Protein AF-A0A448ZEM2-F1 (afdb_monomer_lite)

Secondary structure (DSSP, 8-state):
------------------------------------------------------------------TTTEEEPPTT-EEEEEEEEEEE---SS-SS-EEEEEEEEEEESS--S--EEEEEEEETT-GGGTT--TTTEEEEESS-EEETTTTEEE--TTS-EEEEEPPTTSTTGGGS--SS-----EEEEEEEEEEE-SS---SS-HHHHHIIIIISTTSHHHHHHHHTTTSEEEEEP--TT-BTTEEEEE-S--GGG---HHHHHHHHHHHHHHHHS-TTSTT-SEEEEEEPSSS-SEEEEEETTSSEEEEEGGGGG-HHHHHHHHHHHTTPPPSS-TTT-GGG--SSTTSPPP--TT------HHHHHHHTTTTT-

Organism: NCBI:txid183589

Radius of gyration: 26.69 Å; chains: 1; bounding box: 60×65×117 Å

pLDDT: mean 77.6, std 22.35, range [28.34, 98.81]

Foldseek 3Di:
DDDDDDDDDDDDDDDDDDDDDDDDDDDDDDDDDDDDDDDDDDDDDDDDDDPPPPPPPPPPPPDPDDPVFKDWQDVPKKWQKFWKWFWFQADPVRNGIDIFTFIWTQIDDDDQQFGIATEPPDGPPRPLCPVPDHQFKIKDWQGWMAGSQQGYIYHDPPIDIDIDTDPCPGLQVPLPCPPPLDLAQDEFEEAEEFEAEPVWGFPDDLVLLLQQDPNDCQHLQNLVCVQLVNSYGYAAQDDVQADRRYHYFYAPDDLVVDLHLSSSVSRSQVRVCVVPNHCSDPSHLAYEYEATANNDRTAKMEGACGRYIYGYRLSSQFSLSSQQRVLRVSRDAQDADNPPASQVDPQFSSHNGDSDRRDRTHHHPVSCVVSSSPVPD

InterPro domains:
  IPR008752 Peptidase M11, gametolysin [PF05548] (219-375)
  IPR024079 Metallopeptidase, catalytic domain superfamily [G3DSA:3.40.390.10] (265-369)

Structure (mmCIF, N/CA/C/O backbone):
data_AF-A0A448ZEM2-F1
#
_entry.id   AF-A0A448ZEM2-F1
#
loop_
_atom_site.group_PDB
_atom_site.id
_atom_site.type_symbol
_atom_site.label_atom_id
_atom_site.label_alt_id
_atom_site.label_comp_id
_atom_site.label_asym_id
_atom_site.label_entity_id
_atom_site.label_seq_id
_atom_site.pdbx_PDB_ins_code
_atom_site.Cartn_x
_atom_site.Cartn_y
_atom_site.Cartn_z
_atom_site.occupancy
_atom_site.B_iso_or_equiv
_atom_site.auth_seq_id
_atom_site.auth_comp_id
_atom_site.auth_asym_id
_atom_site.auth_atom_id
_atom_site.pdbx_PDB_model_num
ATOM 1 N N . MET A 1 1 ? -14.043 2.266 70.027 1.00 34.56 1 MET A N 1
ATOM 2 C CA . MET A 1 1 ? -12.935 2.818 69.224 1.00 34.56 1 MET A CA 1
ATOM 3 C C . MET A 1 1 ? -13.336 2.725 67.756 1.00 34.56 1 MET A C 1
ATOM 5 O O . MET A 1 1 ? -13.572 1.616 67.307 1.00 34.56 1 MET A O 1
ATOM 9 N N . ASN A 1 2 ? -13.503 3.904 67.135 1.00 32.47 2 ASN A N 1
ATOM 10 C CA . ASN A 1 2 ? -13.492 4.315 65.711 1.00 32.47 2 ASN A CA 1
ATOM 11 C C . ASN A 1 2 ? -14.270 3.485 64.663 1.00 32.47 2 ASN A C 1
ATOM 13 O O . ASN A 1 2 ? -13.958 2.323 64.455 1.00 32.47 2 ASN A O 1
ATOM 17 N N . THR A 1 3 ? -15.379 3.982 64.076 1.00 38.41 3 THR A N 1
ATOM 18 C CA . THR A 1 3 ? -15.510 4.953 62.937 1.00 38.41 3 THR A CA 1
ATOM 19 C C . THR A 1 3 ? -14.808 4.447 61.663 1.00 38.41 3 THR A C 1
ATOM 21 O O . THR A 1 3 ? -13.634 4.114 61.719 1.00 38.41 3 THR A O 1
ATOM 24 N N . THR A 1 4 ? -15.406 4.372 60.464 1.00 41.28 4 THR A N 1
ATOM 25 C CA . THR A 1 4 ? -16.159 5.419 59.745 1.00 41.28 4 THR A CA 1
ATOM 26 C C . THR A 1 4 ? -16.841 4.818 58.499 1.00 41.28 4 THR A C 1
ATOM 28 O O . THR A 1 4 ? -16.292 3.920 57.868 1.00 41.28 4 THR A O 1
ATOM 31 N N . ALA A 1 5 ? -18.015 5.341 58.138 1.00 41.91 5 ALA A N 1
ATOM 32 C CA . ALA A 1 5 ? -18.743 5.097 56.891 1.00 41.91 5 ALA A CA 1
ATOM 33 C C . ALA A 1 5 ? -18.149 5.885 55.707 1.00 41.91 5 ALA A C 1
ATOM 35 O O . ALA A 1 5 ? -17.563 6.935 55.944 1.00 41.91 5 ALA A O 1
ATOM 36 N N . PHE A 1 6 ? -18.406 5.473 54.457 1.00 35.31 6 PHE A N 1
ATOM 37 C CA . PHE A 1 6 ? -18.586 6.421 53.347 1.00 35.31 6 PHE A CA 1
ATOM 38 C C . PHE A 1 6 ? -19.491 5.855 52.240 1.00 35.31 6 PHE A C 1
ATOM 40 O O . PHE A 1 6 ? -19.189 4.861 51.588 1.00 35.31 6 PHE A O 1
ATOM 47 N N . LEU A 1 7 ? -20.613 6.549 52.066 1.00 29.58 7 LEU A N 1
ATOM 48 C CA . LEU A 1 7 ? -21.600 6.475 50.995 1.00 29.58 7 LEU A CA 1
ATOM 49 C C . LEU A 1 7 ? -21.125 7.411 49.866 1.00 29.58 7 LEU A C 1
ATOM 51 O O . LEU A 1 7 ? -20.698 8.529 50.166 1.00 29.58 7 LEU A O 1
ATOM 55 N N . ARG A 1 8 ? -21.215 7.019 48.587 1.00 33.59 8 ARG A N 1
ATOM 56 C CA . ARG A 1 8 ? -21.094 7.969 47.467 1.00 33.59 8 ARG A CA 1
ATOM 57 C C . ARG A 1 8 ? -22.294 7.904 46.528 1.00 33.59 8 ARG A C 1
ATOM 59 O O . ARG A 1 8 ? -22.642 6.872 45.970 1.00 33.59 8 ARG A O 1
ATOM 66 N N . LEU A 1 9 ? -22.889 9.086 46.449 1.00 28.84 9 LEU A N 1
ATOM 67 C CA . LEU A 1 9 ? -23.975 9.604 45.639 1.00 28.84 9 LEU A CA 1
ATOM 68 C C . LEU A 1 9 ? -23.491 9.781 44.186 1.00 28.84 9 LEU A C 1
ATOM 70 O O . LEU A 1 9 ? -22.393 10.300 43.989 1.00 28.84 9 LEU A O 1
ATOM 74 N N . VAL A 1 10 ? -24.306 9.435 43.187 1.00 35.09 10 VAL A N 1
ATOM 75 C CA . VAL A 1 10 ? -24.114 9.892 41.798 1.00 35.09 10 VAL A CA 1
ATOM 76 C C . VAL A 1 10 ? -25.245 10.865 41.476 1.00 35.09 10 VAL A C 1
ATOM 78 O O . VAL A 1 10 ? -26.418 10.497 41.493 1.00 35.09 10 VAL A O 1
ATOM 81 N N . LEU A 1 11 ? -24.872 12.129 41.255 1.00 31.44 11 LEU A N 1
ATOM 82 C CA . LEU A 1 11 ? -25.747 13.191 40.764 1.00 31.44 11 LEU A CA 1
ATOM 83 C C . LEU A 1 11 ? -26.004 12.995 39.265 1.00 31.44 11 LEU A C 1
ATOM 85 O O . LEU A 1 11 ? -25.062 12.916 38.481 1.00 31.44 11 LEU A O 1
ATOM 89 N N . ALA A 1 12 ? -27.278 13.023 38.879 1.00 30.56 12 ALA A N 1
ATOM 90 C CA . ALA A 1 12 ? -27.711 13.311 37.520 1.00 30.56 12 ALA A CA 1
ATOM 91 C C . ALA A 1 12 ? -27.774 14.836 37.331 1.00 30.56 12 ALA A C 1
ATOM 93 O O . ALA A 1 12 ? -28.452 15.525 38.095 1.00 30.56 12 ALA A O 1
ATOM 94 N N . ALA A 1 13 ? -27.080 15.360 36.321 1.00 32.28 13 ALA A N 1
ATOM 95 C CA . ALA A 1 13 ? -27.196 16.751 35.900 1.00 32.28 13 ALA A CA 1
ATOM 96 C C . ALA A 1 13 ? -27.988 16.814 34.590 1.00 32.28 13 ALA A C 1
ATOM 98 O O . ALA A 1 13 ? -27.504 16.431 33.529 1.00 32.28 13 ALA A O 1
ATOM 99 N N . ALA A 1 14 ? -29.223 17.301 34.693 1.00 31.03 14 ALA A N 1
ATOM 100 C CA . ALA A 1 14 ? -29.986 17.826 33.575 1.00 31.03 14 ALA A CA 1
ATOM 101 C C . ALA A 1 14 ? -29.515 19.258 33.292 1.00 31.03 14 ALA A C 1
ATOM 103 O O . ALA A 1 14 ? -29.416 20.063 34.218 1.00 31.03 14 ALA A O 1
ATOM 104 N N . CYS A 1 15 ? -29.282 19.594 32.024 1.00 28.34 15 CYS A N 1
ATOM 105 C CA . CYS A 1 15 ? -29.123 20.977 31.592 1.00 28.34 15 CYS A CA 1
ATOM 106 C C . CYS A 1 15 ? -30.075 21.245 30.425 1.00 28.34 15 CYS A C 1
ATOM 108 O O . CYS A 1 15 ? -29.872 20.784 29.306 1.00 28.34 15 CYS A O 1
ATOM 110 N N . VAL A 1 16 ? -31.138 21.986 30.730 1.00 31.52 16 VAL A N 1
ATOM 111 C CA . VAL A 1 16 ? -31.999 22.684 29.777 1.00 31.52 16 VAL A CA 1
ATOM 112 C C . VAL A 1 16 ? -31.551 24.140 29.789 1.00 31.52 16 VAL A C 1
ATOM 114 O O . VAL A 1 16 ? -31.585 24.770 30.843 1.00 31.52 16 VAL A O 1
ATOM 117 N N . ALA A 1 17 ? -31.196 24.699 28.635 1.00 33.25 17 ALA A N 1
ATOM 118 C CA . ALA A 1 17 ? -31.225 26.142 28.430 1.00 33.25 17 ALA A CA 1
ATOM 119 C C . ALA A 1 17 ? -31.459 26.465 26.952 1.00 33.25 17 ALA A C 1
ATOM 121 O O . ALA A 1 17 ? -30.666 26.142 26.075 1.00 33.25 17 ALA A O 1
ATOM 122 N N . SER A 1 18 ? -32.596 27.111 26.716 1.00 31.81 18 SER A N 1
ATOM 123 C CA . SER A 1 18 ? -33.024 27.702 25.456 1.00 31.81 18 SER A CA 1
ATOM 124 C C . SER A 1 18 ? -32.263 29.004 25.195 1.00 31.81 18 SER A C 1
ATOM 126 O O . SER A 1 18 ? -32.126 29.811 26.116 1.00 31.81 18 SER A O 1
ATOM 128 N N . SER A 1 19 ? -31.957 29.312 23.936 1.00 33.00 19 SER A N 1
ATOM 129 C CA . SER A 1 19 ? -31.981 30.702 23.479 1.00 33.00 19 SER A CA 1
ATOM 130 C C . SER A 1 19 ? -32.473 30.797 22.033 1.00 33.00 19 SER A C 1
ATOM 132 O O . SER A 1 19 ? -31.943 30.201 21.100 1.00 33.00 19 SER A O 1
ATOM 134 N N . ARG A 1 20 ? -33.569 31.544 21.873 1.00 35.03 20 ARG A N 1
ATOM 135 C CA . ARG A 1 20 ? -34.069 32.053 20.597 1.00 35.03 20 ARG A CA 1
ATOM 136 C C . ARG A 1 20 ? -33.187 33.227 20.178 1.00 35.03 20 ARG A C 1
ATOM 138 O O . ARG A 1 20 ? -33.030 34.166 20.953 1.00 35.03 20 ARG A O 1
ATOM 145 N N . GLY A 1 21 ? -32.716 33.211 18.937 1.00 31.45 21 GLY A N 1
ATOM 146 C CA . GLY A 1 21 ? -32.056 34.334 18.278 1.00 31.45 21 GLY A CA 1
ATOM 147 C C . GLY A 1 21 ? -32.537 34.449 16.836 1.00 31.45 21 GLY A C 1
ATOM 148 O O . GLY A 1 21 ? -32.008 33.802 15.945 1.00 31.45 21 GLY A O 1
ATOM 149 N N . SER A 1 22 ? -33.586 35.245 16.637 1.00 32.28 22 SER A N 1
ATOM 150 C CA . SER A 1 22 ? -33.992 35.800 15.342 1.00 32.28 22 SER A CA 1
ATOM 151 C C . SER A 1 22 ? -32.870 36.670 14.777 1.00 32.28 22 SER A C 1
ATOM 153 O O . SER A 1 22 ? -32.248 37.367 15.572 1.00 32.28 22 SER A O 1
ATOM 155 N N . LEU A 1 23 ? -32.668 36.682 13.452 1.00 33.69 23 LEU A N 1
ATOM 156 C CA . LEU A 1 23 ? -32.388 37.886 12.651 1.00 33.69 23 LEU A CA 1
ATOM 157 C C . LEU A 1 23 ? -32.341 37.543 11.144 1.00 33.69 23 LEU A C 1
ATOM 159 O O . LEU A 1 23 ? -31.513 36.759 10.704 1.00 33.69 23 LEU A O 1
ATOM 163 N N . ARG A 1 24 ? -33.276 38.155 10.396 1.00 33.62 24 ARG A N 1
ATOM 164 C CA . ARG A 1 24 ? -33.133 38.849 9.090 1.00 33.62 24 ARG A CA 1
ATOM 165 C C . ARG A 1 24 ? -32.058 38.297 8.127 1.00 33.62 24 ARG A C 1
ATOM 167 O O . ARG A 1 24 ? -30.880 38.341 8.428 1.00 33.62 24 ARG A O 1
ATOM 174 N N . GLY A 1 25 ? -32.382 37.846 6.916 1.00 30.52 25 GLY A N 1
ATOM 175 C CA . GLY A 1 25 ? -33.133 38.590 5.905 1.00 30.52 25 GLY A CA 1
ATOM 176 C C . GLY A 1 25 ? -32.225 39.608 5.205 1.00 30.52 25 GLY A C 1
ATOM 177 O O . GLY A 1 25 ? -32.196 40.762 5.622 1.00 30.52 25 GLY A O 1
ATOM 178 N N . SER A 1 26 ? -31.512 39.190 4.154 1.00 33.84 26 SER A N 1
ATOM 179 C CA . SER A 1 26 ? -30.915 40.109 3.180 1.00 33.84 26 SER A CA 1
ATOM 180 C C . SER A 1 26 ? -30.978 39.509 1.776 1.00 33.84 26 SER A C 1
ATOM 182 O O . SER A 1 26 ? -30.306 38.538 1.447 1.00 33.84 26 SER A O 1
ATOM 184 N N . THR A 1 27 ? -31.863 40.097 0.985 1.00 33.91 27 THR A N 1
ATOM 185 C CA . THR A 1 27 ? -32.007 40.004 -0.468 1.00 33.91 27 THR A CA 1
ATOM 186 C C . THR A 1 27 ? -30.969 40.876 -1.190 1.00 33.91 27 THR A C 1
ATOM 188 O O . THR A 1 27 ? -30.400 41.760 -0.550 1.00 33.91 27 THR A O 1
ATOM 191 N N . VAL A 1 28 ? -30.915 40.721 -2.530 1.00 37.19 28 VAL A N 1
ATOM 192 C CA . VAL A 1 28 ? -30.474 41.669 -3.600 1.00 37.19 28 VAL A CA 1
ATOM 193 C C . VAL A 1 28 ? -29.151 41.255 -4.297 1.00 37.19 28 VAL A C 1
ATOM 195 O O . VAL A 1 28 ? -28.192 40.964 -3.593 1.00 37.19 28 VAL A O 1
ATOM 198 N N . PRO A 1 29 ? -29.011 41.336 -5.645 1.00 44.22 29 PRO A N 1
ATOM 199 C CA . PRO A 1 29 ? -29.961 41.025 -6.728 1.00 44.22 29 PRO A CA 1
ATOM 200 C C . PRO A 1 29 ? -29.308 40.321 -7.955 1.00 44.22 29 PRO A C 1
ATOM 202 O O . PRO A 1 29 ? -28.093 40.199 -8.077 1.00 44.22 29 PRO A O 1
ATOM 205 N N . ALA A 1 30 ? -30.149 39.946 -8.920 1.00 37.78 30 ALA A N 1
ATOM 206 C CA . ALA A 1 30 ? -29.775 39.675 -10.306 1.00 37.78 30 ALA A CA 1
ATOM 207 C C . ALA A 1 30 ? -29.828 40.960 -11.158 1.00 37.78 30 ALA A C 1
ATOM 209 O O . ALA A 1 30 ? -30.764 41.742 -10.998 1.00 37.78 30 ALA A O 1
ATOM 210 N N . THR A 1 31 ? -28.891 41.115 -12.100 1.00 34.47 31 THR A N 1
ATOM 211 C CA . THR A 1 31 ? -28.978 41.937 -13.333 1.00 34.47 31 THR A CA 1
ATOM 212 C C . THR A 1 31 ? -27.993 41.338 -14.348 1.00 34.47 31 THR A C 1
ATOM 214 O O . THR A 1 31 ? -26.824 41.183 -14.010 1.00 34.47 31 THR A O 1
ATOM 217 N N . ALA A 1 32 ? -28.466 40.751 -15.453 1.00 32.41 32 ALA A N 1
ATOM 218 C CA . ALA A 1 32 ? -28.787 41.368 -16.759 1.00 32.41 32 ALA A CA 1
ATOM 219 C C . ALA A 1 32 ? -27.598 41.206 -17.737 1.00 32.41 32 ALA A C 1
ATOM 221 O O . ALA A 1 32 ? -26.506 41.688 -17.472 1.00 32.41 32 ALA A O 1
ATOM 222 N N . GLU A 1 33 ? -27.707 40.276 -18.689 1.00 30.83 33 GLU A N 1
ATOM 223 C CA . GLU A 1 33 ? -28.080 40.492 -20.107 1.00 30.83 33 GLU A CA 1
ATOM 224 C C . GLU A 1 33 ? -26.870 40.762 -21.034 1.00 30.83 33 GLU A C 1
ATOM 226 O O . GLU A 1 33 ? -26.278 41.833 -21.020 1.00 30.83 33 GLU A O 1
ATOM 231 N N . THR A 1 34 ? -26.508 39.717 -21.798 1.00 37.34 34 THR A N 1
ATOM 232 C CA . THR A 1 34 ? -26.354 39.624 -23.278 1.00 37.34 34 THR A CA 1
ATOM 233 C C . THR A 1 34 ? -26.042 40.888 -24.111 1.00 37.34 34 THR A C 1
ATOM 235 O O . THR A 1 34 ? -26.615 41.943 -23.859 1.00 37.34 34 THR A O 1
ATOM 238 N N . PRO A 1 35 ? -25.257 40.776 -25.214 1.00 39.84 35 PRO A N 1
ATOM 239 C CA . PRO A 1 35 ? -25.775 40.104 -26.415 1.00 39.84 35 PRO A CA 1
ATOM 240 C C . PRO A 1 35 ? -24.798 39.259 -27.246 1.00 39.84 35 PRO A C 1
ATOM 242 O O . PRO A 1 35 ? -23.580 39.408 -27.226 1.00 39.84 35 PRO A O 1
ATOM 245 N N . ALA A 1 36 ? -25.445 38.376 -28.002 1.00 35.12 36 ALA A N 1
ATOM 246 C CA . ALA A 1 36 ? -24.943 37.502 -29.044 1.00 35.12 36 ALA A CA 1
ATOM 247 C C . ALA A 1 36 ? -24.417 38.252 -30.279 1.00 35.12 36 ALA A C 1
ATOM 249 O O . ALA A 1 36 ? -24.852 39.364 -30.584 1.00 35.12 36 ALA A O 1
ATOM 250 N N . SER A 1 37 ? -23.606 37.552 -31.071 1.00 32.81 37 SER A N 1
ATOM 251 C CA . SER A 1 37 ? -23.649 37.678 -32.527 1.00 32.81 37 SER A CA 1
ATOM 252 C C . SER A 1 37 ? -23.366 36.326 -33.176 1.00 32.81 37 SER A C 1
ATOM 254 O O . SER A 1 37 ? -22.285 35.762 -33.016 1.00 32.81 37 SER A O 1
ATOM 256 N N . ASP A 1 38 ? -24.386 35.859 -33.884 1.00 32.06 38 ASP A N 1
ATOM 257 C CA . ASP A 1 38 ? -24.476 34.683 -34.738 1.00 32.06 38 ASP A CA 1
ATOM 258 C C . ASP A 1 38 ? -23.569 34.703 -35.980 1.00 32.06 38 ASP A C 1
ATOM 260 O O . ASP A 1 38 ? -23.009 35.727 -36.378 1.00 32.06 38 ASP A O 1
ATOM 264 N N . THR A 1 39 ? -23.648 33.559 -36.669 1.00 32.38 39 THR A N 1
ATOM 265 C CA . THR A 1 39 ? -23.333 33.226 -38.070 1.00 32.38 39 THR A CA 1
ATOM 266 C C . THR A 1 39 ? -22.001 32.476 -38.219 1.00 32.38 39 THR A C 1
ATOM 268 O O . THR A 1 39 ? -20.989 32.874 -37.669 1.00 32.38 39 THR A O 1
ATOM 271 N N . ASN A 1 40 ? -21.916 31.346 -38.924 1.00 33.03 40 ASN A N 1
ATOM 272 C CA . ASN A 1 40 ? -22.683 30.959 -40.099 1.00 33.03 40 ASN A CA 1
ATOM 273 C C . ASN A 1 40 ? -22.635 29.437 -40.339 1.00 33.03 40 ASN A C 1
ATOM 275 O O . ASN A 1 40 ? -21.662 28.771 -39.992 1.00 33.03 40 ASN A O 1
ATOM 279 N N . ALA A 1 41 ? -23.688 28.927 -40.973 1.00 33.19 41 ALA A N 1
ATOM 280 C CA . ALA A 1 41 ? -23.851 27.553 -41.432 1.00 33.19 41 ALA A CA 1
ATOM 281 C C . ALA A 1 41 ? -23.177 27.305 -42.796 1.00 33.19 41 ALA A C 1
ATOM 283 O O . ALA A 1 41 ? -23.088 28.229 -43.603 1.00 33.19 41 ALA A O 1
ATOM 284 N N . ASN A 1 42 ? -22.764 26.054 -43.047 1.00 31.62 42 ASN A N 1
ATOM 285 C CA . ASN A 1 42 ? -22.862 25.277 -44.306 1.00 31.62 42 ASN A CA 1
ATOM 286 C C . ASN A 1 42 ? -21.919 24.060 -44.191 1.00 31.62 42 ASN A C 1
ATOM 288 O O . ASN A 1 42 ? -20.751 24.231 -43.870 1.00 31.62 42 ASN A O 1
ATOM 292 N N . ALA A 1 43 ? -22.408 22.818 -44.184 1.00 31.67 43 ALA A N 1
ATOM 293 C CA . ALA A 1 43 ? -22.982 22.021 -45.279 1.00 31.67 43 ALA A CA 1
ATOM 294 C C . ALA A 1 43 ? -21.911 21.266 -46.091 1.00 31.67 43 ALA A C 1
ATOM 296 O O . ALA A 1 43 ? -21.080 21.895 -46.732 1.00 31.67 43 ALA A O 1
ATOM 297 N N . ASN A 1 44 ? -22.063 19.933 -46.082 1.00 32.44 44 ASN A N 1
ATOM 298 C CA . ASN A 1 44 ? -21.549 18.905 -46.996 1.00 32.44 44 ASN A CA 1
ATOM 299 C C . ASN A 1 44 ? -20.031 18.796 -47.208 1.00 32.44 44 ASN A C 1
ATOM 301 O O . ASN A 1 44 ? -19.414 19.696 -47.753 1.00 32.44 44 ASN A O 1
ATOM 305 N N . GLU A 1 45 ? -19.479 17.610 -46.942 1.00 31.80 45 GLU A N 1
ATOM 306 C CA . GLU A 1 45 ? -19.061 16.702 -48.021 1.00 31.80 45 GLU A CA 1
ATOM 307 C C . GLU A 1 45 ? -18.667 15.329 -47.463 1.00 31.80 45 GLU A C 1
ATOM 309 O O . GLU A 1 45 ? -17.976 15.203 -46.452 1.00 31.80 45 GLU A O 1
ATOM 314 N N . ASP A 1 46 ? -19.170 14.303 -48.145 1.00 37.00 46 ASP A N 1
ATOM 315 C CA . ASP A 1 46 ? -18.779 12.911 -48.020 1.00 37.00 46 ASP A CA 1
ATOM 316 C C . ASP A 1 46 ? -17.279 12.758 -48.295 1.00 37.00 46 ASP A C 1
ATOM 318 O O . ASP A 1 46 ? -16.795 13.127 -49.365 1.00 37.00 46 ASP A O 1
ATOM 322 N N . HIS A 1 47 ? -16.548 12.149 -47.365 1.00 35.00 47 HIS A N 1
ATOM 323 C CA . HIS A 1 47 ? -15.250 11.563 -47.669 1.00 35.00 47 HIS A CA 1
ATOM 324 C C . HIS A 1 47 ? -15.083 10.253 -46.901 1.00 35.00 47 HIS A C 1
ATOM 326 O O . HIS A 1 47 ? -14.697 10.216 -45.733 1.00 35.00 47 HIS A O 1
ATOM 332 N N . GLU A 1 48 ? -15.372 9.158 -47.606 1.00 39.38 48 GLU A N 1
ATOM 333 C CA . GLU A 1 48 ? -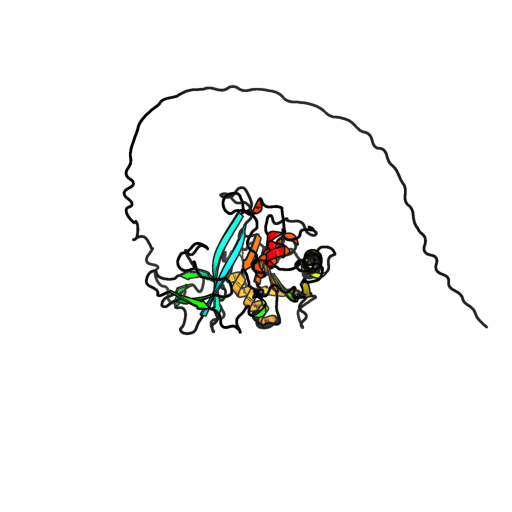14.775 7.854 -47.347 1.00 39.38 48 GLU A CA 1
ATOM 334 C C . GLU A 1 48 ? -13.251 8.028 -47.319 1.00 39.38 48 GLU A C 1
ATOM 336 O O . GLU A 1 48 ? -12.625 8.266 -48.351 1.00 39.38 48 GLU A O 1
ATOM 341 N N . ASN A 1 49 ? -12.651 7.921 -46.134 1.00 33.41 49 ASN A N 1
ATOM 342 C CA . ASN A 1 49 ? -11.213 7.757 -45.996 1.00 33.41 49 ASN A CA 1
ATOM 343 C C . ASN A 1 49 ? -10.949 6.391 -45.369 1.00 33.41 49 ASN A C 1
ATOM 345 O O . ASN A 1 49 ? -11.057 6.183 -44.162 1.00 33.41 49 ASN A O 1
ATOM 349 N N . SER A 1 50 ? -10.630 5.457 -46.260 1.00 34.28 50 SER A N 1
ATOM 350 C CA . SER A 1 50 ? -9.912 4.218 -45.996 1.00 34.28 50 SER A CA 1
ATOM 351 C C . SER A 1 50 ? -8.704 4.501 -45.100 1.00 34.28 50 SER A C 1
ATOM 353 O O . SER A 1 50 ? -7.682 5.003 -45.570 1.00 34.28 50 SER A O 1
ATOM 355 N N . VAL A 1 51 ? -8.815 4.182 -43.810 1.00 36.22 51 VAL A N 1
ATOM 356 C CA . VAL A 1 51 ? -7.666 4.128 -42.904 1.00 36.22 51 VAL A CA 1
ATOM 357 C C . VAL A 1 51 ? -6.871 2.880 -43.272 1.00 36.22 51 VAL A C 1
ATOM 359 O O . VAL A 1 51 ? -7.169 1.772 -42.828 1.00 36.22 51 VAL A O 1
ATOM 362 N N . ASP A 1 52 ? -5.872 3.074 -44.130 1.00 35.38 52 ASP A N 1
ATOM 363 C CA . ASP A 1 52 ? -4.752 2.154 -44.278 1.00 35.38 52 ASP A CA 1
ATOM 364 C C . ASP A 1 52 ? -4.101 2.000 -42.899 1.00 35.38 52 ASP A C 1
ATOM 366 O O . ASP A 1 52 ? -3.365 2.871 -42.429 1.00 35.38 52 ASP A O 1
ATOM 370 N N . ASN A 1 53 ? -4.400 0.882 -42.242 1.00 38.22 53 ASN A N 1
ATOM 371 C CA . ASN A 1 53 ? -3.773 0.446 -41.006 1.00 38.22 53 ASN A CA 1
ATOM 372 C C . ASN A 1 53 ? -2.336 0.002 -41.328 1.00 38.22 53 ASN A C 1
ATOM 374 O O . ASN A 1 53 ? -2.030 -1.186 -41.430 1.00 38.22 53 ASN A O 1
ATOM 378 N N . LYS A 1 54 ? -1.455 0.974 -41.589 1.00 37.28 54 LYS A N 1
ATOM 379 C CA . LYS A 1 54 ? -0.014 0.748 -41.601 1.00 37.28 54 LYS A CA 1
ATOM 380 C C . LYS A 1 54 ? 0.441 0.659 -40.156 1.00 37.28 54 LYS A C 1
ATOM 382 O O . LYS A 1 54 ? 0.610 1.660 -39.473 1.00 37.28 54 LYS A O 1
ATOM 387 N N . ASP A 1 55 ? 0.600 -0.584 -39.734 1.00 40.78 55 ASP A N 1
ATOM 388 C CA . ASP A 1 55 ? 1.411 -1.027 -38.612 1.00 40.78 55 ASP A CA 1
ATOM 389 C C . ASP A 1 55 ? 2.706 -0.201 -38.463 1.00 40.78 55 ASP A C 1
ATOM 391 O O . ASP A 1 55 ? 3.733 -0.518 -39.060 1.00 40.78 55 ASP A O 1
ATOM 395 N N . ASN A 1 56 ? 2.675 0.835 -37.621 1.00 36.31 56 ASN A N 1
ATOM 396 C CA . ASN A 1 56 ? 3.867 1.471 -37.051 1.00 36.31 56 ASN A CA 1
ATOM 397 C C . ASN A 1 56 ? 4.459 0.533 -35.984 1.00 36.31 56 ASN A C 1
ATOM 399 O O . ASN A 1 56 ? 4.360 0.774 -34.781 1.00 36.31 56 ASN A O 1
ATOM 403 N N . ARG A 1 57 ? 5.016 -0.602 -36.420 1.00 44.38 57 ARG A N 1
ATOM 404 C CA . ARG A 1 57 ? 5.595 -1.629 -35.532 1.00 44.38 57 ARG A CA 1
ATOM 405 C C . ARG A 1 57 ? 7.070 -1.400 -35.177 1.00 44.38 57 ARG A C 1
ATOM 407 O O . ARG A 1 57 ? 7.579 -2.165 -34.354 1.00 44.38 57 ARG A O 1
ATOM 414 N N . ASP A 1 58 ? 7.698 -0.345 -35.702 1.00 39.31 58 ASP A N 1
ATOM 415 C CA . ASP A 1 58 ? 9.160 -0.174 -35.698 1.00 39.31 58 ASP A CA 1
ATOM 416 C C . ASP A 1 58 ? 9.718 0.901 -34.738 1.00 39.31 58 ASP A C 1
ATOM 418 O O . ASP A 1 58 ? 10.932 1.036 -34.637 1.00 39.31 58 ASP A O 1
ATOM 422 N N . ASP A 1 59 ? 8.893 1.605 -33.954 1.00 39.12 59 ASP A N 1
ATOM 423 C CA . ASP A 1 59 ? 9.366 2.720 -33.104 1.00 39.12 59 ASP A CA 1
ATOM 424 C C . ASP A 1 59 ? 9.527 2.363 -31.610 1.00 39.12 59 ASP A C 1
ATOM 426 O O . ASP A 1 59 ? 9.209 3.162 -30.729 1.00 39.12 59 ASP A O 1
ATOM 430 N N . ALA A 1 60 ? 10.013 1.162 -31.277 1.00 42.03 60 ALA A N 1
ATOM 431 C CA . ALA A 1 60 ? 10.538 0.943 -29.926 1.00 42.03 60 ALA A CA 1
ATOM 432 C C . ALA A 1 60 ? 11.977 1.488 -29.893 1.00 42.03 60 ALA A C 1
ATOM 434 O O . ALA A 1 60 ? 12.819 0.943 -30.608 1.00 42.03 60 ALA A O 1
ATOM 435 N N . PRO A 1 61 ? 12.283 2.551 -29.124 1.00 43.19 61 PRO A N 1
ATOM 436 C CA . PRO A 1 61 ? 13.631 3.097 -29.084 1.00 43.19 61 PRO A CA 1
ATOM 437 C C . PRO A 1 61 ? 14.601 2.011 -28.620 1.00 43.19 61 PRO A C 1
ATOM 439 O O . PRO A 1 61 ? 14.394 1.370 -27.588 1.00 43.19 61 PRO A O 1
ATOM 442 N N . GLU A 1 62 ? 15.649 1.802 -29.410 1.00 47.62 62 GLU A N 1
ATOM 443 C CA . GLU A 1 62 ? 16.776 0.940 -29.077 1.00 47.62 62 GLU A CA 1
ATOM 444 C C . GLU A 1 62 ? 17.460 1.554 -27.840 1.00 47.62 62 GLU A C 1
ATOM 446 O O . GLU A 1 62 ? 18.225 2.514 -27.933 1.00 47.62 62 GLU A O 1
ATOM 451 N N . PHE A 1 63 ? 17.075 1.094 -26.647 1.00 55.12 63 PHE A N 1
ATOM 452 C CA . PHE A 1 63 ? 17.634 1.577 -25.387 1.00 55.12 63 PHE A CA 1
ATOM 453 C C . PHE A 1 63 ? 19.132 1.256 -25.359 1.00 55.12 63 PHE A C 1
ATOM 455 O O . PHE A 1 63 ? 19.528 0.098 -25.490 1.00 55.12 63 PHE A O 1
ATOM 462 N N . ALA A 1 64 ? 19.975 2.274 -25.167 1.00 58.69 64 ALA A N 1
ATOM 463 C CA . ALA A 1 64 ? 21.392 2.060 -24.904 1.00 58.69 64 ALA A CA 1
ATOM 464 C C . ALA A 1 64 ? 21.532 1.337 -23.555 1.00 58.69 64 ALA A C 1
ATOM 466 O O . ALA A 1 64 ? 21.284 1.924 -22.501 1.00 58.69 64 ALA A O 1
ATOM 467 N N . PHE A 1 65 ? 21.877 0.050 -23.597 1.00 66.69 65 PHE A N 1
ATOM 468 C CA . PHE A 1 65 ? 22.028 -0.775 -22.404 1.00 66.69 65 PHE A CA 1
ATOM 469 C C . PHE A 1 65 ? 23.252 -0.316 -21.603 1.00 66.69 65 PHE A C 1
ATOM 471 O O . PHE A 1 65 ? 24.393 -0.495 -22.025 1.00 66.69 65 PHE A O 1
ATOM 478 N N . ASP A 1 66 ? 23.002 0.309 -20.456 1.00 76.81 66 ASP A N 1
ATOM 479 C CA . ASP A 1 66 ? 24.028 0.634 -19.466 1.00 76.81 66 ASP A CA 1
ATOM 480 C C . ASP A 1 66 ? 24.092 -0.486 -18.425 1.00 76.81 66 ASP A C 1
ATOM 482 O O . ASP A 1 66 ? 23.199 -0.583 -17.582 1.00 76.81 66 ASP A O 1
ATOM 486 N N . GLU A 1 67 ? 25.142 -1.309 -18.482 1.00 73.44 67 GLU A N 1
ATOM 487 C CA . GLU A 1 67 ? 25.373 -2.438 -17.567 1.00 73.44 67 GLU A CA 1
ATOM 488 C C . GLU A 1 67 ? 25.510 -2.019 -16.089 1.00 73.44 67 GLU A C 1
ATOM 490 O O . GLU A 1 67 ? 25.403 -2.865 -15.204 1.00 73.44 67 GLU A O 1
ATOM 495 N N . GLN A 1 68 ? 25.755 -0.736 -15.784 1.00 75.94 68 GLN A N 1
ATOM 496 C CA . GLN A 1 68 ? 25.809 -0.249 -14.396 1.00 75.94 68 GLN A CA 1
ATOM 497 C C . GLN A 1 68 ? 24.424 0.055 -13.820 1.00 75.94 68 GLN A C 1
ATOM 499 O O . GLN A 1 68 ? 24.254 0.056 -12.601 1.00 75.94 68 GLN A O 1
ATOM 504 N N . ARG A 1 69 ? 23.448 0.328 -14.690 1.00 84.19 69 ARG A N 1
ATOM 505 C CA . ARG A 1 69 ? 22.071 0.685 -14.330 1.00 84.19 69 ARG A CA 1
ATOM 506 C C . ARG A 1 69 ? 21.113 -0.479 -14.539 1.00 84.19 69 ARG A C 1
ATOM 508 O O . ARG A 1 69 ? 20.192 -0.661 -13.746 1.00 84.19 69 ARG A O 1
ATOM 515 N N . HIS A 1 70 ? 21.329 -1.257 -15.589 1.00 88.88 70 HIS A N 1
ATOM 516 C CA . HIS A 1 70 ? 20.449 -2.330 -16.010 1.00 88.88 70 HIS A CA 1
ATOM 517 C C . HIS A 1 70 ? 21.094 -3.680 -15.750 1.00 88.88 70 HIS A C 1
ATOM 519 O O . HIS A 1 70 ? 22.269 -3.894 -16.043 1.00 88.88 70 HIS A O 1
ATOM 525 N N . ARG A 1 71 ? 20.289 -4.621 -15.269 1.00 88.69 71 ARG A N 1
ATOM 526 C CA . ARG A 1 71 ? 20.673 -6.027 -15.182 1.00 88.69 71 ARG A CA 1
ATOM 527 C C . ARG A 1 71 ? 19.577 -6.911 -15.738 1.00 88.69 71 ARG A C 1
ATOM 529 O O . ARG A 1 71 ? 18.403 -6.554 -15.703 1.00 88.69 71 ARG A O 1
ATOM 536 N N . HIS A 1 72 ? 19.954 -8.085 -16.219 1.00 87.94 72 HIS A N 1
ATOM 537 C CA . HIS A 1 72 ? 18.969 -9.124 -16.483 1.00 87.94 72 HIS A CA 1
ATOM 538 C C . HIS A 1 72 ? 18.423 -9.679 -15.163 1.00 87.94 72 HIS A C 1
ATOM 540 O O . HIS A 1 72 ? 19.103 -9.645 -14.131 1.00 87.94 72 HIS A O 1
ATOM 546 N N . LEU A 1 73 ? 17.193 -10.189 -15.202 1.00 83.69 73 LEU A N 1
ATOM 547 C CA . LEU A 1 73 ? 16.657 -11.012 -14.124 1.00 83.69 73 LEU A CA 1
ATOM 548 C C . LEU A 1 73 ? 17.544 -12.259 -13.978 1.00 83.69 73 LEU A C 1
ATOM 550 O O . LEU A 1 73 ? 17.803 -12.955 -14.963 1.00 83.69 73 LEU A O 1
ATOM 554 N N . GLU A 1 74 ? 18.067 -12.513 -12.780 1.00 80.56 74 GLU A N 1
ATOM 555 C CA . GLU A 1 74 ? 19.038 -13.589 -12.591 1.00 80.56 74 GLU A CA 1
ATOM 556 C C . GLU A 1 74 ? 18.366 -14.973 -12.647 1.00 80.56 74 GLU A C 1
ATOM 558 O O . GLU A 1 74 ? 17.204 -15.126 -12.253 1.00 80.56 74 GLU A O 1
ATOM 563 N N . PRO A 1 75 ? 19.081 -16.029 -13.078 1.00 71.75 75 PRO A N 1
ATOM 564 C CA . PRO A 1 7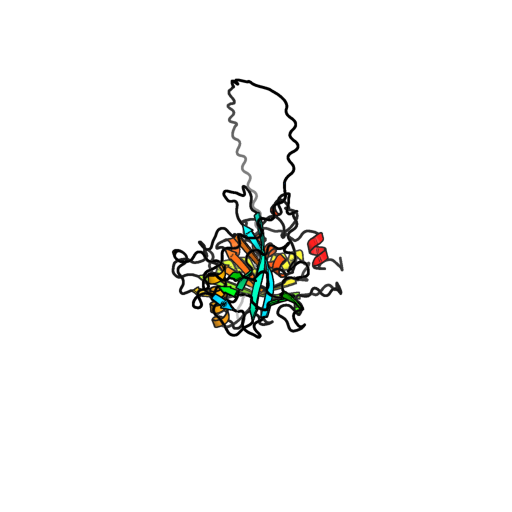5 ? 18.559 -17.390 -13.020 1.00 71.75 75 PRO A CA 1
ATOM 565 C C . PRO A 1 75 ? 18.167 -17.789 -11.586 1.00 71.75 75 PRO A C 1
ATOM 567 O O . PRO A 1 75 ? 19.024 -17.956 -10.721 1.00 71.75 75 PRO A O 1
ATOM 570 N N . GLY A 1 76 ? 16.867 -17.981 -11.346 1.00 70.38 76 GLY A N 1
ATOM 571 C CA . GLY A 1 76 ? 16.310 -18.333 -10.034 1.00 70.38 76 GLY A CA 1
ATOM 572 C C . GLY A 1 76 ? 15.700 -17.159 -9.261 1.00 70.38 76 GLY A C 1
ATOM 573 O O . GLY A 1 76 ? 15.004 -17.402 -8.273 1.00 70.38 76 GLY A O 1
ATOM 574 N N . GLU A 1 77 ? 15.883 -15.916 -9.717 1.00 81.25 77 GLU A N 1
ATOM 575 C CA . GLU A 1 77 ? 15.043 -14.810 -9.264 1.00 81.25 77 GLU A CA 1
ATOM 576 C C . GLU A 1 77 ? 13.630 -14.988 -9.816 1.00 81.25 77 GLU A C 1
ATOM 578 O O . GLU A 1 77 ? 13.425 -15.292 -10.992 1.00 81.25 77 GLU A O 1
ATOM 583 N N . THR A 1 78 ? 12.640 -14.809 -8.948 1.00 81.88 78 THR A N 1
ATOM 584 C CA . THR A 1 78 ? 11.231 -14.922 -9.334 1.00 81.88 78 THR A CA 1
ATOM 585 C C . THR A 1 78 ? 10.525 -13.597 -9.145 1.00 81.88 78 THR A C 1
ATOM 587 O O . THR A 1 78 ? 10.767 -12.866 -8.181 1.00 81.88 78 THR A O 1
ATOM 590 N N . CYS A 1 79 ? 9.632 -13.298 -10.078 1.00 89.75 79 CYS A N 1
ATOM 591 C CA . CYS A 1 79 ? 8.852 -12.081 -10.084 1.00 89.75 79 CYS A CA 1
ATOM 592 C C . CYS A 1 79 ? 7.419 -12.390 -9.650 1.00 89.75 79 CYS A C 1
ATOM 594 O O . CYS A 1 79 ? 6.634 -12.907 -10.438 1.00 89.75 79 CYS A O 1
ATOM 596 N N . ASN A 1 80 ? 7.059 -12.114 -8.396 1.00 91.00 80 ASN A N 1
ATOM 597 C CA . ASN A 1 80 ? 5.674 -12.315 -7.954 1.00 91.00 80 ASN A CA 1
ATOM 598 C C . ASN A 1 80 ? 4.846 -11.152 -8.484 1.00 91.00 80 ASN A C 1
ATOM 600 O O . ASN A 1 80 ? 5.051 -10.010 -8.066 1.00 91.00 80 ASN A O 1
ATOM 604 N N . LEU A 1 81 ? 3.950 -11.444 -9.420 1.00 92.56 81 LEU A N 1
ATOM 605 C CA . LEU A 1 81 ? 3.115 -10.440 -10.049 1.00 92.56 81 LEU A CA 1
ATOM 606 C C . LEU A 1 81 ? 2.123 -9.888 -9.040 1.00 92.56 81 LEU A C 1
ATOM 608 O O . LEU A 1 81 ? 1.425 -10.630 -8.346 1.00 92.56 81 LEU A O 1
ATOM 612 N N . VAL A 1 82 ? 2.046 -8.567 -8.989 1.00 92.56 82 VAL A N 1
ATOM 613 C CA . VAL A 1 82 ? 1.096 -7.842 -8.156 1.00 92.56 82 VAL A CA 1
ATOM 614 C C . VAL A 1 82 ? 0.426 -6.771 -8.990 1.00 92.56 82 VAL A C 1
ATOM 616 O O . VAL A 1 82 ? 1.085 -6.001 -9.682 1.00 92.56 82 VAL A O 1
ATOM 619 N N . LEU A 1 83 ? -0.896 -6.727 -8.924 1.00 92.69 83 LEU A N 1
ATOM 620 C CA . LEU A 1 83 ? -1.682 -5.640 -9.465 1.00 92.69 83 LEU A CA 1
ATOM 621 C C . LEU A 1 83 ? -1.708 -4.531 -8.419 1.00 92.69 83 LEU A C 1
ATOM 623 O O . LEU A 1 83 ? -2.121 -4.744 -7.276 1.00 92.69 83 LEU A O 1
ATOM 627 N N . ARG A 1 84 ? -1.227 -3.357 -8.805 1.00 91.56 84 ARG A N 1
ATOM 628 C CA . ARG A 1 84 ? -1.235 -2.159 -7.977 1.00 91.56 84 ARG A CA 1
ATOM 629 C C . ARG A 1 84 ? -2.439 -1.316 -8.355 1.00 91.56 84 ARG A C 1
ATOM 631 O O . ARG A 1 84 ? -2.528 -0.896 -9.504 1.00 91.56 84 ARG A O 1
ATOM 638 N N . ALA A 1 85 ? -3.321 -1.059 -7.400 1.00 91.94 85 ALA A N 1
ATOM 639 C CA . ALA A 1 85 ? -4.390 -0.080 -7.548 1.00 91.94 85 ALA A CA 1
ATOM 640 C C . ALA A 1 85 ? -3.919 1.225 -6.906 1.00 91.94 85 ALA A C 1
ATOM 642 O O . ALA A 1 85 ? -3.606 1.225 -5.720 1.00 91.94 85 ALA A O 1
ATOM 643 N N . VAL A 1 86 ? -3.774 2.289 -7.700 1.00 90.94 86 VAL A N 1
ATOM 644 C CA . VAL A 1 86 ? -3.260 3.590 -7.241 1.00 90.94 86 VAL A CA 1
ATOM 645 C C . VAL A 1 86 ? -4.355 4.632 -7.322 1.00 90.94 86 VAL A C 1
ATOM 647 O O . VAL A 1 86 ? -4.867 4.870 -8.413 1.00 90.94 86 VAL A O 1
ATOM 650 N N . GLU A 1 87 ? -4.669 5.287 -6.207 1.00 90.44 87 GLU A N 1
ATOM 651 C CA . GLU A 1 87 ? -5.549 6.451 -6.194 1.00 90.44 87 GLU A CA 1
ATOM 652 C C . GLU A 1 87 ? -4.765 7.741 -6.450 1.00 90.44 87 GLU A C 1
ATOM 654 O O . GLU A 1 87 ? -3.721 7.997 -5.839 1.00 90.44 87 GLU A O 1
ATOM 659 N N . HIS A 1 88 ? -5.313 8.603 -7.301 1.00 89.25 88 HIS A N 1
ATOM 660 C CA . HIS A 1 88 ? -4.770 9.920 -7.614 1.00 89.25 88 HIS A CA 1
ATOM 661 C C . HIS A 1 88 ? -5.791 11.006 -7.304 1.00 89.25 88 HIS A C 1
ATOM 663 O O . HIS A 1 88 ? -6.999 10.835 -7.491 1.00 89.25 88 HIS A O 1
ATOM 669 N N . GLY A 1 89 ? -5.293 12.148 -6.833 1.00 84.75 89 GLY A N 1
ATOM 670 C CA . GLY A 1 89 ? -6.112 13.352 -6.755 1.00 84.75 89 GLY A CA 1
ATOM 671 C C . GLY A 1 89 ? -6.399 13.930 -8.149 1.00 84.75 89 GLY A C 1
ATOM 672 O O . GLY A 1 89 ? -5.796 13.492 -9.129 1.00 84.75 89 GLY A O 1
ATOM 673 N N . PRO A 1 90 ? -7.277 14.943 -8.246 1.00 83.62 90 PRO A N 1
ATOM 674 C CA . PRO A 1 90 ? -7.483 15.679 -9.489 1.00 83.62 90 PRO A CA 1
ATOM 675 C C . PRO A 1 90 ? -6.178 16.294 -10.011 1.00 83.62 90 PRO A C 1
ATOM 677 O O . PRO A 1 90 ? -5.368 16.803 -9.228 1.00 83.62 90 PRO A O 1
ATOM 680 N N . ASP A 1 91 ? -6.009 16.314 -11.328 1.00 84.81 91 ASP A N 1
ATOM 681 C CA . ASP A 1 91 ? -4.881 16.939 -12.015 1.00 84.81 91 ASP A CA 1
ATOM 682 C C . ASP A 1 91 ? -5.337 17.749 -13.245 1.00 84.81 91 ASP A C 1
ATOM 684 O O . ASP A 1 91 ? -6.501 18.130 -13.375 1.00 84.81 91 ASP A O 1
ATOM 688 N N . VAL A 1 92 ? -4.395 18.124 -14.116 1.00 85.12 92 VAL A N 1
ATOM 689 C CA . VAL A 1 92 ? -4.695 18.937 -15.306 1.00 85.12 92 VAL A CA 1
ATOM 690 C C . VAL A 1 92 ? -5.459 18.166 -16.386 1.00 85.12 92 VAL A C 1
ATOM 692 O O . VAL A 1 92 ? -6.111 18.796 -17.217 1.00 85.12 92 VAL A O 1
ATOM 695 N N . GLU A 1 93 ? -5.376 16.836 -16.383 1.00 84.62 93 GLU A N 1
ATOM 696 C CA . GLU A 1 93 ? -6.053 15.941 -17.326 1.00 84.62 93 GLU A CA 1
ATOM 697 C C . GLU A 1 93 ? -7.351 15.372 -16.730 1.00 84.62 93 GLU A C 1
ATOM 699 O O . GLU A 1 93 ? -8.303 15.108 -17.465 1.00 84.62 93 GLU A O 1
ATOM 704 N N . HIS A 1 94 ? -7.428 15.264 -15.401 1.00 81.62 94 HIS A N 1
ATOM 705 C CA . HIS A 1 94 ? -8.535 14.671 -14.658 1.00 81.62 94 HIS A CA 1
ATOM 706 C C . HIS A 1 94 ? -9.117 15.680 -13.662 1.00 81.62 94 HIS A C 1
ATOM 708 O O . HIS A 1 94 ? -8.525 15.975 -12.625 1.00 81.62 94 HIS A O 1
ATOM 714 N N . SER A 1 95 ? -10.315 16.199 -13.949 1.00 82.56 95 SER A N 1
ATOM 715 C CA . SER A 1 95 ? -11.005 17.159 -13.070 1.00 82.56 95 SER A CA 1
ATOM 716 C C . SER A 1 95 ? -11.439 16.577 -11.724 1.00 82.56 95 SER A C 1
ATOM 718 O O . SER A 1 95 ? -11.681 17.332 -10.782 1.00 82.56 95 SER A O 1
ATOM 720 N N . ASP A 1 96 ? -11.533 15.253 -11.642 1.00 80.81 96 ASP A N 1
ATOM 721 C CA . ASP A 1 96 ? -11.978 14.489 -10.483 1.00 80.81 96 ASP A CA 1
ATOM 722 C C . ASP A 1 96 ? -10.895 13.473 -10.081 1.00 80.81 96 ASP A C 1
ATOM 724 O O . ASP A 1 96 ? -10.031 13.149 -10.902 1.00 80.81 96 ASP A O 1
ATOM 728 N N . PRO A 1 97 ? -10.915 12.953 -8.837 1.00 81.94 97 PRO A N 1
ATOM 729 C CA . PRO A 1 97 ? -10.041 11.851 -8.450 1.00 81.94 97 PRO A CA 1
ATOM 730 C C . PRO A 1 97 ? -10.196 10.660 -9.403 1.00 81.94 97 PRO A C 1
ATOM 732 O O . PRO A 1 97 ? -11.305 10.326 -9.828 1.00 81.94 97 PRO A O 1
ATOM 735 N N . TYR A 1 98 ? -9.084 10.003 -9.715 1.00 84.31 98 TYR A N 1
ATOM 736 C CA . TYR A 1 98 ? -9.025 8.876 -10.646 1.00 84.31 98 TYR A CA 1
ATOM 737 C C . TYR A 1 98 ? -8.059 7.812 -10.133 1.00 84.31 98 TYR A C 1
ATOM 739 O O . TYR A 1 98 ? -7.394 7.990 -9.112 1.00 84.31 98 TYR A O 1
ATOM 747 N N . ASN A 1 99 ? -8.015 6.659 -10.794 1.00 86.94 99 ASN A N 1
ATOM 748 C CA . ASN A 1 99 ? -7.062 5.614 -10.452 1.00 86.94 99 ASN A CA 1
ATOM 749 C C . ASN A 1 99 ? -6.418 4.999 -11.677 1.00 86.94 99 ASN A C 1
ATOM 751 O O . ASN A 1 99 ? -6.886 5.137 -12.806 1.00 86.94 99 ASN A O 1
ATOM 755 N N . THR A 1 100 ? -5.338 4.287 -11.398 1.00 87.00 100 THR A N 1
ATOM 756 C CA . THR A 1 100 ? -4.621 3.481 -12.371 1.00 87.00 100 THR A CA 1
ATOM 757 C C . THR A 1 100 ? -4.392 2.092 -11.798 1.00 87.00 100 THR A C 1
ATOM 759 O O . THR A 1 100 ? -3.997 1.958 -10.635 1.00 87.00 100 THR A O 1
ATOM 762 N N . GLN A 1 101 ? -4.584 1.067 -12.628 1.00 87.69 101 GLN A N 1
ATOM 763 C CA . GLN A 1 101 ? -4.199 -0.305 -12.311 1.00 87.69 101 GLN A CA 1
ATOM 764 C C . GLN A 1 101 ? -2.986 -0.724 -13.142 1.00 87.69 101 GLN A C 1
ATOM 766 O O . GLN A 1 101 ? -3.046 -0.806 -14.373 1.00 87.69 101 GLN A O 1
ATOM 771 N N . GLU A 1 102 ? -1.882 -1.000 -12.455 1.00 88.12 102 GLU A N 1
ATOM 772 C CA . GLU A 1 102 ? -0.583 -1.285 -13.068 1.00 88.12 102 GLU A CA 1
ATOM 773 C C . GLU A 1 102 ? -0.073 -2.649 -12.605 1.00 88.12 102 GLU A C 1
ATOM 775 O O . GLU A 1 102 ? -0.097 -2.959 -11.408 1.00 88.12 102 GLU A O 1
ATOM 780 N N . TRP A 1 103 ? 0.419 -3.467 -13.539 1.00 91.38 103 TRP A N 1
ATOM 781 C CA . TRP A 1 103 ? 1.141 -4.677 -13.167 1.00 91.38 103 TRP A CA 1
ATOM 782 C C . TRP A 1 103 ? 2.545 -4.314 -12.693 1.00 91.38 103 TRP A C 1
ATOM 784 O O . TRP A 1 103 ? 3.350 -3.706 -13.399 1.00 91.38 103 TRP A O 1
ATOM 794 N N . GLY A 1 104 ? 2.835 -4.718 -11.468 1.00 91.81 104 GLY A N 1
ATOM 795 C CA . GLY A 1 104 ? 4.149 -4.661 -10.871 1.00 91.81 104 GLY A CA 1
ATOM 796 C C . GLY A 1 104 ? 4.629 -6.048 -10.489 1.00 91.81 104 GLY A C 1
ATOM 797 O O . GLY A 1 104 ? 3.968 -7.073 -10.676 1.00 91.81 104 GLY A O 1
ATOM 798 N N . CYS A 1 105 ? 5.813 -6.057 -9.913 1.00 90.81 105 CYS A N 1
ATOM 799 C CA . CYS A 1 105 ? 6.511 -7.264 -9.563 1.00 90.81 105 CYS A CA 1
ATOM 800 C C . CYS A 1 105 ? 7.207 -7.097 -8.223 1.00 90.81 105 CYS A C 1
ATOM 802 O O . CYS A 1 105 ? 7.908 -6.110 -7.994 1.00 90.81 105 CYS A O 1
ATOM 804 N N . ILE A 1 106 ? 7.038 -8.090 -7.353 1.00 90.19 106 ILE A N 1
ATOM 805 C CA . ILE A 1 106 ? 7.852 -8.235 -6.155 1.00 90.19 106 ILE A CA 1
ATOM 806 C C . ILE A 1 106 ? 8.933 -9.271 -6.439 1.00 90.19 106 ILE A C 1
ATOM 808 O O . ILE A 1 106 ? 8.656 -10.477 -6.497 1.00 90.19 106 ILE A O 1
ATOM 812 N N . LEU A 1 107 ? 10.160 -8.790 -6.606 1.00 88.00 107 LEU A N 1
ATOM 813 C CA . LEU A 1 107 ? 11.330 -9.621 -6.840 1.00 88.00 107 LEU A CA 1
ATOM 814 C C . LEU A 1 107 ? 11.673 -10.420 -5.577 1.00 88.00 107 LEU A C 1
ATOM 816 O O . LEU A 1 107 ? 11.798 -9.878 -4.474 1.00 88.00 107 LEU A O 1
ATOM 820 N N . LYS A 1 108 ? 11.822 -11.735 -5.745 1.00 78.88 108 LYS A N 1
ATOM 821 C CA . LYS A 1 108 ? 12.406 -12.647 -4.757 1.00 78.88 108 LYS A CA 1
ATOM 822 C C . LYS A 1 108 ? 13.793 -13.043 -5.247 1.00 78.88 108 LYS A C 1
ATOM 824 O O . LYS A 1 108 ? 13.912 -13.698 -6.279 1.00 78.88 108 LYS A O 1
ATOM 829 N N . GLY A 1 109 ? 14.814 -12.656 -4.492 1.00 69.19 109 GLY A N 1
ATOM 830 C CA . GLY A 1 109 ? 16.214 -12.821 -4.867 1.00 69.19 109 GLY A CA 1
ATOM 831 C C . GLY A 1 109 ? 17.163 -12.276 -3.806 1.00 69.19 109 GLY A C 1
ATOM 832 O O . GLY A 1 109 ? 16.732 -11.817 -2.745 1.00 69.19 109 GLY A O 1
ATOM 833 N N . THR A 1 110 ? 18.462 -12.356 -4.091 1.00 55.00 110 THR A N 1
ATOM 834 C CA . THR A 1 110 ? 19.545 -11.898 -3.205 1.00 55.00 110 THR A CA 1
ATOM 835 C C . THR A 1 110 ? 19.880 -10.416 -3.346 1.00 55.00 110 THR A C 1
ATOM 837 O O . THR A 1 110 ? 20.575 -9.883 -2.481 1.00 55.00 110 THR A O 1
ATOM 840 N N . ASP A 1 111 ? 19.407 -9.745 -4.397 1.00 59.91 111 ASP A N 1
ATOM 841 C CA . ASP A 1 111 ? 19.643 -8.315 -4.583 1.00 59.91 111 ASP A CA 1
ATOM 842 C C . ASP A 1 111 ? 18.647 -7.500 -3.749 1.00 59.91 111 ASP A C 1
ATOM 844 O O . ASP A 1 111 ? 17.433 -7.563 -3.948 1.00 59.91 111 ASP A O 1
ATOM 848 N N . SER A 1 112 ? 19.159 -6.782 -2.749 1.00 56.03 112 SER A N 1
ATOM 849 C CA . SER A 1 112 ? 18.319 -6.099 -1.769 1.00 56.03 112 SER A CA 1
ATOM 850 C C . SER A 1 112 ? 17.733 -4.794 -2.293 1.00 56.03 112 SER A C 1
ATOM 852 O O . SER A 1 112 ? 16.659 -4.436 -1.835 1.00 56.03 112 SER A O 1
ATOM 854 N N . LYS A 1 113 ? 18.402 -4.126 -3.246 1.00 66.81 113 LYS A N 1
ATOM 855 C CA . LYS A 1 113 ? 18.203 -2.691 -3.527 1.00 66.81 113 LYS A CA 1
ATOM 856 C C . LYS A 1 113 ? 16.937 -2.352 -4.307 1.00 66.81 113 LYS A C 1
ATOM 858 O O . LYS A 1 113 ? 16.468 -1.218 -4.257 1.00 66.81 113 LYS A O 1
ATOM 863 N N . VAL A 1 114 ? 16.415 -3.305 -5.076 1.00 78.38 114 VAL A N 1
ATOM 864 C CA . VAL A 1 114 ? 15.220 -3.114 -5.897 1.00 78.38 114 VAL A CA 1
ATOM 865 C C . VAL A 1 114 ? 14.313 -4.316 -5.709 1.00 78.38 114 VAL A C 1
ATOM 867 O O . VAL A 1 114 ? 14.560 -5.398 -6.234 1.00 78.38 114 VAL A O 1
ATOM 870 N N . ARG A 1 115 ? 13.261 -4.123 -4.911 1.00 85.69 115 ARG A N 1
ATOM 871 C CA . ARG A 1 115 ? 12.309 -5.182 -4.555 1.00 85.69 115 ARG A CA 1
ATOM 872 C C . ARG A 1 115 ? 11.006 -5.070 -5.321 1.00 85.69 115 ARG A C 1
ATOM 874 O O . ARG A 1 115 ? 10.453 -6.082 -5.741 1.00 85.69 115 ARG A O 1
ATOM 881 N N . PHE A 1 116 ? 10.510 -3.849 -5.462 1.00 89.31 116 PHE A N 1
ATOM 882 C CA . PHE A 1 116 ? 9.244 -3.561 -6.116 1.00 89.31 116 PHE A CA 1
ATOM 883 C C . PHE A 1 116 ? 9.534 -2.883 -7.437 1.00 89.31 116 PHE A C 1
ATOM 885 O O . PHE A 1 116 ? 10.065 -1.777 -7.435 1.00 89.31 116 PHE A O 1
ATOM 892 N N . VAL A 1 117 ? 9.207 -3.548 -8.541 1.00 89.75 117 VAL A N 1
ATOM 893 C CA . VAL A 1 117 ? 9.462 -3.020 -9.883 1.00 89.75 117 VAL A CA 1
ATOM 894 C C . VAL A 1 117 ? 8.182 -2.892 -10.683 1.00 89.75 117 VAL A C 1
ATOM 896 O O . VAL A 1 117 ? 7.328 -3.780 -10.659 1.00 89.75 117 VAL A O 1
ATOM 899 N N . ASP A 1 118 ? 8.069 -1.778 -11.394 1.00 89.19 118 ASP A N 1
ATOM 900 C CA . ASP A 1 118 ? 6.944 -1.484 -12.276 1.00 89.19 118 ASP A CA 1
ATOM 901 C C . ASP A 1 118 ? 7.210 -2.142 -13.633 1.00 89.19 118 ASP A C 1
ATOM 903 O O . ASP A 1 118 ? 8.271 -1.932 -14.223 1.00 89.19 118 ASP A O 1
ATOM 907 N N . ILE A 1 119 ? 6.287 -2.962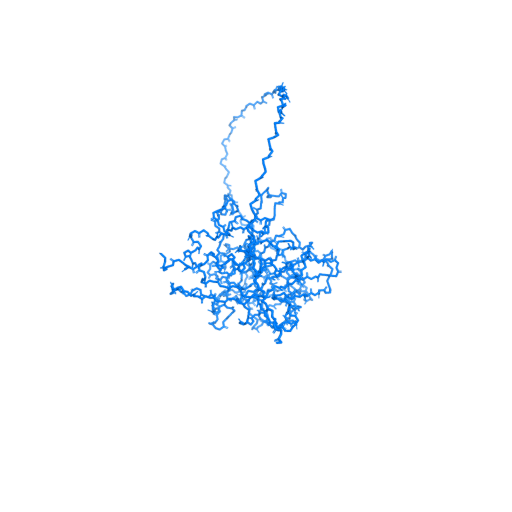 -14.141 1.00 89.25 119 ILE A N 1
ATOM 908 C CA . ILE A 1 119 ? 6.480 -3.607 -15.443 1.00 89.25 119 ILE A CA 1
ATOM 909 C C . ILE A 1 119 ? 6.053 -2.621 -16.532 1.00 89.25 119 ILE A C 1
ATOM 911 O O . ILE A 1 119 ? 4.881 -2.278 -16.680 1.00 89.25 119 ILE A O 1
ATOM 915 N N . VAL A 1 120 ? 7.025 -2.141 -17.304 1.00 85.25 120 VAL A N 1
ATOM 916 C CA . VAL A 1 120 ? 6.826 -1.043 -18.253 1.00 85.25 120 VAL A CA 1
ATOM 917 C C . VAL A 1 120 ? 5.951 -1.475 -19.428 1.00 85.25 120 VAL A C 1
ATOM 919 O O . VAL A 1 120 ? 6.146 -2.547 -20.002 1.00 85.25 120 VAL A O 1
ATOM 922 N N . ASN A 1 121 ? 5.031 -0.589 -19.830 1.00 70.69 121 ASN A N 1
ATOM 923 C CA . ASN A 1 121 ? 4.084 -0.773 -20.937 1.00 70.69 121 ASN A CA 1
ATOM 924 C C . ASN A 1 121 ? 3.116 -1.954 -20.757 1.00 70.69 121 ASN A C 1
ATOM 926 O O . ASN A 1 121 ? 2.656 -2.522 -21.746 1.00 70.69 121 ASN A O 1
ATOM 930 N N . GLN A 1 122 ? 2.801 -2.327 -19.513 1.00 70.75 122 GLN A N 1
ATOM 931 C CA . GLN A 1 122 ? 1.860 -3.406 -19.214 1.00 70.75 122 GLN A CA 1
ATOM 932 C C . GLN A 1 122 ? 0.748 -2.911 -18.283 1.00 70.75 122 GLN A C 1
ATOM 934 O O . GLN A 1 122 ? 0.819 -3.045 -17.061 1.00 70.75 122 GLN A O 1
ATOM 939 N N . SER A 1 123 ? -0.299 -2.328 -18.872 1.00 66.88 123 SER A N 1
ATOM 940 C CA . SER A 1 123 ? -1.535 -2.027 -18.141 1.00 66.88 123 SER A CA 1
ATOM 941 C C . SER A 1 123 ? -2.242 -3.318 -17.706 1.00 66.88 123 SER A C 1
ATOM 943 O O . SER A 1 123 ? -1.938 -4.405 -18.210 1.00 66.88 123 SER A O 1
ATOM 945 N N . ALA A 1 124 ? -3.213 -3.210 -16.792 1.00 60.78 124 ALA A N 1
ATOM 946 C CA . ALA A 1 124 ? -4.003 -4.348 -16.306 1.00 60.78 124 ALA A CA 1
ATOM 947 C C . ALA A 1 124 ? -4.591 -5.230 -17.431 1.00 60.78 124 ALA A C 1
ATOM 949 O O . ALA A 1 124 ? -4.691 -6.443 -17.267 1.00 60.78 124 ALA A O 1
ATOM 950 N N . GLY A 1 125 ? -4.922 -4.638 -18.586 1.00 63.03 125 GLY A N 1
ATOM 951 C CA . GLY A 1 125 ? -5.486 -5.326 -19.754 1.00 63.03 125 GLY A CA 1
ATOM 952 C C . GLY A 1 125 ? -4.468 -5.948 -20.714 1.00 63.03 125 GLY A C 1
ATOM 953 O O . GLY A 1 125 ? -4.843 -6.330 -21.824 1.00 63.03 125 GLY A O 1
ATOM 954 N N . SER A 1 126 ? -3.185 -6.019 -20.351 1.00 74.81 126 SER A N 1
ATOM 955 C CA . SER A 1 126 ? -2.180 -6.581 -21.248 1.00 74.81 126 SER A CA 1
ATOM 956 C C . SER A 1 126 ? -2.429 -8.070 -21.542 1.00 74.81 126 SER A C 1
ATOM 958 O O . SER A 1 126 ? -2.565 -8.859 -20.602 1.00 74.81 126 SER A O 1
ATOM 960 N N . PRO A 1 127 ? -2.395 -8.505 -22.820 1.00 79.25 127 PRO A N 1
ATOM 961 C CA . PRO A 1 127 ? -2.595 -9.906 -23.183 1.00 79.25 127 PRO A CA 1
ATOM 962 C C . PRO A 1 127 ? -1.618 -10.874 -22.509 1.00 79.25 127 PRO A C 1
ATOM 964 O O . PRO A 1 127 ? -1.984 -12.018 -22.256 1.00 79.25 127 PRO A O 1
ATOM 967 N N . ILE A 1 128 ? -0.393 -10.432 -22.192 1.00 80.31 128 ILE A N 1
ATOM 968 C CA . ILE A 1 128 ? 0.612 -11.297 -21.549 1.00 80.31 128 ILE A CA 1
ATOM 969 C C . ILE A 1 128 ? 0.254 -11.633 -20.094 1.00 80.31 128 ILE A C 1
ATOM 971 O O . ILE A 1 128 ? 0.771 -12.603 -19.549 1.00 80.31 128 ILE A O 1
ATOM 975 N N . PHE A 1 129 ? -0.627 -10.840 -19.476 1.00 86.56 129 PHE A N 1
ATOM 976 C CA . PHE A 1 129 ? -1.072 -10.989 -18.091 1.00 86.56 129 PHE A CA 1
ATOM 977 C C . PHE A 1 129 ? -2.574 -11.263 -17.981 1.00 86.56 129 PHE A C 1
ATOM 979 O O . PHE A 1 129 ? -3.127 -11.184 -16.889 1.00 86.56 129 PHE A O 1
ATOM 986 N N . ALA A 1 130 ? -3.238 -11.629 -19.083 1.00 85.00 130 ALA A N 1
ATOM 987 C CA . ALA A 1 130 ? -4.677 -11.894 -19.091 1.00 85.00 130 ALA A CA 1
ATOM 988 C C . ALA A 1 130 ? -5.093 -13.012 -18.113 1.00 85.00 130 ALA A C 1
ATOM 990 O O . ALA A 1 130 ? -6.198 -12.987 -17.580 1.00 85.00 130 ALA A O 1
ATOM 991 N N . GLU A 1 131 ? -4.198 -13.972 -17.861 1.00 87.44 131 GLU A N 1
ATOM 992 C CA . GLU A 1 131 ? -4.403 -15.081 -16.917 1.00 87.44 131 GLU A CA 1
ATOM 993 C C . GLU A 1 131 ? -3.664 -14.873 -15.582 1.00 87.44 131 GLU A C 1
ATOM 995 O O . GLU A 1 131 ? -3.673 -15.750 -14.718 1.00 87.44 131 GLU A O 1
ATOM 1000 N N . ALA A 1 132 ? -3.004 -13.726 -15.394 1.00 90.12 132 ALA A N 1
ATOM 1001 C CA . ALA A 1 132 ? -2.285 -13.447 -14.163 1.00 90.12 132 ALA A CA 1
ATOM 1002 C C . ALA A 1 132 ? -3.261 -13.128 -13.023 1.00 90.12 132 ALA A C 1
ATOM 1004 O O . ALA A 1 132 ? -4.212 -12.361 -13.167 1.00 90.12 132 ALA A O 1
ATOM 1005 N N . VAL A 1 133 ? -2.974 -13.671 -11.845 1.00 90.69 133 VAL A N 1
ATOM 1006 C CA . VAL A 1 133 ? -3.704 -13.399 -10.611 1.00 90.69 133 VAL A CA 1
ATOM 1007 C C . VAL A 1 133 ? -2.766 -12.686 -9.648 1.00 90.69 133 VAL A C 1
ATOM 1009 O O . VAL A 1 133 ? -1.735 -13.230 -9.245 1.00 90.69 133 VAL A O 1
ATOM 1012 N N . SER A 1 134 ? -3.126 -11.459 -9.270 1.00 91.56 134 SER A N 1
ATOM 1013 C CA . SER A 1 134 ? -2.325 -10.634 -8.362 1.00 91.56 134 SER A CA 1
ATOM 1014 C C . SER A 1 134 ? -2.004 -11.370 -7.064 1.00 91.56 134 SER A C 1
ATOM 1016 O O . SER A 1 134 ? -2.883 -11.964 -6.436 1.00 91.56 134 SER A O 1
ATOM 1018 N N . GLY A 1 135 ? -0.730 -11.355 -6.679 1.00 88.19 135 GLY A N 1
ATOM 1019 C CA . GLY A 1 135 ? -0.235 -12.023 -5.483 1.00 88.19 135 GLY A CA 1
ATOM 1020 C C . GLY A 1 135 ? -0.224 -13.552 -5.564 1.00 88.19 135 GLY A C 1
ATOM 1021 O O . GLY A 1 135 ? 0.106 -14.187 -4.568 1.00 88.19 135 GLY A O 1
ATOM 1022 N N . LYS A 1 136 ? -0.592 -14.161 -6.697 1.00 87.44 136 LYS A N 1
ATOM 1023 C CA . LYS A 1 136 ? -0.562 -15.621 -6.886 1.00 87.44 136 LYS A CA 1
ATOM 1024 C C . LYS A 1 136 ? 0.237 -16.049 -8.106 1.00 87.44 136 LYS A C 1
ATOM 1026 O O . LYS A 1 136 ? 0.750 -17.160 -8.112 1.00 87.44 136 LYS A O 1
ATOM 1031 N N . SER A 1 137 ? 0.331 -15.218 -9.135 1.00 91.62 137 SER A N 1
ATOM 1032 C CA . SER A 1 137 ? 1.119 -15.533 -10.322 1.00 91.62 137 SER A CA 1
ATOM 1033 C C . SER A 1 137 ? 2.577 -15.134 -10.136 1.00 91.62 137 SER A C 1
ATOM 1035 O O . SER A 1 137 ? 2.895 -14.061 -9.626 1.00 91.62 137 SER A O 1
ATOM 1037 N N . VAL A 1 138 ? 3.470 -15.998 -10.596 1.00 90.88 138 VAL A N 1
ATOM 1038 C CA . VAL A 1 138 ? 4.904 -15.767 -10.689 1.00 90.88 138 VAL A CA 1
ATOM 1039 C C . VAL A 1 138 ? 5.262 -15.656 -12.163 1.00 90.88 138 VAL A C 1
ATOM 1041 O O . VAL A 1 138 ? 5.012 -16.571 -12.942 1.00 90.88 138 VAL A O 1
ATOM 1044 N N . LEU A 1 139 ? 5.845 -14.527 -12.541 1.00 90.06 139 LEU A N 1
ATOM 1045 C CA . LEU A 1 139 ? 6.399 -14.303 -13.863 1.00 90.06 139 LEU A CA 1
ATOM 1046 C C . LEU A 1 139 ? 7.792 -14.932 -13.954 1.00 90.06 139 LEU A C 1
ATOM 1048 O O . LEU A 1 139 ? 8.684 -14.625 -13.157 1.00 90.06 139 LEU A O 1
ATOM 1052 N N . VAL A 1 140 ? 7.976 -15.757 -14.982 1.00 88.44 140 VAL A N 1
ATOM 1053 C CA . VAL A 1 140 ? 9.274 -16.246 -15.448 1.00 88.44 140 VAL A CA 1
ATOM 1054 C C . VAL A 1 140 ? 9.496 -15.704 -16.857 1.00 88.44 140 VAL A C 1
ATOM 1056 O O . VAL A 1 140 ? 8.698 -15.952 -17.759 1.00 88.44 140 VAL A O 1
ATOM 1059 N N . ALA A 1 141 ? 10.570 -14.938 -17.047 1.00 87.19 141 ALA A N 1
ATOM 1060 C CA . ALA A 1 141 ? 10.896 -14.306 -18.322 1.00 87.19 141 ALA A CA 1
ATOM 1061 C C . ALA A 1 141 ? 12.359 -14.566 -18.699 1.00 87.19 141 ALA A C 1
ATOM 1063 O O . ALA A 1 141 ? 13.241 -14.418 -17.856 1.00 87.19 141 ALA A O 1
ATOM 1064 N N . SER A 1 142 ? 12.627 -14.933 -19.959 1.00 85.81 142 SER A N 1
ATOM 1065 C CA . SER A 1 142 ? 13.986 -15.306 -20.395 1.00 85.81 142 SER A CA 1
ATOM 1066 C C . SER A 1 142 ? 14.969 -14.137 -20.433 1.00 85.81 142 SER A C 1
ATOM 1068 O O . SER A 1 142 ? 16.158 -14.334 -20.210 1.00 85.81 142 SER A O 1
ATOM 1070 N N . GLU A 1 143 ? 14.482 -12.935 -20.750 1.00 86.25 143 GLU A N 1
ATOM 1071 C CA . GLU A 1 143 ? 15.318 -11.759 -21.023 1.00 86.25 143 GLU A CA 1
ATOM 1072 C C . GLU A 1 143 ? 14.750 -10.481 -20.390 1.00 86.25 143 GLU A C 1
ATOM 1074 O O . GLU A 1 143 ? 14.935 -9.385 -20.913 1.00 86.25 143 GLU A O 1
ATOM 1079 N N . ALA A 1 144 ? 14.041 -10.593 -19.261 1.00 89.56 144 ALA A N 1
ATOM 1080 C CA . ALA A 1 144 ? 13.593 -9.406 -18.536 1.00 89.56 144 ALA A CA 1
ATOM 1081 C C . ALA A 1 144 ? 14.796 -8.579 -18.056 1.00 89.56 144 ALA A C 1
ATOM 1083 O O . ALA A 1 144 ? 15.765 -9.121 -17.519 1.00 89.56 144 ALA A O 1
ATOM 1084 N N . ILE A 1 145 ? 14.714 -7.266 -18.250 1.00 90.06 145 ILE A N 1
ATOM 1085 C CA . ILE A 1 145 ? 15.729 -6.290 -17.860 1.00 90.06 145 ILE A CA 1
ATOM 1086 C C . ILE A 1 145 ? 15.160 -5.461 -16.714 1.00 90.06 145 ILE A C 1
ATOM 1088 O O . ILE A 1 145 ? 14.098 -4.859 -16.853 1.00 90.06 145 ILE A O 1
ATOM 1092 N N . VAL A 1 146 ? 15.866 -5.418 -15.592 1.00 89.50 146 VAL A N 1
ATOM 1093 C CA . VAL A 1 146 ? 15.543 -4.589 -14.432 1.00 89.50 146 VAL A CA 1
ATOM 1094 C C . VAL A 1 146 ? 16.456 -3.372 -14.438 1.00 89.50 146 VAL A C 1
ATOM 1096 O O . VAL A 1 146 ? 17.681 -3.502 -14.468 1.00 89.50 146 VAL A O 1
ATOM 1099 N N . ASP A 1 147 ? 15.855 -2.191 -14.399 1.00 88.19 147 ASP A N 1
ATOM 1100 C CA . ASP A 1 147 ? 16.546 -0.943 -14.111 1.00 88.19 147 ASP A CA 1
ATOM 1101 C C . ASP A 1 147 ? 16.644 -0.778 -12.589 1.00 88.19 147 ASP A C 1
ATOM 1103 O O . ASP A 1 147 ? 15.655 -0.828 -11.856 1.00 88.19 147 ASP A O 1
ATOM 1107 N N . THR A 1 148 ? 17.880 -0.679 -12.107 1.00 81.88 148 THR A N 1
ATOM 1108 C CA . THR A 1 148 ? 18.199 -0.661 -10.675 1.00 81.88 148 THR A CA 1
ATOM 1109 C C . THR A 1 148 ? 18.168 0.743 -10.069 1.00 81.88 148 THR A C 1
ATOM 1111 O O . THR A 1 148 ? 18.243 0.883 -8.849 1.00 81.88 148 THR A O 1
ATOM 1114 N N . ILE A 1 149 ? 18.056 1.781 -10.905 1.00 80.31 149 ILE A N 1
ATOM 1115 C CA . ILE A 1 149 ? 17.973 3.186 -10.488 1.00 80.31 149 ILE A CA 1
ATOM 1116 C C . ILE A 1 149 ? 16.523 3.656 -10.558 1.00 80.31 149 ILE A C 1
ATOM 1118 O O . ILE A 1 149 ? 15.999 4.207 -9.592 1.00 80.31 149 ILE A O 1
ATOM 1122 N N . GLU A 1 150 ? 15.862 3.411 -11.687 1.00 83.44 150 GLU A N 1
ATOM 1123 C CA . GLU A 1 150 ? 14.416 3.551 -11.811 1.00 83.44 150 GLU A CA 1
ATOM 1124 C C . GLU A 1 150 ? 13.816 2.154 -11.725 1.00 83.44 150 GLU A C 1
ATOM 1126 O O . GLU A 1 150 ? 13.972 1.413 -12.683 1.00 83.44 150 GLU A O 1
ATOM 1131 N N . PRO A 1 151 ? 13.139 1.772 -10.631 1.00 85.81 151 PRO A N 1
ATOM 1132 C CA . PRO A 1 151 ? 12.724 0.397 -10.366 1.00 85.81 151 PRO A CA 1
ATOM 1133 C C . PRO A 1 151 ? 11.608 -0.027 -11.322 1.00 85.81 151 PRO A C 1
ATOM 1135 O O . PRO A 1 151 ? 10.416 -0.023 -11.011 1.00 85.81 151 PRO A O 1
ATOM 1138 N N . LYS A 1 152 ? 12.034 -0.366 -12.528 1.00 88.75 152 LYS A N 1
ATOM 1139 C CA . LYS A 1 152 ? 11.238 -0.670 -13.701 1.00 88.75 152 LYS A CA 1
ATOM 1140 C C . LYS A 1 152 ? 11.773 -1.954 -14.304 1.00 88.75 152 LYS A C 1
ATOM 1142 O O . LYS A 1 152 ? 12.982 -2.168 -14.383 1.00 88.75 152 LYS A O 1
ATOM 1147 N N . MET A 1 153 ? 10.861 -2.800 -14.748 1.00 90.31 153 MET A N 1
ATOM 1148 C CA . MET A 1 153 ? 11.165 -4.011 -15.484 1.00 90.31 153 MET A CA 1
ATOM 1149 C C . MET A 1 153 ? 10.695 -3.857 -16.926 1.00 90.31 153 MET A C 1
ATOM 1151 O O . MET A 1 153 ? 9.536 -3.542 -17.191 1.00 90.31 153 MET A O 1
ATOM 1155 N N . TYR A 1 154 ? 11.595 -4.132 -17.859 1.00 90.81 154 TYR A N 1
ATOM 1156 C CA . TYR A 1 154 ? 11.332 -4.170 -19.287 1.00 90.81 154 TYR A CA 1
ATOM 1157 C C . TYR A 1 154 ? 11.359 -5.623 -19.745 1.00 90.81 154 TYR A C 1
ATOM 1159 O O . TYR A 1 154 ? 12.314 -6.350 -19.477 1.00 90.81 154 TYR A O 1
ATOM 1167 N N . ILE A 1 155 ? 10.314 -6.051 -20.448 1.00 88.75 155 ILE A N 1
ATOM 1168 C CA . ILE A 1 155 ? 10.233 -7.390 -21.035 1.00 88.75 155 ILE A CA 1
ATOM 1169 C C . ILE A 1 155 ? 10.348 -7.226 -22.556 1.00 88.75 155 ILE A C 1
ATOM 1171 O O . ILE A 1 155 ? 9.417 -6.698 -23.175 1.00 88.75 155 ILE A O 1
ATOM 1175 N N . PRO A 1 156 ? 11.476 -7.617 -23.178 1.00 86.62 156 PRO A N 1
ATOM 1176 C CA . PRO A 1 156 ? 11.635 -7.542 -24.625 1.00 86.62 156 PRO A CA 1
ATOM 1177 C C . PRO A 1 156 ? 10.548 -8.335 -25.356 1.00 86.62 156 PRO A C 1
ATOM 1179 O O . PRO A 1 156 ? 10.150 -9.409 -24.915 1.00 86.62 156 PRO A O 1
ATOM 1182 N N . ARG A 1 157 ? 10.110 -7.858 -26.530 1.00 83.25 157 ARG A N 1
ATOM 1183 C CA . ARG A 1 157 ? 9.042 -8.512 -27.320 1.00 83.25 157 ARG A CA 1
ATOM 1184 C C . ARG A 1 157 ? 9.345 -9.967 -27.712 1.00 83.25 157 ARG A C 1
ATOM 1186 O O . ARG A 1 157 ? 8.423 -10.710 -28.018 1.00 83.25 157 ARG A O 1
ATOM 1193 N N . HIS A 1 158 ? 10.621 -10.343 -27.765 1.00 83.44 158 HIS A N 1
ATOM 1194 C CA . HIS A 1 158 ? 11.078 -11.691 -28.110 1.00 83.44 158 HIS A CA 1
ATOM 1195 C C . HIS A 1 158 ? 11.380 -12.562 -26.884 1.00 83.44 158 HIS A C 1
ATOM 1197 O O . HIS A 1 158 ? 11.675 -13.744 -27.052 1.00 83.44 158 HIS A O 1
ATOM 1203 N N . ALA A 1 159 ? 11.315 -12.004 -25.670 1.00 87.25 159 ALA A N 1
ATOM 1204 C CA . ALA A 1 159 ? 11.494 -12.781 -24.457 1.00 87.25 159 ALA A CA 1
ATOM 1205 C C . ALA A 1 159 ? 10.352 -13.796 -24.330 1.00 87.25 159 ALA A C 1
ATOM 1207 O O . ALA A 1 159 ? 9.182 -13.462 -24.533 1.00 87.25 159 ALA A O 1
ATOM 1208 N N . SER A 1 160 ? 10.676 -15.036 -23.968 1.00 87.00 160 SER A N 1
ATOM 1209 C CA . SER A 1 160 ? 9.642 -15.988 -23.576 1.00 87.00 160 SER A CA 1
ATOM 1210 C C . SER A 1 160 ? 9.109 -15.588 -22.207 1.00 87.00 160 SER A C 1
ATOM 1212 O O . SER A 1 160 ? 9.904 -15.355 -21.294 1.00 87.00 160 SER A O 1
ATOM 1214 N N . VAL A 1 161 ? 7.787 -15.546 -22.073 1.00 87.75 161 VAL A N 1
ATOM 1215 C CA . VAL A 1 161 ? 7.078 -15.242 -20.829 1.00 87.75 161 VAL A CA 1
ATOM 1216 C C . VAL A 1 161 ? 6.237 -16.448 -20.442 1.00 87.75 161 VAL A C 1
ATOM 1218 O O . VAL A 1 161 ? 5.458 -16.949 -21.251 1.00 87.75 161 VAL A O 1
ATOM 1221 N N . GLU A 1 162 ? 6.394 -16.897 -19.204 1.00 89.00 162 GLU A N 1
ATOM 1222 C CA . GLU A 1 162 ? 5.591 -17.949 -18.594 1.00 89.00 162 GLU A CA 1
ATOM 1223 C C . GLU A 1 162 ? 5.017 -17.443 -17.269 1.00 89.00 162 GLU A C 1
ATOM 1225 O O . GLU A 1 162 ? 5.712 -16.800 -16.476 1.00 89.00 162 GLU A O 1
ATOM 1230 N N . LEU A 1 163 ? 3.738 -17.739 -17.039 1.00 89.62 163 LEU A N 1
ATOM 1231 C CA . LEU A 1 163 ? 3.074 -17.510 -15.766 1.00 89.62 163 LEU A CA 1
ATOM 1232 C C . LEU A 1 163 ? 2.979 -18.834 -15.022 1.00 89.62 163 LEU A C 1
ATOM 1234 O O . LEU A 1 163 ? 2.388 -19.795 -15.510 1.00 89.62 163 LEU A O 1
ATOM 1238 N N . GLN A 1 164 ? 3.552 -18.867 -13.829 1.00 89.12 164 GLN A N 1
ATOM 1239 C CA . GLN A 1 164 ? 3.467 -20.000 -12.921 1.00 89.12 164 GLN A CA 1
ATOM 1240 C C . GLN A 1 164 ? 2.572 -19.635 -11.742 1.00 89.12 164 GLN A C 1
ATOM 1242 O O . GLN A 1 164 ? 2.502 -18.473 -11.342 1.00 89.12 164 GLN A O 1
ATOM 1247 N N . GLU A 1 165 ? 1.887 -20.614 -11.159 1.00 83.00 165 GLU A N 1
ATOM 1248 C CA . GLU A 1 165 ? 1.258 -20.402 -9.858 1.00 83.00 165 GLU A CA 1
ATOM 1249 C C . GLU A 1 165 ? 2.318 -20.428 -8.760 1.00 83.00 165 GLU A C 1
ATOM 1251 O O . GLU A 1 165 ? 3.188 -21.303 -8.722 1.00 83.00 165 GLU A O 1
ATOM 1256 N N . GLU A 1 166 ? 2.225 -19.484 -7.831 1.00 70.06 166 GLU A N 1
ATOM 1257 C CA . GLU A 1 166 ? 3.037 -19.497 -6.630 1.00 70.06 166 GLU A CA 1
ATOM 1258 C C . GLU A 1 166 ? 2.730 -20.786 -5.835 1.00 70.06 166 GLU A C 1
ATOM 1260 O O . GLU A 1 166 ? 1.552 -21.095 -5.582 1.00 70.06 166 GLU A O 1
ATOM 1265 N N . PRO A 1 167 ? 3.763 -21.555 -5.428 1.00 59.34 167 PRO A N 1
ATOM 1266 C CA . PRO A 1 167 ? 3.587 -22.735 -4.587 1.00 59.34 167 PRO A CA 1
ATOM 1267 C C . PRO A 1 167 ? 2.736 -22.412 -3.356 1.00 59.34 167 PRO A C 1
ATOM 1269 O O . PRO A 1 167 ? 2.783 -21.290 -2.859 1.00 59.34 167 PRO A O 1
ATOM 1272 N N . ARG A 1 168 ? 1.978 -23.392 -2.836 1.00 49.69 168 ARG A N 1
ATOM 1273 C CA . ARG A 1 168 ? 1.048 -23.171 -1.709 1.00 49.69 168 ARG A CA 1
ATOM 1274 C C . ARG A 1 168 ? 1.700 -22.473 -0.507 1.00 49.69 168 ARG A C 1
ATOM 1276 O O . ARG A 1 168 ? 1.075 -21.556 -0.010 1.00 49.69 168 ARG A O 1
ATOM 1283 N N . ASN A 1 169 ? 2.977 -22.726 -0.207 1.00 47.69 169 ASN A N 1
ATOM 1284 C CA . ASN A 1 169 ? 3.775 -22.020 0.817 1.00 47.69 169 ASN A CA 1
ATOM 1285 C C . ASN A 1 169 ? 4.228 -20.587 0.412 1.00 47.69 169 ASN A C 1
ATOM 1287 O O . ASN A 1 169 ? 5.326 -20.148 0.767 1.00 47.69 169 ASN A O 1
ATOM 1291 N N . GLY A 1 170 ? 3.454 -19.902 -0.428 1.00 49.16 170 GLY A N 1
ATOM 1292 C CA . GLY A 1 170 ? 3.745 -18.586 -0.996 1.00 49.16 170 GLY A CA 1
ATOM 1293 C C . GLY A 1 170 ? 3.288 -17.419 -0.116 1.00 49.16 170 GLY A C 1
ATOM 1294 O O . GLY A 1 170 ? 2.716 -17.616 0.952 1.00 49.16 170 GLY A O 1
ATOM 1295 N N . LEU A 1 171 ? 3.483 -16.181 -0.581 1.00 50.94 171 LEU A N 1
ATOM 1296 C CA . LEU A 1 171 ? 3.218 -14.922 0.147 1.00 50.94 171 LEU A CA 1
ATOM 1297 C C . LEU A 1 171 ? 1.776 -14.760 0.674 1.00 50.94 171 LEU A C 1
ATOM 1299 O O . LEU A 1 171 ? 1.508 -13.866 1.485 1.00 50.94 171 LEU A O 1
ATOM 1303 N N . ASN A 1 172 ? 0.854 -15.591 0.185 1.00 51.31 172 ASN A N 1
ATOM 1304 C CA . ASN A 1 172 ? -0.588 -15.437 0.324 1.00 51.31 172 ASN A CA 1
ATOM 1305 C C . ASN A 1 172 ? -1.340 -16.749 0.625 1.00 51.31 172 ASN A C 1
ATOM 1307 O O . ASN A 1 172 ? -2.534 -16.816 0.329 1.00 51.31 172 ASN A O 1
ATOM 1311 N N . GLU A 1 173 ? -0.696 -17.783 1.193 1.00 48.81 173 GLU A N 1
ATOM 1312 C CA . GLU A 1 173 ? -1.359 -19.071 1.506 1.00 48.81 173 GLU A CA 1
ATOM 1313 C C . GLU A 1 173 ? -2.675 -18.875 2.286 1.00 48.81 173 GLU A C 1
ATOM 1315 O O . GLU A 1 173 ? -3.716 -19.373 1.868 1.00 48.81 173 GLU A O 1
ATOM 1320 N N . GLU A 1 174 ? -2.663 -18.026 3.318 1.00 48.84 174 GLU A N 1
ATOM 1321 C CA . GLU A 1 174 ? -3.821 -17.727 4.182 1.00 48.84 174 GLU A CA 1
ATOM 1322 C C . GLU A 1 174 ? -4.733 -16.587 3.673 1.00 48.84 174 GLU A C 1
ATOM 1324 O O . GLU A 1 174 ? -5.720 -16.219 4.315 1.00 48.84 174 GLU A O 1
ATOM 1329 N N . ARG A 1 175 ? -4.398 -15.942 2.545 1.00 55.28 175 ARG A N 1
ATOM 1330 C CA . ARG A 1 175 ? -5.250 -14.904 1.912 1.00 55.28 175 ARG A CA 1
ATOM 1331 C C . ARG A 1 175 ? -6.027 -15.425 0.713 1.00 55.28 175 ARG A C 1
ATOM 1333 O O . ARG A 1 175 ? -6.787 -14.678 0.098 1.00 55.28 175 ARG A O 1
ATOM 1340 N N . ARG A 1 176 ? -5.879 -16.709 0.386 1.00 52.16 176 ARG A N 1
ATOM 1341 C CA . ARG A 1 176 ? -6.865 -17.403 -0.433 1.00 52.16 176 ARG A CA 1
ATOM 1342 C C . ARG A 1 176 ? -8.138 -17.410 0.405 1.00 52.16 176 ARG A C 1
ATOM 1344 O O . ARG A 1 176 ? -8.204 -18.105 1.406 1.00 52.16 176 ARG A O 1
ATOM 1351 N N . VAL A 1 177 ? -9.107 -16.563 0.053 1.00 48.41 177 VAL A N 1
ATOM 1352 C CA . VAL A 1 177 ? -10.487 -16.808 0.472 1.00 48.41 177 VAL A CA 1
ATOM 1353 C C . VAL A 1 177 ? -10.759 -18.215 -0.027 1.00 48.41 177 VAL A C 1
ATOM 1355 O O . VAL A 1 177 ? -10.751 -18.431 -1.242 1.00 48.41 177 VAL A O 1
ATOM 1358 N N . ASP A 1 178 ? -10.822 -19.174 0.891 1.00 41.88 178 ASP A N 1
ATOM 1359 C CA . ASP A 1 178 ? -11.160 -20.539 0.541 1.00 41.88 178 ASP A CA 1
ATOM 1360 C C . ASP A 1 178 ? -12.454 -20.466 -0.279 1.00 41.88 178 ASP A C 1
ATOM 1362 O O . ASP A 1 178 ? -13.423 -19.807 0.110 1.00 41.88 178 ASP A O 1
ATOM 1366 N N . GLU A 1 179 ? -12.451 -21.072 -1.471 1.00 46.94 179 GLU A N 1
ATOM 1367 C CA . GLU A 1 179 ? -13.665 -21.196 -2.296 1.00 46.94 179 GLU A CA 1
ATOM 1368 C C . GLU A 1 179 ? -14.796 -21.865 -1.498 1.00 46.94 179 GLU A C 1
ATOM 1370 O O . GLU A 1 179 ? -15.983 -21.627 -1.747 1.00 46.94 179 GLU A O 1
ATOM 1375 N N . ASP A 1 180 ? -14.406 -22.623 -0.471 1.00 44.41 180 ASP A N 1
ATOM 1376 C CA . ASP A 1 180 ? -15.228 -22.998 0.662 1.00 44.41 180 ASP A CA 1
ATOM 1377 C C . ASP A 1 180 ? -15.511 -21.749 1.481 1.00 44.41 180 ASP A C 1
ATOM 1379 O O . ASP A 1 180 ? -14.838 -21.411 2.447 1.00 44.41 180 ASP A O 1
ATOM 1383 N N . ASN A 1 181 ? -16.531 -21.055 1.009 1.00 50.97 181 ASN A N 1
ATOM 1384 C CA . ASN A 1 181 ? -17.213 -19.908 1.547 1.00 50.97 181 ASN A CA 1
ATOM 1385 C C . ASN A 1 181 ? -17.645 -20.068 3.037 1.00 50.97 181 ASN A C 1
ATOM 1387 O O . ASN A 1 181 ? -18.736 -19.640 3.394 1.00 50.97 181 ASN A O 1
ATOM 1391 N N . GLU A 1 182 ? -16.832 -20.577 3.947 1.00 51.69 182 GLU A N 1
ATOM 1392 C CA . GLU A 1 182 ? -17.112 -20.600 5.374 1.00 51.69 182 GLU A CA 1
ATOM 1393 C C . GLU A 1 182 ? -16.801 -19.228 5.995 1.00 51.69 182 GLU A C 1
ATOM 1395 O O . GLU A 1 182 ? -15.867 -18.539 5.571 1.00 51.69 182 GLU A O 1
ATOM 1400 N N . PRO A 1 183 ? -17.596 -18.757 6.970 1.00 53.34 183 PRO A N 1
ATOM 1401 C CA . PRO A 1 183 ? -17.260 -17.555 7.708 1.00 53.34 183 PRO A CA 1
ATOM 1402 C C . PRO A 1 183 ? -16.050 -17.844 8.594 1.00 53.34 183 PRO A C 1
ATOM 1404 O O . PRO A 1 183 ? -16.177 -18.474 9.641 1.00 53.34 183 PRO A O 1
ATOM 1407 N N . VAL A 1 184 ? -14.873 -17.395 8.168 1.00 64.31 184 VAL A N 1
ATOM 1408 C CA . VAL A 1 184 ? -13.666 -17.519 8.981 1.00 64.31 184 VAL A CA 1
ATOM 1409 C C . VAL A 1 184 ? -13.575 -16.293 9.876 1.00 64.31 184 VAL A C 1
ATOM 1411 O O . VAL A 1 184 ? -13.319 -15.185 9.401 1.00 64.31 184 VAL A O 1
ATOM 1414 N N . ASP A 1 185 ? -13.795 -16.502 11.173 1.00 82.94 185 ASP A N 1
ATOM 1415 C CA . ASP A 1 185 ? -13.369 -15.547 12.189 1.00 82.94 185 ASP A CA 1
ATOM 1416 C C . ASP A 1 185 ? -11.849 -15.381 12.054 1.00 82.94 185 ASP A C 1
ATOM 1418 O O . ASP A 1 185 ? -11.077 -16.309 12.302 1.00 82.94 185 ASP A O 1
ATOM 1422 N N . ARG A 1 186 ? -11.419 -14.202 11.609 1.00 87.31 186 ARG A N 1
ATOM 1423 C CA . ARG A 1 186 ? -10.033 -13.883 11.294 1.00 87.31 186 ARG A CA 1
ATOM 1424 C C . ARG A 1 186 ? -9.531 -12.753 12.176 1.00 87.31 186 ARG A C 1
ATOM 1426 O O . ARG A 1 186 ? -10.122 -11.677 12.260 1.00 87.31 186 ARG A O 1
ATOM 1433 N N . VAL A 1 187 ? -8.383 -12.993 12.792 1.00 93.75 187 VAL A N 1
ATOM 1434 C CA . VAL A 1 187 ? -7.605 -11.976 13.494 1.00 93.75 187 VAL A CA 1
ATOM 1435 C C . VAL A 1 187 ? -6.381 -11.678 12.642 1.00 93.75 187 VAL A C 1
ATOM 1437 O O . VAL A 1 187 ? -5.660 -12.601 12.283 1.00 93.75 187 VAL A O 1
ATOM 1440 N N . MET A 1 188 ? -6.177 -10.411 12.302 1.00 95.38 188 MET A N 1
ATOM 1441 C CA . MET A 1 188 ? -5.041 -9.931 11.522 1.00 95.38 188 MET A CA 1
ATOM 1442 C C . MET A 1 188 ? -4.090 -9.137 12.406 1.00 95.38 188 MET A C 1
ATOM 1444 O O . MET A 1 188 ? -4.535 -8.272 13.156 1.00 95.38 188 MET A O 1
ATOM 1448 N N . ASN A 1 189 ? -2.789 -9.373 12.276 1.00 97.19 189 ASN A N 1
ATOM 1449 C CA . ASN A 1 189 ? -1.761 -8.533 12.885 1.00 97.19 189 ASN A CA 1
ATOM 1450 C C . ASN A 1 189 ? -1.267 -7.496 11.870 1.00 97.19 189 ASN A C 1
ATOM 1452 O O . ASN A 1 189 ? -0.703 -7.852 10.831 1.00 97.19 189 ASN A O 1
ATOM 1456 N N . ALA A 1 190 ? -1.467 -6.214 12.171 1.00 98.44 190 ALA A N 1
ATOM 1457 C CA . ALA A 1 190 ? -1.083 -5.112 11.298 1.00 98.44 190 ALA A CA 1
ATOM 1458 C C . ALA A 1 190 ? 0.112 -4.329 11.851 1.00 98.44 190 ALA A C 1
ATOM 1460 O O . ALA A 1 190 ? 0.162 -3.989 13.033 1.00 98.44 190 ALA A O 1
ATOM 1461 N N . LEU A 1 191 ? 1.055 -4.002 10.970 1.00 98.75 191 LEU A N 1
ATOM 1462 C CA . LEU A 1 191 ? 2.164 -3.095 11.246 1.00 98.75 191 LEU A CA 1
ATOM 1463 C C . LEU A 1 191 ? 1.977 -1.803 10.451 1.00 98.75 191 LEU A C 1
ATOM 1465 O O . LEU A 1 191 ? 1.813 -1.840 9.235 1.00 98.75 191 LEU A O 1
ATOM 1469 N N . VAL A 1 192 ? 2.086 -0.660 11.118 1.00 98.81 192 VAL A N 1
ATOM 1470 C CA . VAL A 1 192 ? 2.172 0.649 10.470 1.00 98.81 192 VAL A CA 1
ATOM 1471 C C . VAL A 1 192 ? 3.633 1.080 10.439 1.00 98.81 192 VAL A C 1
ATOM 1473 O O . VAL A 1 192 ? 4.289 1.165 11.475 1.00 98.81 192 VAL A O 1
ATOM 1476 N N . VAL A 1 193 ? 4.159 1.372 9.256 1.00 98.75 193 VAL A N 1
ATOM 1477 C CA . VAL A 1 193 ? 5.519 1.875 9.061 1.00 98.75 193 VAL A CA 1
ATOM 1478 C C . VAL A 1 193 ? 5.440 3.370 8.780 1.00 98.75 193 VAL A C 1
ATOM 1480 O O . VAL A 1 193 ? 5.039 3.785 7.696 1.00 98.75 193 VAL A O 1
ATOM 1483 N N . ARG A 1 194 ? 5.836 4.199 9.746 1.00 98.38 194 ARG A N 1
ATOM 1484 C CA . ARG A 1 194 ? 5.935 5.651 9.567 1.00 98.38 194 ARG A CA 1
ATOM 1485 C C . ARG A 1 194 ? 7.304 5.997 8.992 1.00 98.38 194 ARG A C 1
ATOM 1487 O O . ARG A 1 194 ? 8.317 5.865 9.678 1.00 98.38 194 ARG A O 1
ATOM 1494 N N . VAL A 1 195 ? 7.338 6.448 7.744 1.00 97.19 195 VAL A N 1
ATOM 1495 C CA . VAL A 1 195 ? 8.575 6.657 6.982 1.00 97.19 195 VAL A CA 1
ATOM 1496 C C . VAL A 1 195 ? 8.937 8.133 6.969 1.00 97.19 195 VAL A C 1
ATOM 1498 O O . VAL A 1 195 ? 8.161 8.938 6.485 1.00 97.19 195 VAL A O 1
ATOM 1501 N N . SER A 1 196 ? 10.119 8.509 7.454 1.00 95.38 196 SER A N 1
ATOM 1502 C CA . SER A 1 196 ? 10.650 9.876 7.324 1.00 95.38 196 SER A CA 1
ATOM 1503 C C . SER A 1 196 ? 11.864 9.897 6.397 1.00 95.38 196 SER A C 1
ATOM 1505 O O . SER A 1 196 ? 12.726 9.031 6.498 1.00 95.38 196 SER A O 1
ATOM 1507 N N . ALA A 1 197 ? 11.942 10.885 5.512 1.00 92.00 197 ALA A N 1
ATOM 1508 C CA . ALA A 1 197 ? 13.133 11.222 4.734 1.00 92.00 197 ALA A CA 1
ATOM 1509 C C . ALA A 1 197 ? 14.017 12.225 5.510 1.00 92.00 197 ALA A C 1
ATOM 1511 O O . ALA A 1 197 ? 13.654 12.667 6.604 1.00 92.00 197 ALA A O 1
ATOM 1512 N N . LYS A 1 198 ? 15.175 12.610 4.957 1.00 90.50 198 LYS A N 1
ATOM 1513 C CA . LYS A 1 198 ? 16.069 13.618 5.567 1.00 90.50 198 LYS A CA 1
ATOM 1514 C C . LYS A 1 198 ? 15.419 14.997 5.667 1.00 90.50 198 LYS A C 1
ATOM 1516 O O . LYS A 1 198 ? 15.669 15.732 6.620 1.00 90.50 198 LYS A O 1
ATOM 1521 N N . ASP A 1 199 ? 14.632 15.347 4.659 1.00 89.38 199 ASP A N 1
ATOM 1522 C CA . ASP A 1 199 ? 14.067 16.674 4.421 1.00 89.38 199 ASP A CA 1
ATOM 1523 C C . ASP A 1 199 ? 12.546 16.739 4.628 1.00 89.38 199 ASP A C 1
ATOM 1525 O O . ASP A 1 199 ? 11.970 17.825 4.593 1.00 89.38 199 ASP A O 1
ATOM 1529 N N . SER A 1 200 ? 11.891 15.601 4.870 1.00 91.81 200 SER A N 1
ATOM 1530 C CA . SER A 1 200 ? 10.433 15.507 4.939 1.00 91.81 200 SER A CA 1
ATOM 1531 C C . SER A 1 200 ? 9.974 14.351 5.827 1.00 91.81 200 SER A C 1
ATOM 1533 O O . SER A 1 200 ? 10.609 13.301 5.898 1.00 91.81 200 SER A O 1
ATOM 1535 N N . SER A 1 201 ? 8.838 14.520 6.497 1.00 94.56 201 SER A N 1
ATOM 1536 C CA . SER A 1 201 ? 8.202 13.470 7.294 1.00 94.56 201 SER A CA 1
ATOM 1537 C C . SER A 1 201 ? 6.683 13.570 7.184 1.00 94.56 201 SER A C 1
ATOM 1539 O O . SER A 1 201 ? 6.190 14.687 7.012 1.00 94.56 201 SER A O 1
ATOM 1541 N N . PRO A 1 202 ? 5.939 12.466 7.367 1.00 95.88 202 PRO A N 1
ATOM 1542 C CA . PRO A 1 202 ? 4.490 12.500 7.395 1.00 95.88 202 PRO A CA 1
ATOM 1543 C C . PRO A 1 202 ? 3.996 13.459 8.472 1.00 95.88 202 PRO A C 1
ATOM 1545 O O . PRO A 1 202 ? 4.551 13.494 9.579 1.00 95.88 202 PRO A O 1
ATOM 1548 N N . GLN A 1 203 ? 2.928 14.191 8.166 1.00 95.62 203 GLN A N 1
ATOM 1549 C CA . GLN A 1 203 ? 2.268 15.125 9.074 1.00 95.62 203 GLN A CA 1
ATOM 1550 C C . GLN A 1 203 ? 1.872 14.451 10.397 1.00 95.62 203 GLN A C 1
ATOM 1552 O O . GLN A 1 203 ? 1.913 15.068 11.463 1.00 95.62 203 GLN A O 1
ATOM 1557 N N . GLN A 1 204 ? 1.501 13.176 10.324 1.00 95.12 204 GLN A N 1
ATOM 1558 C CA . GLN A 1 204 ? 0.947 12.414 11.432 1.00 95.12 204 GLN A CA 1
ATOM 1559 C C . GLN A 1 204 ? 2.061 11.773 12.240 1.00 95.12 204 GLN A C 1
ATOM 1561 O O . GLN A 1 204 ? 2.975 11.166 11.685 1.00 95.12 204 GLN A O 1
ATOM 1566 N N . ASN A 1 205 ? 2.004 11.922 13.561 1.00 96.88 205 ASN A N 1
ATOM 1567 C CA . ASN A 1 205 ? 2.949 11.289 14.475 1.00 96.88 205 ASN A CA 1
ATOM 1568 C C . ASN A 1 205 ? 2.485 9.875 14.860 1.00 96.88 205 ASN A C 1
ATOM 1570 O O . ASN A 1 205 ? 1.351 9.488 14.589 1.00 96.88 205 ASN A O 1
ATOM 1574 N N . VAL A 1 206 ? 3.354 9.128 15.544 1.00 98.00 206 VAL A N 1
ATOM 1575 C CA . VAL A 1 206 ? 3.070 7.767 16.032 1.00 98.00 206 VAL A CA 1
ATOM 1576 C C . VAL A 1 206 ? 1.725 7.678 16.750 1.00 98.00 206 VAL A C 1
ATOM 1578 O O . VAL A 1 206 ? 0.924 6.805 16.436 1.00 98.00 206 VAL A O 1
ATOM 1581 N N . LYS A 1 207 ? 1.435 8.607 17.668 1.00 98.00 207 LYS A N 1
ATOM 1582 C CA . LYS A 1 207 ? 0.209 8.546 18.467 1.00 98.00 207 LYS A CA 1
ATOM 1583 C C . LYS A 1 207 ? -1.053 8.735 17.625 1.00 98.00 207 LYS A C 1
ATOM 1585 O O . LYS A 1 207 ? -2.053 8.077 17.889 1.00 98.00 207 LYS A O 1
ATOM 1590 N N . LYS A 1 208 ? -1.006 9.614 16.622 1.00 97.69 208 LYS A N 1
ATOM 1591 C CA . LYS A 1 208 ? -2.123 9.812 15.693 1.00 97.69 208 LYS A CA 1
ATOM 1592 C C . LYS A 1 208 ? -2.346 8.561 14.837 1.00 97.69 208 LYS A C 1
ATOM 1594 O O . LYS A 1 208 ? -3.459 8.070 14.795 1.00 97.69 208 LYS A O 1
ATOM 1599 N N . LEU A 1 209 ? -1.283 7.948 14.313 1.00 98.38 209 LEU A N 1
ATOM 1600 C CA . LEU A 1 209 ? -1.396 6.689 13.560 1.00 98.38 209 LEU A CA 1
ATOM 1601 C C . LEU A 1 209 ? -1.940 5.529 14.402 1.00 98.38 209 LEU A C 1
ATOM 1603 O O . LEU A 1 209 ? -2.769 4.762 13.927 1.00 98.38 209 LEU A O 1
ATOM 1607 N N . GLN A 1 210 ? -1.520 5.408 15.664 1.00 98.25 210 GLN A N 1
ATOM 1608 C CA . GLN A 1 210 ? -2.098 4.420 16.582 1.00 98.25 210 GLN A CA 1
ATOM 1609 C C . GLN A 1 210 ? -3.609 4.607 16.729 1.00 98.25 210 GLN A C 1
ATOM 1611 O O . GLN A 1 210 ? -4.368 3.643 16.734 1.00 98.25 210 GLN A O 1
ATOM 1616 N N . ASN A 1 211 ? -4.031 5.858 16.877 1.00 97.88 211 ASN A N 1
ATOM 1617 C CA . ASN A 1 211 ? -5.425 6.228 17.026 1.00 97.88 211 ASN A CA 1
ATOM 1618 C C . ASN A 1 211 ? -6.236 5.888 15.764 1.00 97.88 211 ASN A C 1
ATOM 1620 O O . ASN A 1 211 ? -7.179 5.104 15.856 1.00 97.88 211 ASN A O 1
ATOM 1624 N N . ASP A 1 212 ? -5.779 6.334 14.597 1.00 97.62 212 ASP A N 1
ATOM 1625 C CA . ASP A 1 212 ? -6.505 6.213 13.320 1.00 97.62 212 ASP A CA 1
ATOM 1626 C C . ASP A 1 212 ? -6.577 4.780 12.794 1.00 97.62 212 ASP A C 1
ATOM 1628 O O . ASP A 1 212 ? -7.470 4.420 12.019 1.00 97.62 212 ASP A O 1
ATOM 1632 N N . VAL A 1 213 ? -5.627 3.942 13.209 1.00 98.25 213 VAL A N 1
ATOM 1633 C CA . VAL A 1 213 ? -5.549 2.547 12.778 1.00 98.25 213 VAL A CA 1
ATOM 1634 C C . VAL A 1 213 ? -6.150 1.598 13.822 1.00 98.25 213 VAL A C 1
ATOM 1636 O O . VAL A 1 213 ? -6.818 0.635 13.440 1.00 98.25 213 VAL A O 1
ATOM 1639 N N . PHE A 1 214 ? -5.973 1.857 15.124 1.00 98.31 214 PHE A N 1
ATOM 1640 C CA . PHE A 1 214 ? -6.258 0.857 16.164 1.00 98.31 214 PHE A CA 1
ATOM 1641 C C . PHE A 1 214 ? -7.133 1.309 17.337 1.00 98.31 214 PHE A C 1
ATOM 1643 O O . PHE A 1 214 ? -7.756 0.443 17.950 1.00 98.31 214 PHE A O 1
ATOM 1650 N N . LEU A 1 215 ? -7.126 2.589 17.730 1.00 97.06 215 LEU A N 1
ATOM 1651 C CA . LEU A 1 215 ? -7.613 2.980 19.066 1.00 97.06 215 LEU A CA 1
ATOM 1652 C C . LEU A 1 215 ? -8.832 3.904 19.081 1.00 97.06 215 LEU A C 1
ATOM 1654 O O . LEU A 1 215 ? -9.501 3.950 20.114 1.00 97.06 215 LEU A O 1
ATOM 1658 N N . ASP A 1 216 ? -9.106 4.646 18.009 1.00 93.62 216 ASP A N 1
ATOM 1659 C CA . ASP A 1 216 ? -10.248 5.563 17.977 1.00 93.62 216 ASP A CA 1
ATOM 1660 C C . ASP A 1 216 ? -11.572 4.804 17.786 1.00 93.62 216 ASP A C 1
ATOM 1662 O O . ASP A 1 216 ? -11.613 3.699 17.238 1.00 93.62 216 ASP A O 1
ATOM 1666 N N . ASP A 1 217 ? -12.680 5.406 18.236 1.00 93.94 217 ASP A N 1
ATOM 1667 C CA . ASP A 1 217 ? -14.021 4.810 18.121 1.00 93.94 217 ASP A CA 1
ATOM 1668 C C . ASP A 1 217 ? -14.362 4.483 16.655 1.00 93.94 217 ASP A C 1
ATOM 1670 O O . ASP A 1 217 ? -15.014 3.475 16.364 1.00 93.94 217 ASP A O 1
ATOM 1674 N N . HIS A 1 218 ? -13.855 5.297 15.727 1.00 95.12 218 HIS A N 1
ATOM 1675 C CA . HIS A 1 218 ? -13.934 5.101 14.285 1.00 95.12 218 HIS A CA 1
ATOM 1676 C C . HIS A 1 218 ? -12.522 5.111 13.707 1.00 95.12 218 HIS A C 1
ATOM 1678 O O . HIS A 1 218 ? -12.050 6.130 13.232 1.00 95.12 218 HIS A O 1
ATOM 1684 N N . CYS A 1 219 ? -11.854 3.964 13.770 1.00 97.19 219 CYS A N 1
ATOM 1685 C CA . CYS A 1 219 ? -10.542 3.720 13.181 1.00 97.19 219 CYS A CA 1
ATOM 1686 C C . CYS A 1 219 ? -10.624 2.553 12.185 1.00 97.19 219 CYS A C 1
ATOM 1688 O O . CYS A 1 219 ? -11.674 1.915 12.053 1.00 97.19 219 CYS A O 1
ATOM 1690 N N . LEU A 1 220 ? -9.517 2.223 11.509 1.00 97.75 220 LEU A N 1
ATOM 1691 C CA . LEU A 1 220 ? -9.449 1.032 10.648 1.00 97.75 220 LEU A CA 1
ATOM 1692 C C . LEU A 1 220 ? -9.945 -0.226 11.389 1.00 97.75 220 LEU A C 1
ATOM 1694 O O . LEU A 1 220 ? -10.813 -0.938 10.882 1.00 97.75 220 LEU A O 1
ATOM 1698 N N . SER A 1 221 ? -9.411 -0.493 12.585 1.00 98.00 221 SER A N 1
ATOM 1699 C CA . SER A 1 221 ? -9.733 -1.703 13.349 1.00 98.00 221 SER A CA 1
ATOM 1700 C C . SER A 1 221 ? -11.211 -1.770 13.748 1.00 98.00 221 SER A C 1
ATOM 1702 O O . SER A 1 221 ? -11.882 -2.763 13.448 1.00 98.00 221 SER A O 1
ATOM 1704 N N . SER A 1 222 ? -11.755 -0.703 14.347 1.00 97.88 222 SER A N 1
ATOM 1705 C CA . SER A 1 222 ? -13.148 -0.689 14.807 1.00 97.88 222 SER A CA 1
ATOM 1706 C C . SER A 1 222 ? -14.144 -0.742 13.648 1.00 97.88 222 SER A C 1
ATOM 1708 O O . SER A 1 222 ? -15.163 -1.430 13.746 1.00 97.88 222 SER A O 1
ATOM 1710 N N . GLN A 1 223 ? -13.839 -0.090 12.519 1.00 97.56 223 GLN A N 1
ATOM 1711 C CA . GLN A 1 223 ? -14.679 -0.153 11.326 1.00 97.56 223 GLN A CA 1
ATOM 1712 C C . GLN A 1 223 ? -14.686 -1.552 10.709 1.00 97.56 223 GLN A C 1
ATOM 1714 O O . GLN A 1 223 ? -15.763 -2.054 10.391 1.00 97.56 223 GLN A O 1
ATOM 1719 N N . PHE A 1 224 ? -13.537 -2.222 10.580 1.00 97.06 224 PHE A N 1
ATOM 1720 C CA . PHE A 1 224 ? -13.512 -3.605 10.092 1.00 97.06 224 PHE A CA 1
ATOM 1721 C C . PHE A 1 224 ? -14.270 -4.557 11.022 1.00 97.06 224 PHE A C 1
ATOM 1723 O O . PHE A 1 224 ? -15.050 -5.381 10.537 1.00 97.06 224 PHE A O 1
ATOM 1730 N N . GLU A 1 225 ? -14.112 -4.425 12.342 1.00 96.94 225 GLU A N 1
ATOM 1731 C CA . GLU A 1 225 ? -14.845 -5.255 13.302 1.00 96.94 225 GLU A CA 1
ATOM 1732 C C . GLU A 1 225 ? -16.360 -5.014 13.205 1.00 96.94 225 GLU A C 1
ATOM 1734 O O . GLU A 1 225 ? -17.138 -5.969 13.142 1.00 96.94 225 GLU A O 1
ATOM 1739 N N . ALA A 1 226 ? -16.794 -3.755 13.104 1.00 96.25 226 ALA A N 1
ATOM 1740 C CA . ALA A 1 226 ? -18.203 -3.404 12.954 1.00 96.25 226 ALA A CA 1
ATOM 1741 C C . ALA A 1 226 ? -18.792 -3.895 11.619 1.00 96.25 226 ALA A C 1
ATOM 1743 O O . ALA A 1 226 ? -19.819 -4.576 11.607 1.00 96.25 226 ALA A O 1
ATOM 1744 N N . CYS A 1 227 ? -18.130 -3.603 10.496 1.00 95.62 227 CYS A N 1
ATOM 1745 C CA . CYS A 1 227 ? -18.600 -3.949 9.152 1.00 95.62 227 CYS A CA 1
ATOM 1746 C C . CYS A 1 227 ? -18.608 -5.460 8.881 1.00 95.62 227 CYS A C 1
ATOM 1748 O O . CYS A 1 227 ? -19.360 -5.923 8.023 1.00 95.62 227 CYS A O 1
ATOM 1750 N N . SER A 1 228 ? -17.798 -6.231 9.608 1.00 94.38 228 SER A N 1
ATOM 1751 C CA . SER A 1 228 ? -17.727 -7.691 9.496 1.00 94.38 228 SER A CA 1
ATOM 1752 C C . SER A 1 228 ? -18.559 -8.435 10.546 1.00 94.38 228 SER A C 1
ATOM 1754 O O . SER A 1 228 ? -18.534 -9.665 10.573 1.00 94.38 228 SER A O 1
ATOM 1756 N N . TYR A 1 229 ? -19.294 -7.728 11.416 1.00 93.62 229 TYR A N 1
ATOM 1757 C CA . TYR A 1 229 ? -20.018 -8.321 12.552 1.00 93.62 229 TYR A CA 1
ATOM 1758 C C . TYR A 1 229 ? -19.105 -9.129 13.493 1.00 93.62 229 TYR A C 1
ATOM 1760 O O . TYR A 1 229 ? -19.482 -10.190 13.994 1.00 93.62 229 TYR A O 1
ATOM 1768 N N . GLY A 1 230 ? -17.899 -8.620 13.744 1.00 93.50 230 GLY A N 1
ATOM 1769 C CA . GLY A 1 230 ? -16.919 -9.223 14.646 1.00 93.50 230 GLY A CA 1
ATOM 1770 C C . GLY A 1 230 ? -16.057 -10.321 14.023 1.00 93.50 230 GLY A C 1
ATOM 1771 O O . GLY A 1 230 ? -15.200 -10.861 14.723 1.00 93.50 230 GLY A O 1
ATOM 1772 N N . LYS A 1 231 ? -16.266 -10.643 12.739 1.00 91.56 231 LYS A N 1
ATOM 1773 C CA . LYS A 1 231 ? -15.553 -11.723 12.041 1.00 91.56 231 LYS A CA 1
ATOM 1774 C C . LYS A 1 231 ? -14.145 -11.349 11.618 1.00 91.56 231 LYS A C 1
ATOM 1776 O O . LYS A 1 231 ? -13.320 -12.235 11.474 1.00 91.56 231 LYS A O 1
ATOM 1781 N N . LEU A 1 232 ? -13.857 -10.070 11.400 1.00 94.06 232 LEU A N 1
ATOM 1782 C CA . LEU A 1 232 ? -12.511 -9.595 11.107 1.00 94.06 232 LEU A CA 1
ATOM 1783 C C . LEU A 1 232 ? -12.081 -8.620 12.193 1.00 94.06 232 LEU A C 1
ATOM 1785 O O . LEU A 1 232 ? -12.716 -7.588 12.393 1.00 94.06 232 LEU A O 1
ATOM 1789 N N . LYS A 1 233 ? -10.984 -8.949 12.872 1.00 96.88 233 LYS A N 1
ATOM 1790 C CA . LYS A 1 233 ? -10.358 -8.095 13.887 1.00 96.88 233 LYS A CA 1
ATOM 1791 C C . LYS A 1 233 ? -8.941 -7.758 13.471 1.00 96.88 233 LYS A C 1
ATOM 1793 O O . LYS A 1 233 ? -8.215 -8.646 13.031 1.00 96.88 233 LYS A O 1
ATOM 1798 N N . ILE A 1 234 ? -8.546 -6.501 13.631 1.00 98.06 234 ILE A N 1
ATOM 1799 C CA . ILE A 1 234 ? -7.200 -6.034 13.296 1.00 98.06 234 ILE A CA 1
ATOM 1800 C C . ILE A 1 234 ? -6.505 -5.613 14.585 1.00 98.06 234 ILE A C 1
ATOM 1802 O O . ILE A 1 234 ? -6.903 -4.645 15.233 1.00 98.06 234 ILE A O 1
ATOM 1806 N N . ASN A 1 235 ? -5.458 -6.342 14.945 1.00 98.06 235 ASN A N 1
ATOM 1807 C CA . ASN A 1 235 ? -4.636 -6.068 16.110 1.00 98.06 235 ASN A CA 1
ATOM 1808 C C . ASN A 1 235 ? -3.355 -5.331 15.699 1.00 98.06 235 ASN A C 1
ATOM 1810 O O . ASN A 1 235 ? -2.793 -5.628 14.638 1.00 98.06 235 ASN A O 1
ATOM 1814 N N . PRO A 1 236 ? -2.844 -4.424 16.546 1.00 98.44 236 PRO A N 1
ATOM 1815 C CA . PRO A 1 236 ? -1.503 -3.895 16.369 1.00 98.44 236 PRO A CA 1
ATOM 1816 C C . PRO A 1 236 ? -0.471 -5.018 16.518 1.00 98.44 236 PRO A C 1
ATOM 1818 O O . PRO A 1 236 ? -0.558 -5.851 17.422 1.00 98.44 236 PRO A O 1
ATOM 1821 N N . TYR A 1 237 ? 0.520 -5.043 15.631 1.00 97.94 237 TYR A N 1
ATOM 1822 C CA . TYR A 1 237 ? 1.688 -5.898 15.791 1.00 97.94 237 TYR A CA 1
ATOM 1823 C C . TYR A 1 237 ? 2.577 -5.366 16.921 1.00 97.94 237 TYR A C 1
ATOM 1825 O O . TYR A 1 237 ? 2.933 -4.190 16.946 1.00 97.94 237 TYR A O 1
ATOM 1833 N N . GLU A 1 238 ? 2.992 -6.247 17.826 1.00 96.19 238 GLU A N 1
ATOM 1834 C CA . GLU A 1 238 ? 3.782 -5.880 19.001 1.00 96.19 238 GLU A CA 1
ATOM 1835 C C . GLU A 1 238 ? 5.168 -6.529 18.953 1.00 96.19 238 GLU A C 1
ATOM 1837 O O . GLU A 1 238 ? 5.307 -7.751 18.873 1.00 96.19 238 GLU A O 1
ATOM 1842 N N . ALA A 1 239 ? 6.214 -5.707 19.032 1.00 94.88 239 ALA A N 1
ATOM 1843 C CA . ALA A 1 239 ? 7.601 -6.149 19.129 1.00 94.88 239 ALA A CA 1
ATOM 1844 C C . ALA A 1 239 ? 8.481 -5.041 19.733 1.00 94.88 239 ALA A C 1
ATOM 1846 O O . ALA A 1 239 ? 8.100 -3.870 19.719 1.00 94.88 239 ALA A O 1
ATOM 1847 N N . PRO A 1 240 ? 9.687 -5.360 20.239 1.00 94.25 240 PRO A N 1
ATOM 1848 C CA . PRO A 1 240 ? 10.638 -4.334 20.654 1.00 94.25 240 PRO A CA 1
ATOM 1849 C C . PRO A 1 240 ? 10.895 -3.315 19.534 1.00 94.25 240 PRO A C 1
ATOM 1851 O O . PRO A 1 240 ? 11.243 -3.692 18.419 1.00 94.25 240 PRO A O 1
ATOM 1854 N N . GLY A 1 241 ? 10.743 -2.024 19.840 1.00 93.06 241 GLY A N 1
ATOM 1855 C CA . GLY A 1 241 ? 10.909 -0.943 18.860 1.00 93.06 241 GLY A CA 1
ATOM 1856 C C . GLY A 1 241 ? 9.663 -0.631 18.022 1.00 93.06 241 GLY A C 1
ATOM 1857 O O . GLY A 1 241 ? 9.735 0.254 17.171 1.00 93.06 241 GLY A O 1
ATOM 1858 N N . VAL A 1 242 ? 8.545 -1.315 18.280 1.00 97.94 242 VAL A N 1
ATOM 1859 C CA . VAL A 1 242 ? 7.213 -0.996 17.754 1.00 97.94 242 VAL A CA 1
ATOM 1860 C C . VAL A 1 242 ? 6.379 -0.420 18.900 1.00 97.94 242 VAL A C 1
ATOM 1862 O O . VAL A 1 242 ? 6.336 -0.999 19.983 1.00 97.94 242 VAL A O 1
ATOM 1865 N N . ASP A 1 243 ? 5.760 0.737 18.685 1.00 98.06 243 ASP A N 1
ATOM 1866 C CA . ASP A 1 243 ? 4.907 1.417 19.661 1.00 98.06 243 ASP A CA 1
ATOM 1867 C C . ASP A 1 243 ? 3.451 1.287 19.206 1.00 98.06 243 ASP A C 1
ATOM 1869 O O . ASP A 1 243 ? 3.042 1.937 18.240 1.00 98.06 243 ASP A O 1
ATOM 1873 N N . GLY A 1 244 ? 2.674 0.416 19.858 1.00 97.56 244 GLY A N 1
ATOM 1874 C CA . GLY A 1 244 ? 1.242 0.233 19.592 1.00 97.56 244 GLY A CA 1
ATOM 1875 C C . GLY A 1 244 ? 0.925 -0.073 18.126 1.00 97.56 244 GLY A C 1
ATOM 1876 O O . GLY A 1 244 ? 0.039 0.549 17.545 1.00 97.56 244 GLY A O 1
ATOM 1877 N N . GLY A 1 245 ? 1.696 -0.966 17.501 1.00 98.25 245 GLY A N 1
ATOM 1878 C CA . GLY A 1 245 ? 1.558 -1.302 16.081 1.00 98.25 245 GLY A CA 1
ATOM 1879 C C . GLY A 1 245 ? 2.295 -0.381 15.110 1.00 98.25 245 GLY A C 1
ATOM 1880 O O . GLY A 1 245 ? 2.293 -0.667 13.916 1.00 98.25 245 GLY A O 1
ATOM 1881 N N . VAL A 1 246 ? 2.946 0.692 15.574 1.00 98.75 246 VAL A N 1
ATOM 1882 C CA . VAL A 1 246 ? 3.647 1.654 14.711 1.00 98.75 246 VAL A CA 1
ATOM 1883 C C . VAL A 1 246 ? 5.162 1.552 14.886 1.00 98.75 246 VAL A C 1
ATOM 1885 O O . VAL A 1 246 ? 5.684 1.660 15.995 1.00 98.75 246 VAL A O 1
ATOM 1888 N N . VAL A 1 247 ? 5.894 1.397 13.783 1.00 98.50 247 VAL A N 1
ATOM 1889 C CA . VAL A 1 247 ? 7.358 1.496 13.738 1.00 98.50 247 VAL A CA 1
ATOM 1890 C C . VAL A 1 247 ? 7.774 2.723 12.937 1.00 98.50 247 VAL A C 1
ATOM 1892 O O . VAL A 1 247 ? 7.309 2.942 11.821 1.00 98.50 247 VAL A O 1
ATOM 1895 N N . GLU A 1 248 ? 8.677 3.529 13.488 1.00 98.00 248 GLU A N 1
ATOM 1896 C CA . GLU A 1 248 ? 9.269 4.646 12.749 1.00 98.00 248 GLU A CA 1
ATOM 1897 C C . GLU A 1 248 ? 10.526 4.197 12.014 1.00 98.00 248 GLU A C 1
ATOM 1899 O O . GLU A 1 248 ? 11.410 3.574 12.607 1.00 98.00 248 GLU A O 1
ATOM 1904 N N . VAL A 1 249 ? 10.657 4.570 10.746 1.00 97.06 249 VAL A N 1
ATOM 1905 C CA . VAL A 1 249 ? 11.877 4.380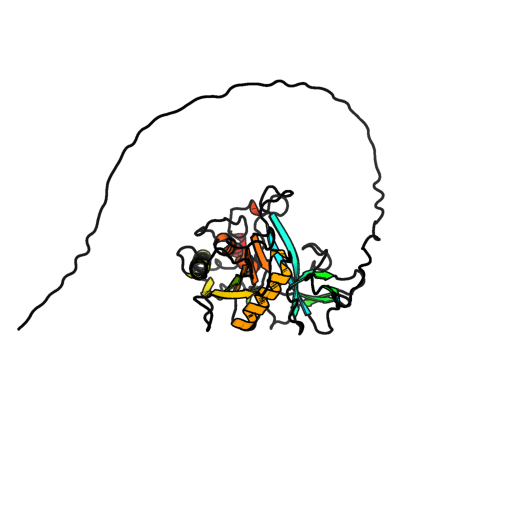 9.956 1.00 97.06 249 VAL A CA 1
ATOM 1906 C C . VAL A 1 249 ? 12.332 5.722 9.398 1.00 97.06 249 VAL A C 1
ATOM 1908 O O . VAL A 1 249 ? 11.520 6.540 8.969 1.00 97.06 249 VAL A O 1
ATOM 1911 N N . ALA A 1 250 ? 13.640 5.958 9.432 1.00 95.00 250 ALA A N 1
ATOM 1912 C CA . ALA A 1 250 ? 14.259 7.142 8.858 1.00 95.00 250 ALA A CA 1
ATOM 1913 C C . ALA A 1 250 ? 15.124 6.702 7.679 1.00 95.00 250 ALA A C 1
ATOM 1915 O O . ALA A 1 250 ? 15.958 5.810 7.825 1.00 95.00 250 ALA A O 1
ATOM 1916 N N . LEU A 1 251 ? 14.902 7.316 6.525 1.00 91.69 251 LEU A N 1
ATOM 1917 C CA . LEU A 1 251 ? 15.624 7.047 5.295 1.00 91.69 251 LEU A CA 1
ATOM 1918 C C . LEU A 1 251 ? 16.709 8.097 5.108 1.00 91.69 251 LEU A C 1
ATOM 1920 O O . LEU A 1 251 ? 16.469 9.295 5.274 1.00 91.69 251 LEU A O 1
ATOM 1924 N N . ASP A 1 252 ? 17.894 7.651 4.700 1.00 88.38 252 ASP A N 1
ATOM 1925 C CA . ASP A 1 252 ? 19.004 8.532 4.340 1.00 88.38 252 ASP A CA 1
ATOM 1926 C C . ASP A 1 252 ? 18.821 9.108 2.922 1.00 88.38 252 ASP A C 1
ATOM 1928 O O . ASP A 1 252 ? 19.688 8.987 2.061 1.00 88.38 252 ASP A O 1
ATOM 1932 N N . TYR A 1 253 ? 17.655 9.704 2.663 1.00 79.75 253 TYR A N 1
ATOM 1933 C CA . TYR A 1 253 ? 17.172 10.063 1.329 1.00 79.75 253 TYR A CA 1
ATOM 1934 C C . TYR A 1 253 ? 16.629 11.497 1.303 1.00 79.75 253 TYR A C 1
ATOM 1936 O O . TYR A 1 253 ? 15.952 11.899 2.248 1.00 79.75 253 TYR A O 1
ATOM 1944 N N . ASN A 1 254 ? 16.909 12.250 0.235 1.00 79.94 254 ASN A N 1
ATOM 1945 C CA . ASN A 1 254 ? 16.286 13.551 -0.034 1.00 79.94 254 ASN A CA 1
ATOM 1946 C C . ASN A 1 254 ? 15.213 13.372 -1.108 1.00 79.94 254 ASN A C 1
ATOM 1948 O O . ASN A 1 254 ? 15.509 12.832 -2.180 1.00 79.94 254 ASN A O 1
ATOM 1952 N N . LEU A 1 255 ? 13.994 13.845 -0.847 1.00 79.06 255 LEU A N 1
ATOM 1953 C CA . LEU A 1 255 ? 12.888 13.714 -1.801 1.00 79.06 255 LEU A CA 1
ATOM 1954 C C . LEU A 1 255 ? 13.032 14.668 -2.987 1.00 79.06 255 LEU A C 1
ATOM 1956 O O . LEU A 1 255 ? 12.728 14.294 -4.115 1.00 79.06 255 LEU A O 1
ATOM 1960 N N . ALA A 1 256 ? 13.560 15.873 -2.753 1.00 67.94 256 ALA A N 1
ATOM 1961 C CA . ALA A 1 256 ? 13.747 16.877 -3.803 1.00 67.94 256 ALA A CA 1
ATOM 1962 C C . ALA A 1 256 ? 14.690 16.427 -4.937 1.00 67.94 256 ALA A C 1
ATOM 1964 O O . ALA A 1 256 ? 14.634 16.978 -6.035 1.00 67.94 256 ALA A O 1
ATOM 1965 N N . ASP A 1 257 ? 15.546 15.437 -4.669 1.00 59.41 257 ASP A N 1
ATOM 1966 C CA . ASP A 1 257 ? 16.560 14.958 -5.607 1.00 59.41 257 ASP A CA 1
ATOM 1967 C C . ASP A 1 257 ? 16.071 13.766 -6.454 1.00 59.41 257 ASP A C 1
ATOM 1969 O O . ASP A 1 257 ? 16.718 13.427 -7.444 1.00 59.41 257 ASP A O 1
ATOM 1973 N N . ASN A 1 258 ? 14.963 13.105 -6.082 1.00 57.16 258 ASN A N 1
ATOM 1974 C CA . ASN A 1 258 ? 14.572 11.823 -6.671 1.00 57.16 258 ASN A CA 1
ATOM 1975 C C . ASN A 1 258 ? 13.048 11.590 -6.639 1.00 57.16 258 ASN A C 1
ATOM 1977 O O . ASN A 1 258 ? 12.486 11.153 -5.636 1.00 57.16 258 ASN A O 1
ATOM 1981 N N . ASP A 1 259 ? 12.381 11.797 -7.770 1.00 55.44 259 ASP A N 1
ATOM 1982 C CA . ASP A 1 259 ? 10.917 11.704 -7.903 1.00 55.44 259 ASP A CA 1
ATOM 1983 C C . ASP A 1 259 ? 10.404 10.260 -8.127 1.00 55.44 259 ASP A C 1
ATOM 1985 O O . ASP A 1 259 ? 9.481 10.004 -8.898 1.00 55.44 259 ASP A O 1
ATOM 1989 N N . LEU A 1 260 ? 11.050 9.256 -7.521 1.00 70.62 260 LEU A N 1
ATOM 1990 C CA . LEU A 1 260 ? 10.810 7.849 -7.862 1.00 70.62 260 LEU A CA 1
ATOM 1991 C C . LEU A 1 260 ? 10.135 7.090 -6.718 1.00 70.62 260 LEU A C 1
ATOM 1993 O O . LEU A 1 260 ? 10.793 6.466 -5.882 1.00 70.62 260 LEU A O 1
ATOM 1997 N N . ARG A 1 261 ? 8.793 7.079 -6.748 1.00 78.50 261 ARG A N 1
ATOM 1998 C CA . ARG A 1 261 ? 7.891 6.289 -5.881 1.00 78.50 261 ARG A CA 1
ATOM 1999 C C . ARG A 1 261 ? 8.462 4.912 -5.518 1.00 78.50 261 ARG A C 1
ATOM 2001 O O . ARG A 1 261 ? 8.562 4.585 -4.339 1.00 78.50 261 ARG A O 1
ATOM 2008 N N . GLY A 1 262 ? 8.865 4.116 -6.512 1.00 77.31 262 GLY A N 1
ATOM 2009 C CA . GLY A 1 262 ? 9.334 2.742 -6.287 1.00 77.31 262 GLY A CA 1
ATOM 2010 C C . GLY A 1 262 ? 10.670 2.635 -5.535 1.00 77.31 262 GLY A C 1
ATOM 2011 O O . GLY A 1 262 ? 10.885 1.662 -4.808 1.00 77.31 262 GLY A O 1
ATOM 2012 N N . VAL A 1 263 ? 11.559 3.632 -5.663 1.00 80.50 263 VAL A N 1
ATOM 2013 C CA . VAL A 1 263 ? 12.846 3.649 -4.942 1.00 80.50 263 VAL A CA 1
ATOM 2014 C C . VAL A 1 263 ? 12.575 3.884 -3.468 1.00 80.50 263 VAL A C 1
ATOM 2016 O O . VAL A 1 263 ? 13.046 3.133 -2.616 1.00 80.50 263 VAL A O 1
ATOM 2019 N N . LEU A 1 264 ? 11.743 4.885 -3.174 1.00 85.19 264 LEU A N 1
ATOM 2020 C CA . LEU A 1 264 ? 11.344 5.194 -1.809 1.00 85.19 264 LEU A CA 1
ATOM 2021 C C . LEU A 1 264 ? 10.584 4.028 -1.168 1.00 85.19 264 LEU A C 1
ATOM 2023 O O . LEU A 1 264 ? 10.796 3.721 0.002 1.00 85.19 264 LEU A O 1
ATOM 2027 N N . GLN A 1 265 ? 9.743 3.348 -1.947 1.00 89.06 265 GLN A N 1
ATOM 2028 C CA . GLN A 1 265 ? 9.021 2.160 -1.511 1.00 89.06 265 GLN A CA 1
ATOM 2029 C C . GLN A 1 265 ? 9.970 1.019 -1.106 1.00 89.06 265 GLN A C 1
ATOM 2031 O O . GLN A 1 265 ? 9.805 0.423 -0.040 1.00 89.06 265 GLN A O 1
ATOM 2036 N N . SER A 1 266 ? 10.979 0.728 -1.934 1.00 87.94 266 SER A N 1
ATOM 2037 C CA . SER A 1 266 ? 11.979 -0.310 -1.646 1.00 87.94 266 SER A CA 1
ATOM 2038 C C . SER A 1 266 ? 12.829 0.064 -0.427 1.00 87.94 266 SER A C 1
ATOM 2040 O O . SER A 1 266 ? 12.964 -0.743 0.492 1.00 87.94 266 SER A O 1
ATOM 2042 N N . ALA A 1 267 ? 13.279 1.319 -0.338 1.00 89.12 267 ALA A N 1
ATOM 2043 C CA . ALA A 1 267 ? 14.045 1.819 0.803 1.00 89.12 267 ALA A CA 1
ATOM 2044 C C . ALA A 1 267 ? 13.251 1.770 2.123 1.00 89.12 267 ALA A C 1
ATOM 2046 O O . ALA A 1 267 ? 13.778 1.351 3.153 1.00 89.12 267 ALA A O 1
ATOM 2047 N N . ALA A 1 268 ? 11.969 2.154 2.101 1.00 93.12 268 ALA A N 1
ATOM 2048 C CA . ALA A 1 268 ? 11.081 2.061 3.260 1.00 93.12 268 ALA A CA 1
ATOM 2049 C C . ALA A 1 268 ? 10.893 0.613 3.725 1.00 93.12 268 ALA A C 1
ATOM 2051 O O . ALA A 1 268 ? 10.966 0.331 4.923 1.00 93.12 268 ALA A O 1
ATOM 2052 N N . TYR A 1 269 ? 10.688 -0.307 2.781 1.00 93.56 269 TYR A N 1
ATOM 2053 C CA . TYR A 1 269 ? 10.578 -1.732 3.068 1.00 93.56 269 TYR A CA 1
ATOM 2054 C C . TYR A 1 269 ? 11.858 -2.291 3.697 1.00 93.56 269 TYR A C 1
ATOM 2056 O O . TYR A 1 269 ? 11.782 -3.031 4.679 1.00 93.56 269 TYR A O 1
ATOM 2064 N N . GLU A 1 270 ? 13.027 -1.956 3.148 1.00 91.56 270 GLU A N 1
ATOM 2065 C CA . GLU A 1 270 ? 14.322 -2.407 3.666 1.00 91.56 270 GLU A CA 1
ATOM 2066 C C . GLU A 1 270 ? 14.565 -1.884 5.084 1.00 91.56 270 GLU A C 1
ATOM 2068 O O . GLU A 1 270 ? 14.851 -2.672 5.986 1.00 91.56 270 GLU A O 1
ATOM 2073 N N . ALA A 1 271 ? 14.354 -0.585 5.313 1.00 94.06 271 ALA A N 1
ATOM 2074 C CA . ALA A 1 271 ? 14.528 0.031 6.626 1.00 94.06 271 ALA A CA 1
ATOM 2075 C C . ALA A 1 271 ? 13.569 -0.554 7.677 1.00 94.06 271 ALA A C 1
ATOM 2077 O O . ALA A 1 271 ? 13.941 -0.758 8.834 1.00 94.06 271 ALA A O 1
ATOM 2078 N N . ALA A 1 272 ? 12.329 -0.860 7.289 1.00 95.81 272 ALA A N 1
ATOM 2079 C CA . ALA A 1 272 ? 11.385 -1.542 8.168 1.00 95.81 272 ALA A CA 1
ATOM 2080 C C . ALA A 1 272 ? 11.803 -2.996 8.422 1.00 95.81 272 ALA A C 1
ATOM 2082 O O . ALA A 1 272 ? 11.782 -3.447 9.568 1.00 95.81 272 ALA A O 1
ATOM 2083 N N . THR A 1 273 ? 12.263 -3.704 7.389 1.00 94.12 273 THR A N 1
ATOM 2084 C CA . THR A 1 273 ? 12.764 -5.080 7.503 1.00 94.12 273 THR A CA 1
ATOM 2085 C C . THR A 1 273 ? 13.952 -5.179 8.461 1.00 94.12 273 THR A C 1
ATOM 2087 O O . THR A 1 273 ? 14.022 -6.114 9.257 1.00 94.12 273 THR A O 1
ATOM 2090 N N . GLU A 1 274 ? 14.856 -4.199 8.447 1.00 93.94 274 GLU A N 1
ATOM 2091 C CA . GLU A 1 274 ? 15.977 -4.124 9.390 1.00 93.94 274 GLU A CA 1
ATOM 2092 C C . GLU A 1 274 ? 15.502 -4.000 10.847 1.00 93.94 274 GLU A C 1
ATOM 2094 O O . GLU A 1 274 ? 16.097 -4.589 11.750 1.00 93.94 274 GLU A O 1
ATOM 2099 N N . LYS A 1 275 ? 14.399 -3.279 11.089 1.00 95.44 275 LYS A N 1
ATOM 2100 C CA . LYS A 1 275 ? 13.864 -3.061 12.439 1.00 95.44 275 LYS A CA 1
ATOM 2101 C C . LYS A 1 275 ? 13.032 -4.218 12.975 1.00 95.44 275 LYS A C 1
ATOM 2103 O O . LYS A 1 275 ? 13.156 -4.549 14.152 1.00 95.44 275 LYS A O 1
ATOM 2108 N N . VAL A 1 276 ? 12.159 -4.797 12.152 1.00 95.75 276 VAL A N 1
ATOM 2109 C CA . VAL A 1 276 ? 11.137 -5.757 12.618 1.00 95.75 276 VAL A CA 1
ATOM 2110 C C . VAL A 1 276 ? 11.278 -7.161 12.019 1.00 95.75 276 VAL A C 1
ATOM 2112 O O . VAL A 1 276 ? 10.502 -8.066 12.347 1.00 95.75 276 VAL A O 1
ATOM 2115 N N . GLY A 1 277 ? 12.293 -7.382 11.184 1.00 93.44 277 GLY A N 1
ATOM 2116 C CA . GLY A 1 277 ? 12.497 -8.614 10.427 1.00 93.44 277 GLY A CA 1
ATOM 2117 C C . GLY A 1 277 ? 11.740 -8.620 9.099 1.00 93.44 277 GLY A C 1
ATOM 2118 O O . GLY A 1 277 ? 11.066 -7.659 8.742 1.00 93.44 277 GLY A O 1
ATOM 2119 N N . ASN A 1 278 ? 11.860 -9.719 8.355 1.00 91.75 278 ASN A N 1
ATOM 2120 C CA . ASN A 1 278 ? 11.308 -9.844 7.009 1.00 91.75 278 ASN A CA 1
ATOM 2121 C C . ASN A 1 278 ? 9.790 -9.600 6.988 1.00 91.75 278 ASN A C 1
ATOM 2123 O O . ASN A 1 278 ? 9.012 -10.370 7.544 1.00 91.75 278 ASN A O 1
ATOM 2127 N N . LEU A 1 279 ? 9.363 -8.532 6.310 1.00 92.50 279 LEU A N 1
ATOM 2128 C CA . LEU A 1 279 ? 7.949 -8.150 6.242 1.00 92.50 279 LEU A CA 1
ATOM 2129 C C . LEU A 1 279 ? 7.090 -9.150 5.455 1.00 92.50 279 LEU A C 1
ATOM 2131 O O . LEU A 1 279 ? 5.867 -9.137 5.568 1.00 92.50 279 LEU A O 1
ATOM 2135 N N . MET A 1 280 ? 7.712 -10.043 4.681 1.00 87.00 280 MET A N 1
ATOM 2136 C CA . MET A 1 280 ? 7.002 -11.146 4.032 1.00 87.00 280 MET A CA 1
ATOM 2137 C C . MET A 1 280 ? 6.591 -12.262 4.991 1.00 87.00 280 MET A C 1
ATOM 2139 O O . MET A 1 280 ? 5.720 -13.045 4.619 1.00 87.00 280 MET A O 1
ATOM 2143 N N . ASP A 1 281 ? 7.161 -12.320 6.196 1.00 89.19 281 ASP A N 1
ATOM 2144 C CA . ASP A 1 281 ? 6.849 -13.360 7.177 1.00 89.19 281 ASP A CA 1
ATOM 2145 C C . ASP A 1 281 ? 5.347 -13.372 7.524 1.00 89.19 281 ASP A C 1
ATOM 2147 O O . ASP A 1 281 ? 4.651 -12.350 7.462 1.00 89.19 281 ASP A O 1
ATOM 2151 N N . ASP A 1 282 ? 4.851 -14.550 7.890 1.00 87.25 282 ASP A N 1
ATOM 2152 C CA . ASP A 1 282 ? 3.456 -14.843 8.249 1.00 87.25 282 ASP A CA 1
ATOM 2153 C C . ASP A 1 282 ? 2.955 -14.061 9.473 1.00 87.25 282 ASP A C 1
ATOM 2155 O O . ASP A 1 282 ? 1.773 -13.756 9.571 1.00 87.25 282 ASP A O 1
ATOM 2159 N N . LYS A 1 283 ? 3.859 -13.625 10.355 1.00 92.38 283 LYS A N 1
ATOM 2160 C CA . LYS A 1 283 ? 3.535 -12.780 11.517 1.00 92.38 283 LYS A CA 1
ATOM 2161 C C . LYS A 1 283 ? 2.892 -11.426 11.171 1.00 92.38 283 LYS A C 1
ATOM 2163 O O . LYS A 1 283 ? 2.385 -10.761 12.073 1.00 92.38 283 LYS A O 1
ATOM 2168 N N . PHE A 1 284 ? 2.948 -11.004 9.905 1.00 95.19 284 PHE A N 1
ATOM 2169 C CA . PHE A 1 284 ? 2.289 -9.798 9.406 1.00 95.19 284 PHE A CA 1
ATOM 2170 C C . PHE A 1 284 ? 1.154 -10.152 8.439 1.00 95.19 284 PHE A C 1
ATOM 2172 O O . PHE A 1 284 ? 1.392 -10.656 7.333 1.00 95.19 284 PHE A O 1
ATOM 2179 N N . ASP A 1 285 ? -0.073 -9.792 8.802 1.00 95.56 285 ASP A N 1
ATOM 2180 C CA . ASP A 1 285 ? -1.234 -9.885 7.918 1.00 95.56 285 ASP A CA 1
ATOM 2181 C C . ASP A 1 285 ? -1.393 -8.643 7.047 1.00 95.56 285 ASP A C 1
ATOM 2183 O O . ASP A 1 285 ? -1.794 -8.769 5.889 1.00 95.56 285 ASP A O 1
ATOM 2187 N N . LEU A 1 286 ? -1.063 -7.472 7.597 1.00 97.69 286 LEU A N 1
ATOM 2188 C CA . LEU A 1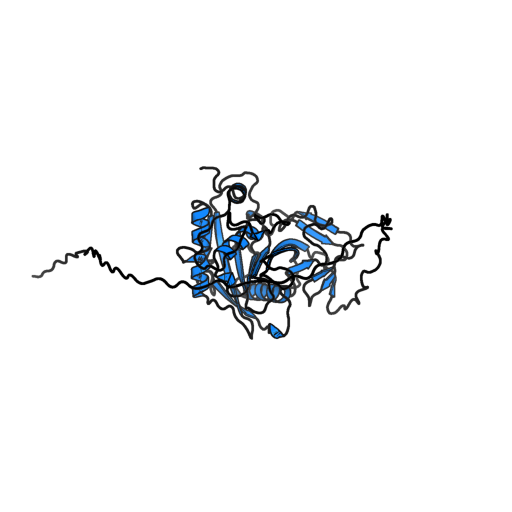 286 ? -1.145 -6.169 6.942 1.00 97.69 286 LEU A CA 1
ATOM 2189 C C . LEU A 1 286 ? 0.095 -5.337 7.286 1.00 97.69 286 LEU A C 1
ATOM 2191 O O . LEU A 1 286 ? 0.565 -5.337 8.424 1.00 97.69 286 LEU A O 1
ATOM 2195 N N . VAL A 1 287 ? 0.620 -4.611 6.305 1.00 98.50 287 VAL A N 1
ATOM 2196 C CA . VAL A 1 287 ? 1.724 -3.666 6.474 1.00 98.50 287 VAL A CA 1
ATOM 2197 C C . VAL A 1 287 ? 1.366 -2.375 5.743 1.00 98.50 287 VAL A C 1
ATOM 2199 O O . VAL A 1 287 ? 1.323 -2.338 4.513 1.00 98.50 287 VAL A O 1
ATOM 2202 N N . LEU A 1 288 ? 1.096 -1.329 6.523 1.00 98.75 288 LEU A N 1
ATOM 2203 C CA . LEU A 1 288 ? 0.636 -0.025 6.060 1.00 98.75 288 LEU A CA 1
ATOM 2204 C C . LEU A 1 288 ? 1.800 0.965 6.131 1.00 98.75 288 LEU A C 1
ATOM 2206 O O . LEU A 1 288 ? 2.268 1.298 7.217 1.00 98.75 288 LEU A O 1
ATOM 2210 N N . PHE A 1 289 ? 2.279 1.455 4.995 1.00 98.38 289 PHE A N 1
ATOM 2211 C CA . PHE A 1 289 ? 3.359 2.438 4.945 1.00 98.38 289 PHE A CA 1
ATOM 2212 C C . PHE A 1 289 ? 2.799 3.861 4.875 1.00 98.38 289 PHE A C 1
ATOM 2214 O O . PHE A 1 289 ? 2.203 4.245 3.872 1.00 98.38 289 PHE A O 1
ATOM 2221 N N . CYS A 1 290 ? 3.040 4.666 5.910 1.00 97.94 290 CYS A N 1
ATOM 2222 C CA . CYS A 1 290 ? 2.783 6.102 5.875 1.00 97.94 290 CYS A CA 1
ATOM 2223 C C . CYS A 1 290 ? 4.028 6.830 5.349 1.00 97.94 290 CYS A C 1
ATOM 2225 O O . CYS A 1 290 ? 5.023 6.985 6.066 1.00 97.94 290 CYS A O 1
ATOM 2227 N N . MET A 1 291 ? 3.973 7.233 4.080 1.00 95.69 291 MET A N 1
ATOM 2228 C CA . MET A 1 291 ? 5.067 7.853 3.334 1.00 95.69 291 MET A CA 1
ATOM 2229 C C . MET A 1 291 ? 5.095 9.372 3.561 1.00 95.69 291 MET A C 1
ATOM 2231 O O . MET A 1 291 ? 4.044 9.977 3.779 1.00 95.69 291 MET A O 1
ATOM 2235 N N . PRO A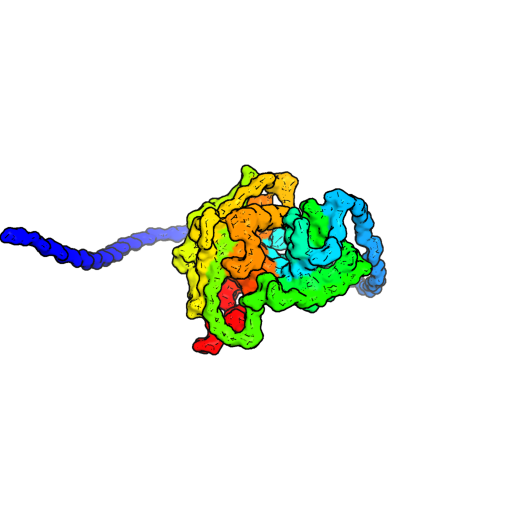 1 292 ? 6.271 10.022 3.513 1.00 94.19 292 PRO A N 1
ATOM 2236 C CA . PRO A 1 292 ? 6.353 11.476 3.633 1.00 94.19 292 PRO A CA 1
ATOM 2237 C C . PRO A 1 292 ? 5.698 12.179 2.425 1.00 94.19 292 PRO A C 1
ATOM 2239 O O . PRO A 1 292 ? 5.602 11.578 1.350 1.00 94.19 292 PRO A O 1
ATOM 2242 N N . PRO A 1 293 ? 5.286 13.455 2.559 1.00 91.00 293 PRO A N 1
ATOM 2243 C CA . PRO A 1 293 ? 4.792 14.241 1.431 1.00 91.00 293 PRO A CA 1
ATOM 2244 C C . PRO A 1 293 ? 5.906 14.518 0.418 1.00 91.00 293 PRO A C 1
ATOM 2246 O O . PRO A 1 293 ? 7.088 14.499 0.765 1.00 91.00 293 PRO A O 1
ATOM 2249 N N . GLY A 1 294 ? 5.521 14.863 -0.814 1.00 84.75 294 GLY A N 1
ATOM 2250 C CA . GLY A 1 294 ? 6.465 15.182 -1.893 1.00 84.75 294 GLY A CA 1
ATOM 2251 C C . GLY A 1 294 ? 6.973 13.952 -2.645 1.00 84.75 294 GLY A C 1
ATOM 2252 O O . GLY A 1 294 ? 8.080 13.968 -3.162 1.00 84.75 294 GLY A O 1
ATOM 2253 N N . THR A 1 295 ? 6.175 12.882 -2.678 1.00 80.69 295 THR A N 1
ATOM 2254 C CA . THR A 1 295 ? 6.525 11.584 -3.283 1.00 80.69 295 THR A CA 1
ATOM 2255 C C . THR A 1 295 ? 5.719 11.276 -4.550 1.00 80.69 295 THR A C 1
ATOM 2257 O O . THR A 1 295 ? 5.645 10.123 -4.978 1.00 80.69 295 THR A O 1
ATOM 2260 N N . GLY A 1 296 ? 5.088 12.304 -5.127 1.00 80.88 296 GLY A N 1
ATOM 2261 C CA . GLY A 1 296 ? 4.189 12.236 -6.281 1.00 80.88 296 GLY A CA 1
ATOM 2262 C C . GLY A 1 296 ? 2.776 12.755 -5.978 1.00 80.88 296 GLY A C 1
ATOM 2263 O O . GLY A 1 296 ? 2.489 13.204 -4.867 1.00 80.88 296 GLY A O 1
ATOM 2264 N N . SER A 1 297 ? 1.895 12.697 -6.983 1.00 83.31 297 SER A N 1
ATOM 2265 C CA . SER A 1 297 ? 0.483 13.130 -6.927 1.00 83.31 297 SER A CA 1
ATOM 2266 C C . SER A 1 297 ? -0.495 12.061 -6.419 1.00 83.31 297 SER A C 1
ATOM 2268 O O . SER A 1 297 ? -1.685 12.338 -6.259 1.00 83.31 297 SER A O 1
ATOM 2270 N N . TRP A 1 298 ? -0.007 10.847 -6.163 1.00 89.81 298 TRP A N 1
ATOM 2271 C CA . TRP A 1 298 ? -0.813 9.741 -5.655 1.00 89.81 298 TRP A CA 1
ATOM 2272 C C . TRP A 1 298 ? -1.242 9.994 -4.202 1.00 89.81 298 TRP A C 1
ATOM 2274 O O . TRP A 1 298 ? -0.522 10.625 -3.422 1.00 89.81 298 TRP A O 1
ATOM 2284 N N . MET A 1 299 ? -2.418 9.495 -3.837 1.00 92.75 299 MET A N 1
ATOM 2285 C CA . MET A 1 299 ? -3.002 9.630 -2.500 1.00 92.75 299 MET A CA 1
ATOM 2286 C C . MET A 1 299 ? -2.694 8.397 -1.655 1.00 92.75 299 MET A C 1
ATOM 2288 O O . MET A 1 299 ? -2.102 8.504 -0.579 1.00 92.75 299 MET A O 1
ATOM 2292 N N . ALA A 1 300 ? -3.037 7.226 -2.181 1.00 95.12 300 ALA A N 1
ATOM 2293 C CA . ALA A 1 300 ? -2.752 5.931 -1.592 1.00 95.12 300 ALA A CA 1
ATOM 2294 C C . ALA A 1 300 ? -2.699 4.852 -2.689 1.00 95.12 300 ALA A C 1
ATOM 2296 O O . ALA A 1 300 ? -3.065 5.105 -3.840 1.00 95.12 300 ALA A O 1
ATOM 2297 N N . TYR A 1 301 ? -2.124 3.697 -2.367 1.00 95.12 301 TYR A N 1
ATOM 2298 C CA . TYR A 1 301 ? -2.180 2.515 -3.217 1.00 95.12 301 TYR A CA 1
ATOM 2299 C C . TYR A 1 301 ? -1.940 1.233 -2.434 1.00 95.12 301 TYR A C 1
ATOM 2301 O O . TYR A 1 301 ? -1.233 1.207 -1.423 1.00 95.12 301 TYR A O 1
ATOM 2309 N N . ALA A 1 302 ? -2.417 0.127 -2.988 1.00 96.44 302 ALA A N 1
ATOM 2310 C CA . ALA A 1 302 ? -2.226 -1.198 -2.434 1.00 96.44 302 ALA A CA 1
ATOM 2311 C C . ALA A 1 302 ? -1.930 -2.219 -3.521 1.00 96.44 302 ALA A C 1
ATOM 2313 O O . ALA A 1 302 ? -2.279 -2.081 -4.697 1.00 96.44 302 ALA A O 1
ATOM 2314 N N . PHE A 1 303 ? -1.277 -3.293 -3.097 1.00 94.81 303 PHE A N 1
ATOM 2315 C CA . PHE A 1 303 ? -1.103 -4.481 -3.917 1.00 94.81 303 PHE A CA 1
ATOM 2316 C C . PHE A 1 303 ? -2.261 -5.432 -3.659 1.00 94.81 303 PHE A C 1
ATOM 2318 O O . PHE A 1 303 ? -2.405 -5.974 -2.553 1.00 94.81 303 PHE A O 1
ATOM 2325 N N . VAL A 1 304 ? -3.071 -5.630 -4.698 1.00 93.81 304 VAL A N 1
ATOM 2326 C CA . VAL A 1 304 ? -4.312 -6.396 -4.635 1.00 93.81 304 VAL A CA 1
ATOM 2327 C C . VAL A 1 304 ? -4.017 -7.836 -4.224 1.00 93.81 304 VAL A C 1
ATOM 2329 O O . VAL A 1 304 ? -3.164 -8.498 -4.815 1.00 93.81 304 VAL A O 1
ATOM 2332 N N . GLY A 1 305 ? -4.715 -8.333 -3.206 1.00 90.94 305 GLY A N 1
ATOM 2333 C CA . GLY A 1 305 ? -4.531 -9.693 -2.700 1.00 90.94 305 GLY A CA 1
ATOM 2334 C C . GLY A 1 305 ? -3.186 -9.930 -2.006 1.00 90.94 305 GLY A C 1
ATOM 2335 O O . GLY A 1 305 ? -2.736 -11.069 -1.929 1.00 90.94 305 GLY A O 1
ATOM 2336 N N . THR A 1 306 ? -2.518 -8.880 -1.522 1.00 91.38 306 THR A N 1
ATOM 2337 C CA . THR A 1 306 ? -1.284 -8.983 -0.721 1.00 91.38 306 THR A CA 1
ATOM 2338 C C . THR A 1 306 ? -1.408 -8.191 0.585 1.00 91.38 306 THR A C 1
ATOM 2340 O O . THR A 1 306 ? -2.468 -7.658 0.868 1.00 91.38 306 THR A O 1
ATOM 2343 N N . LYS A 1 307 ? -0.343 -8.088 1.393 1.00 94.25 307 LYS A N 1
ATOM 2344 C CA . LYS A 1 307 ? -0.362 -7.378 2.687 1.00 94.25 307 LYS A CA 1
ATOM 2345 C C . LYS A 1 307 ? 0.014 -5.900 2.650 1.00 94.25 307 LYS A C 1
ATOM 2347 O O . LYS A 1 307 ? -0.040 -5.262 3.694 1.00 94.25 307 LYS A O 1
ATOM 2352 N N . PHE A 1 308 ? 0.480 -5.385 1.516 1.00 96.62 308 PHE A N 1
ATOM 2353 C CA . PHE A 1 308 ? 1.133 -4.077 1.468 1.00 96.62 308 PHE A CA 1
ATOM 2354 C C . PHE A 1 308 ? 0.199 -2.990 0.949 1.00 96.62 308 PHE A C 1
ATOM 2356 O O . PHE A 1 308 ? -0.367 -3.118 -0.141 1.00 96.62 308 PHE A O 1
ATOM 2363 N N . SER A 1 309 ? 0.099 -1.909 1.712 1.00 97.75 309 SER A N 1
ATOM 2364 C CA . SER A 1 309 ? -0.541 -0.659 1.312 1.00 97.75 309 SER A CA 1
ATOM 2365 C C . SER A 1 309 ? 0.349 0.526 1.670 1.00 97.75 309 SER A C 1
ATOM 2367 O O . SER A 1 309 ? 1.153 0.468 2.602 1.00 97.75 309 SER A O 1
ATOM 2369 N N . PHE A 1 310 ? 0.241 1.590 0.890 1.00 97.12 310 PHE A N 1
ATOM 2370 C CA . PHE A 1 310 ? 1.091 2.767 0.944 1.00 97.12 310 PHE A CA 1
ATOM 2371 C C . PHE A 1 310 ? 0.213 4.003 0.864 1.00 97.12 310 PHE A C 1
ATOM 2373 O O . PHE A 1 310 ? -0.690 4.085 0.041 1.00 97.12 310 PHE A O 1
ATOM 2380 N N . TYR A 1 311 ? 0.505 4.980 1.707 1.00 97.12 311 TYR A N 1
ATOM 2381 C CA . TYR A 1 311 ? -0.323 6.161 1.893 1.00 97.12 311 TYR A CA 1
ATOM 2382 C C . TYR A 1 311 ? 0.571 7.393 1.878 1.00 97.12 311 TYR A C 1
ATOM 2384 O O . TYR A 1 311 ? 1.633 7.396 2.506 1.00 97.12 311 TYR A O 1
ATOM 2392 N N . ASN A 1 312 ? 0.161 8.432 1.160 1.00 94.69 312 ASN A N 1
ATOM 2393 C CA . ASN A 1 312 ? 0.933 9.657 1.032 1.00 94.69 312 ASN A CA 1
ATOM 2394 C C . ASN A 1 312 ? 0.540 10.641 2.137 1.00 94.69 312 ASN A C 1
ATOM 2396 O O . ASN A 1 312 ? -0.591 11.130 2.181 1.00 94.69 312 ASN A O 1
ATOM 2400 N N . ASP A 1 313 ? 1.480 10.950 3.026 1.00 95.00 313 ASP A N 1
ATOM 2401 C CA . ASP A 1 313 ? 1.331 11.957 4.071 1.00 95.00 313 ASP A CA 1
ATOM 2402 C C . ASP A 1 313 ? 0.037 11.774 4.889 1.00 95.00 313 ASP A C 1
ATOM 2404 O O . ASP A 1 313 ? -0.167 10.738 5.515 1.00 95.00 313 ASP A O 1
ATOM 2408 N N . LYS A 1 314 ? -0.874 12.753 4.884 1.00 95.19 314 LYS A N 1
ATOM 2409 C CA . LYS A 1 314 ? -2.117 12.727 5.665 1.00 95.19 314 LYS A CA 1
ATOM 2410 C C . LYS A 1 314 ? -3.092 11.607 5.284 1.00 95.19 314 LYS A C 1
ATOM 2412 O O . LYS A 1 314 ? -3.978 11.313 6.081 1.00 95.19 314 LYS A O 1
ATOM 2417 N N . TRP A 1 315 ? -2.959 10.993 4.105 1.00 95.50 315 TRP A N 1
ATOM 2418 C CA . TRP A 1 315 ? -3.845 9.902 3.677 1.00 95.50 315 TRP A CA 1
ATOM 2419 C C . TRP A 1 315 ? -3.704 8.653 4.549 1.00 95.50 315 TRP A C 1
ATOM 2421 O O . TRP A 1 315 ? -4.634 7.861 4.621 1.00 95.50 315 TRP A O 1
ATOM 2431 N N . CYS A 1 316 ? -2.603 8.537 5.298 1.00 95.81 316 CYS A N 1
ATOM 2432 C CA . CYS A 1 316 ? -2.392 7.480 6.286 1.00 95.81 316 CYS A CA 1
ATOM 2433 C C . CYS A 1 316 ? -3.139 7.703 7.621 1.00 95.81 316 CYS A C 1
ATOM 2435 O O . CYS A 1 316 ? -2.869 7.016 8.603 1.00 95.81 316 CYS A O 1
ATOM 2437 N N . SER A 1 317 ? -4.032 8.696 7.679 1.00 95.56 317 SER A N 1
ATOM 2438 C CA . SER A 1 317 ? -4.937 8.947 8.811 1.00 95.56 317 SER A CA 1
ATOM 2439 C C . SER A 1 317 ? -6.408 8.772 8.454 1.00 95.56 317 SER A C 1
ATOM 2441 O O . SER A 1 317 ? -7.246 8.706 9.344 1.00 95.56 317 SER A O 1
ATOM 2443 N N . TYR A 1 318 ? -6.763 8.727 7.170 1.00 95.81 318 TYR A N 1
ATOM 2444 C CA . TYR A 1 318 ? -8.169 8.711 6.784 1.00 95.81 318 TYR A CA 1
ATOM 2445 C C . TYR A 1 318 ? -8.704 7.287 6.774 1.00 95.81 318 TYR A C 1
ATOM 2447 O O . TYR A 1 318 ? -8.257 6.443 6.001 1.00 95.81 318 TYR A O 1
ATOM 2455 N N . VAL A 1 319 ? -9.715 7.031 7.601 1.00 95.44 319 VAL A N 1
ATOM 2456 C CA . VAL A 1 319 ? -10.300 5.695 7.760 1.00 95.44 319 VAL A CA 1
ATOM 2457 C C . VAL A 1 319 ? -10.876 5.156 6.457 1.00 95.44 319 VAL A C 1
ATOM 2459 O O . VAL A 1 319 ? -10.760 3.964 6.191 1.00 95.44 319 VAL A O 1
ATOM 2462 N N . SER A 1 320 ? -11.443 6.018 5.610 1.00 94.75 320 SER A N 1
ATOM 2463 C CA . SER A 1 320 ? -11.926 5.593 4.293 1.00 94.75 320 SER A CA 1
ATOM 2464 C C . SER A 1 320 ? -10.789 5.084 3.395 1.00 94.75 320 SER A C 1
ATOM 2466 O O . SER A 1 320 ? -10.934 4.015 2.812 1.00 94.75 320 SER A O 1
ATOM 2468 N N . ALA A 1 321 ? -9.640 5.771 3.374 1.00 95.81 321 ALA A N 1
ATOM 2469 C CA . ALA A 1 321 ? -8.458 5.344 2.630 1.00 95.81 321 ALA A CA 1
ATOM 2470 C C . ALA A 1 321 ? -7.901 4.035 3.202 1.00 95.81 321 ALA A C 1
ATOM 2472 O O . ALA A 1 321 ? -7.600 3.110 2.457 1.00 95.81 321 ALA A O 1
ATOM 2473 N N . HIS A 1 322 ? -7.840 3.900 4.531 1.00 97.50 322 HIS A N 1
ATOM 2474 C CA . HIS A 1 322 ? -7.444 2.642 5.163 1.00 97.50 322 HIS A CA 1
ATOM 2475 C C . HIS A 1 322 ? -8.368 1.479 4.774 1.00 97.50 322 HIS A C 1
ATOM 2477 O O . HIS A 1 322 ? -7.889 0.400 4.433 1.00 97.50 322 HIS A O 1
ATOM 2483 N N . LEU A 1 323 ? -9.689 1.682 4.810 1.00 97.19 323 LEU A N 1
ATOM 2484 C CA . LEU A 1 323 ? -10.666 0.666 4.413 1.00 97.19 323 LEU A CA 1
ATOM 2485 C C . LEU A 1 323 ? -10.526 0.290 2.933 1.00 97.19 323 LEU A C 1
ATOM 2487 O O . LEU A 1 323 ? -10.607 -0.896 2.613 1.00 97.19 323 LEU A O 1
ATOM 2491 N N . HIS A 1 324 ? -10.297 1.270 2.058 1.00 97.12 324 HIS A N 1
ATOM 2492 C CA . HIS A 1 324 ? -10.132 1.068 0.619 1.00 97.12 324 HIS A CA 1
ATOM 2493 C C . HIS A 1 324 ? -8.879 0.248 0.302 1.00 97.12 324 HIS A C 1
ATOM 2495 O O . HIS A 1 324 ? -8.953 -0.827 -0.297 1.00 97.12 324 HIS A O 1
ATOM 2501 N N . GLU A 1 325 ? -7.724 0.683 0.800 1.00 97.81 325 GLU A N 1
ATOM 2502 C CA . GLU A 1 325 ? -6.450 0.022 0.521 1.00 97.81 325 GLU A CA 1
ATOM 2503 C C . GLU A 1 325 ? -6.328 -1.347 1.201 1.00 97.81 325 GLU A C 1
ATOM 2505 O O . GLU A 1 325 ? -5.838 -2.312 0.606 1.00 97.81 325 GLU A O 1
ATOM 2510 N N . VAL A 1 326 ? -6.837 -1.491 2.429 1.00 97.62 326 VAL A N 1
ATOM 2511 C CA . VAL A 1 326 ? -6.930 -2.814 3.060 1.00 97.62 326 VAL A CA 1
ATOM 2512 C C . VAL A 1 326 ? -7.951 -3.681 2.322 1.00 97.62 326 VAL A C 1
ATOM 2514 O O . VAL A 1 326 ? -7.733 -4.878 2.167 1.00 97.62 326 VAL A O 1
ATOM 2517 N N . GLY A 1 327 ? -9.027 -3.112 1.777 1.00 96.50 327 GLY A N 1
ATOM 2518 C CA . GLY A 1 327 ? -9.944 -3.830 0.896 1.00 96.50 327 GLY A CA 1
ATOM 2519 C C . GLY A 1 327 ? -9.240 -4.409 -0.335 1.00 96.50 327 GLY A C 1
ATOM 2520 O O . GLY A 1 327 ? -9.417 -5.592 -0.644 1.00 96.50 327 GLY A O 1
ATOM 2521 N N . HIS A 1 328 ? -8.353 -3.648 -0.979 1.00 96.38 328 HIS A N 1
ATOM 2522 C CA . HIS A 1 328 ? -7.468 -4.179 -2.019 1.00 96.38 328 HIS A CA 1
ATOM 2523 C C . HIS A 1 328 ? -6.555 -5.290 -1.499 1.00 96.38 328 HIS A C 1
ATOM 2525 O O . HIS A 1 328 ? -6.435 -6.328 -2.153 1.00 96.38 328 HIS A O 1
ATOM 2531 N N . ASN A 1 329 ? -5.961 -5.146 -0.310 1.00 95.62 329 ASN A N 1
ATOM 2532 C CA . ASN A 1 329 ? -5.176 -6.213 0.322 1.00 95.62 329 ASN A CA 1
ATOM 2533 C C . ASN A 1 329 ? -5.985 -7.518 0.511 1.00 95.62 329 ASN A C 1
ATOM 2535 O O . ASN A 1 329 ? -5.439 -8.613 0.364 1.00 95.62 329 ASN A O 1
ATOM 2539 N N . LEU A 1 330 ? -7.302 -7.416 0.722 1.00 93.31 330 LEU A N 1
ATOM 2540 C CA . LEU A 1 330 ? -8.247 -8.544 0.776 1.00 93.31 330 LEU A CA 1
ATOM 2541 C C . LEU A 1 330 ? -8.747 -9.027 -0.599 1.00 93.31 330 LEU A C 1
ATOM 2543 O O . LEU A 1 330 ? -9.598 -9.912 -0.674 1.00 93.31 330 LEU A O 1
ATOM 2547 N N . GLY A 1 331 ? -8.221 -8.477 -1.693 1.00 91.81 331 GLY A N 1
ATOM 2548 C CA . GLY A 1 331 ? -8.558 -8.878 -3.060 1.00 91.81 331 GLY A CA 1
ATOM 2549 C C . GLY A 1 331 ? -9.825 -8.225 -3.615 1.00 91.81 331 GLY A C 1
ATOM 2550 O O . GLY A 1 331 ? -10.399 -8.728 -4.583 1.00 91.81 331 GLY A O 1
ATOM 2551 N N . LEU A 1 332 ? -10.297 -7.130 -3.017 1.00 92.31 332 LEU A N 1
ATOM 2552 C CA . LEU A 1 332 ? -11.434 -6.384 -3.544 1.00 92.31 332 LEU A CA 1
ATOM 2553 C C . LEU A 1 332 ? -10.993 -5.463 -4.687 1.00 92.31 332 LEU A C 1
ATOM 2555 O O . LEU A 1 332 ? -10.010 -4.738 -4.574 1.00 92.31 332 LEU A O 1
ATOM 2559 N N . ALA A 1 333 ? -11.751 -5.463 -5.783 1.00 91.00 333 ALA A N 1
ATOM 2560 C CA . ALA A 1 333 ? -11.652 -4.437 -6.824 1.00 91.00 333 ALA A CA 1
ATOM 2561 C C . ALA A 1 333 ? -12.437 -3.170 -6.431 1.00 91.00 333 ALA A C 1
ATOM 2563 O O . ALA A 1 333 ? -13.240 -3.221 -5.491 1.00 91.00 333 ALA A O 1
ATOM 2564 N N . HIS A 1 334 ? -12.302 -2.085 -7.195 1.00 91.25 334 HIS A N 1
ATOM 2565 C CA . HIS A 1 334 ? -13.181 -0.915 -7.084 1.00 91.25 334 HIS A CA 1
ATOM 2566 C C . HIS A 1 334 ? -14.664 -1.274 -7.309 1.00 91.25 334 HIS A C 1
ATOM 2568 O O . HIS A 1 334 ? -15.004 -2.357 -7.807 1.00 91.25 334 HIS A O 1
ATOM 2574 N N . SER A 1 335 ? -15.564 -0.405 -6.849 1.00 89.31 335 SER A N 1
ATOM 2575 C CA . SER A 1 335 ? -17.020 -0.585 -6.959 1.00 89.31 335 SER A CA 1
ATOM 2576 C C . SER A 1 335 ? -17.619 0.151 -8.156 1.00 89.31 335 SER A C 1
ATOM 2578 O O . SER A 1 335 ? -18.544 -0.378 -8.773 1.00 89.31 335 SER A O 1
ATOM 2580 N N . GLY A 1 336 ? -17.069 1.314 -8.520 1.00 79.62 336 GLY A N 1
ATOM 2581 C CA . GLY A 1 336 ? -17.498 2.052 -9.703 1.00 79.62 336 GLY A CA 1
ATOM 2582 C C . GLY A 1 336 ? -16.987 1.449 -11.014 1.00 79.62 336 GLY A C 1
ATOM 2583 O O . GLY A 1 336 ? -16.086 0.611 -11.032 1.00 79.62 336 GLY A O 1
ATOM 2584 N N . GLN A 1 337 ? -17.591 1.876 -12.124 1.00 68.50 337 GLN A N 1
ATOM 2585 C CA . GLN A 1 337 ? -17.222 1.440 -13.471 1.00 68.50 337 GLN A CA 1
ATOM 2586 C C . GLN A 1 337 ? -16.124 2.332 -14.061 1.00 68.50 337 GLN A C 1
ATOM 2588 O O . GLN A 1 337 ? -16.187 3.557 -13.952 1.00 68.50 337 GLN A O 1
ATOM 2593 N N . HIS A 1 338 ? -15.163 1.705 -14.743 1.00 59.94 338 HIS A N 1
ATOM 2594 C CA . HIS A 1 338 ? -13.953 2.336 -15.286 1.00 59.94 338 HIS A CA 1
ATOM 2595 C C . HIS A 1 338 ? -14.219 3.496 -16.262 1.00 59.94 338 HIS A C 1
ATOM 2597 O O . HIS A 1 338 ? -13.388 4.392 -16.391 1.00 59.94 338 HIS A O 1
ATOM 2603 N N . GLU A 1 339 ? -15.372 3.497 -16.938 1.00 57.56 339 GLU A N 1
ATOM 2604 C CA . GLU A 1 339 ? -15.714 4.475 -17.983 1.00 57.56 339 GLU A CA 1
ATOM 2605 C C . GLU A 1 339 ? -16.565 5.657 -17.483 1.00 57.56 339 GLU A C 1
ATOM 2607 O O . GLU A 1 339 ? -16.633 6.682 -18.157 1.00 57.56 339 GLU A O 1
ATOM 2612 N N . GLU A 1 340 ? -17.187 5.553 -16.303 1.00 55.72 340 GLU A N 1
ATOM 2613 C CA . GLU A 1 340 ? -18.151 6.550 -15.797 1.00 55.72 340 GLU A CA 1
ATOM 2614 C C . GLU A 1 340 ? -17.687 7.259 -14.511 1.00 55.72 340 GLU A C 1
ATOM 2616 O O . GLU A 1 340 ? -18.468 7.991 -13.910 1.00 55.72 340 GLU A O 1
ATOM 2621 N N . SER A 1 341 ? -16.403 7.105 -14.143 1.00 65.81 341 SER A N 1
ATOM 2622 C CA . SER A 1 341 ? -15.750 7.501 -12.878 1.00 65.81 341 SER A CA 1
ATOM 2623 C C . SER A 1 341 ? -15.893 6.454 -11.766 1.00 65.81 341 SER A C 1
ATOM 2625 O O . SER A 1 341 ? -16.907 6.363 -11.073 1.00 65.81 341 SER A O 1
ATOM 2627 N N . GLU A 1 342 ? -14.824 5.680 -11.544 1.00 60.28 342 GLU A N 1
ATOM 2628 C CA . GLU A 1 342 ? -14.777 4.615 -10.528 1.00 60.28 342 GLU A CA 1
ATOM 2629 C C . GLU A 1 342 ? -15.017 5.124 -9.097 1.00 60.28 342 GLU A C 1
ATOM 2631 O O . GLU A 1 342 ? -15.556 4.400 -8.259 1.00 60.28 342 GLU A O 1
ATOM 2636 N N . TYR A 1 343 ? -14.691 6.393 -8.846 1.00 65.31 343 TYR A N 1
ATOM 2637 C CA . TYR A 1 343 ? -14.903 7.082 -7.573 1.00 65.31 343 TYR A CA 1
ATOM 2638 C C . TYR A 1 343 ? -16.242 7.818 -7.484 1.00 65.31 343 TYR A C 1
ATOM 2640 O O . TYR A 1 343 ? -16.539 8.432 -6.466 1.00 65.31 343 TYR A O 1
ATOM 2648 N N . SER A 1 344 ? -17.097 7.749 -8.504 1.00 72.88 344 SER A N 1
ATOM 2649 C CA . SER A 1 344 ? -18.472 8.253 -8.385 1.00 72.88 344 SER A CA 1
ATOM 2650 C C . SER A 1 344 ? -19.379 7.306 -7.592 1.00 72.88 344 SER A C 1
ATOM 2652 O O . SER A 1 344 ? -20.471 7.696 -7.172 1.00 72.88 344 SER A O 1
ATOM 2654 N N . ASP A 1 345 ? -18.926 6.076 -7.334 1.00 79.06 345 ASP A N 1
ATOM 2655 C CA . ASP A 1 345 ? -19.619 5.139 -6.458 1.00 79.06 345 ASP A CA 1
ATOM 2656 C C . ASP A 1 345 ? -19.382 5.505 -4.983 1.00 79.06 345 ASP A C 1
ATOM 2658 O O . ASP A 1 345 ? -18.283 5.375 -4.458 1.00 79.06 345 ASP A O 1
ATOM 2662 N N . GLN A 1 346 ? -20.434 5.942 -4.293 1.00 87.12 346 GLN A N 1
ATOM 2663 C CA . GLN A 1 346 ? -20.414 6.251 -2.856 1.00 87.12 346 GLN A CA 1
ATOM 2664 C C . GLN A 1 346 ? -21.131 5.180 -2.013 1.00 87.12 346 GLN A C 1
ATOM 2666 O O . GLN A 1 346 ? -21.462 5.402 -0.850 1.00 87.12 346 GLN A O 1
ATOM 2671 N N . SER A 1 347 ? -21.425 4.014 -2.599 1.00 88.00 347 SER A N 1
ATOM 2672 C CA . SER A 1 347 ? -22.165 2.923 -1.953 1.00 88.00 347 SER A CA 1
ATOM 2673 C C . SER A 1 347 ? -21.344 2.149 -0.920 1.00 88.00 347 SER A C 1
ATOM 2675 O O . SER A 1 347 ? -21.922 1.407 -0.121 1.00 88.00 347 SER A O 1
ATOM 2677 N N . GLY A 1 348 ? -20.017 2.299 -0.916 1.00 92.44 348 GLY A N 1
ATOM 2678 C CA . GLY A 1 348 ? -19.154 1.676 0.078 1.00 92.44 348 GLY A CA 1
ATOM 2679 C C . GLY A 1 348 ? -17.679 2.037 -0.059 1.00 92.44 348 GLY A C 1
ATOM 2680 O O . GLY A 1 348 ? -17.284 2.778 -0.951 1.00 92.44 348 GLY A O 1
ATOM 2681 N N . ALA A 1 349 ? -16.864 1.468 0.829 1.00 94.88 349 ALA A N 1
ATOM 2682 C CA . ALA A 1 349 ? -15.458 1.841 1.009 1.00 94.88 349 ALA A CA 1
ATOM 2683 C C . ALA A 1 349 ? -14.490 1.399 -0.107 1.00 94.88 349 ALA A C 1
ATOM 2685 O O . ALA A 1 349 ? -13.313 1.679 0.006 1.00 94.88 349 ALA A O 1
ATOM 2686 N N . MET A 1 350 ? -14.966 0.702 -1.148 1.00 94.25 350 MET A N 1
ATOM 2687 C CA . MET A 1 350 ? -14.190 0.433 -2.377 1.00 94.25 350 MET A CA 1
ATOM 2688 C C . MET A 1 350 ? -14.623 1.358 -3.529 1.00 94.25 350 MET A C 1
ATOM 2690 O O . MET A 1 350 ? -14.533 0.983 -4.698 1.00 94.25 350 MET A O 1
ATOM 2694 N N . GLY A 1 351 ? -15.268 2.472 -3.202 1.00 89.25 351 GLY A N 1
ATOM 2695 C CA . GLY A 1 351 ? -15.711 3.512 -4.121 1.00 89.25 351 GLY A CA 1
ATOM 2696 C C . GLY A 1 351 ? -14.972 4.804 -3.788 1.00 89.25 351 GLY A C 1
ATOM 2697 O O . GLY A 1 351 ? -13.755 4.788 -3.697 1.00 89.25 351 GLY A O 1
ATOM 2698 N N . PHE A 1 352 ? -15.683 5.909 -3.572 1.00 85.19 352 PHE A N 1
ATOM 2699 C CA . PHE A 1 352 ? -15.091 7.195 -3.193 1.00 85.19 352 PHE A CA 1
ATOM 2700 C C . PHE A 1 352 ? -14.371 7.160 -1.831 1.00 85.19 352 PHE A C 1
ATOM 2702 O O . PHE A 1 352 ? -14.990 6.879 -0.799 1.00 85.19 352 PHE A O 1
ATOM 2709 N N . SER A 1 353 ? -13.100 7.566 -1.822 1.00 83.31 353 SER A N 1
ATOM 2710 C CA . SER A 1 353 ? -12.309 7.811 -0.611 1.00 83.31 353 SER A CA 1
ATOM 2711 C C . SER A 1 353 ? -12.527 9.238 -0.079 1.00 83.31 353 SER A C 1
ATOM 2713 O O . SER A 1 353 ? -12.384 10.236 -0.785 1.00 83.31 353 SER A O 1
ATOM 2715 N N . TYR A 1 354 ? -12.866 9.356 1.205 1.00 84.56 354 TYR A N 1
ATOM 2716 C CA . TYR A 1 354 ? -13.155 10.617 1.895 1.00 84.56 354 TYR A CA 1
ATOM 2717 C C . TYR A 1 354 ? -11.970 11.069 2.757 1.00 84.56 354 TYR A C 1
ATOM 2719 O O . TYR A 1 354 ? -11.529 10.344 3.647 1.00 84.56 354 TYR A O 1
ATOM 2727 N N . GLY A 1 355 ? -11.529 12.320 2.597 1.00 83.62 355 GLY A N 1
ATOM 2728 C CA . GLY A 1 355 ? -10.507 12.952 3.448 1.00 83.62 355 GLY A CA 1
ATOM 2729 C C . GLY A 1 355 ? -10.996 13.331 4.854 1.00 83.62 355 GLY A C 1
ATOM 2730 O O . GLY A 1 355 ? -10.756 14.450 5.312 1.00 83.62 355 GLY A O 1
ATOM 2731 N N . LEU A 1 356 ? -11.752 12.440 5.495 1.00 85.06 356 LEU A N 1
ATOM 2732 C CA . LEU A 1 356 ? -12.362 12.596 6.810 1.00 85.06 356 LEU A CA 1
ATOM 2733 C C . LEU A 1 356 ? -11.783 11.543 7.757 1.00 85.06 356 LEU A C 1
ATOM 2735 O O . LEU A 1 356 ? -11.642 10.381 7.384 1.00 85.06 356 LEU A O 1
ATOM 2739 N N . ASP A 1 357 ? -11.462 11.985 8.969 1.00 79.12 357 ASP A N 1
ATOM 2740 C CA . ASP A 1 357 ? -10.816 11.194 10.022 1.00 79.12 357 ASP A CA 1
ATOM 2741 C C . ASP A 1 357 ? -11.711 10.016 10.445 1.00 79.12 357 ASP A C 1
ATOM 2743 O O . ASP A 1 357 ? -11.446 8.872 10.104 1.00 79.12 357 ASP A O 1
ATOM 2747 N N . ASP A 1 358 ? -12.875 10.324 11.017 1.00 86.75 358 ASP A N 1
ATOM 2748 C CA . ASP A 1 358 ? -13.773 9.351 11.651 1.00 86.75 358 ASP A CA 1
ATOM 2749 C C . ASP A 1 358 ? -14.931 8.917 10.733 1.00 86.75 358 ASP A C 1
ATOM 2751 O O . ASP A 1 358 ? -16.081 8.765 11.165 1.00 86.75 358 ASP A O 1
ATOM 2755 N N . GLN A 1 359 ? -14.678 8.792 9.427 1.00 88.75 359 GLN A N 1
ATOM 2756 C CA . GLN A 1 359 ? -15.738 8.436 8.482 1.00 88.75 359 GLN A CA 1
ATOM 2757 C C . GLN A 1 359 ? -16.226 7.006 8.726 1.00 88.75 359 GLN A C 1
ATOM 2759 O O . GLN A 1 359 ? -15.510 6.030 8.512 1.00 88.75 359 GLN A O 1
ATOM 2764 N N . GLN A 1 360 ? -17.506 6.881 9.068 1.00 92.88 360 GLN A N 1
ATOM 2765 C CA . GLN A 1 360 ? -18.173 5.589 9.142 1.00 92.88 360 GLN A CA 1
ATOM 2766 C C . GLN A 1 360 ? -18.637 5.168 7.751 1.00 92.88 360 GLN A C 1
ATOM 2768 O O . GLN A 1 360 ? -19.541 5.773 7.168 1.00 92.88 360 GLN A O 1
ATOM 2773 N N . ILE A 1 361 ? -18.013 4.130 7.213 1.00 93.56 361 ILE A N 1
ATOM 2774 C CA . ILE A 1 361 ? -18.386 3.509 5.945 1.00 93.56 361 ILE A CA 1
ATOM 2775 C C . ILE A 1 361 ? -18.029 2.021 5.995 1.00 93.56 361 ILE A C 1
ATOM 2777 O O . ILE A 1 361 ? -17.071 1.627 6.657 1.00 93.56 361 ILE A O 1
ATOM 2781 N N . CYS A 1 362 ? -18.827 1.198 5.320 1.00 95.62 362 CYS A N 1
ATOM 2782 C CA . CYS A 1 362 ? -18.566 -0.226 5.127 1.00 95.62 362 CYS A CA 1
ATOM 2783 C C . CYS A 1 362 ? -18.477 -0.536 3.637 1.00 95.62 362 CYS A C 1
ATOM 2785 O O . CYS A 1 362 ? -18.810 0.293 2.789 1.00 95.62 362 CYS A O 1
ATOM 2787 N N . PHE A 1 363 ? -18.054 -1.749 3.299 1.00 95.56 363 PHE A N 1
ATOM 2788 C CA . PHE A 1 363 ? -18.147 -2.205 1.923 1.00 95.56 363 PHE A CA 1
ATOM 2789 C C . PHE A 1 363 ? -19.607 -2.390 1.492 1.00 95.56 363 PHE A C 1
ATOM 2791 O O . PHE A 1 363 ? -20.489 -2.659 2.313 1.00 95.56 363 PHE A O 1
ATOM 2798 N N . ASN A 1 364 ? -19.864 -2.250 0.193 1.00 94.31 364 ASN A N 1
ATOM 2799 C CA . ASN A 1 364 ? -21.195 -2.461 -0.367 1.00 94.31 364 ASN A CA 1
ATOM 2800 C C . ASN A 1 364 ? -21.578 -3.965 -0.355 1.00 94.31 364 ASN A C 1
ATOM 2802 O O . ASN A 1 364 ? -20.729 -4.829 -0.098 1.00 94.31 364 ASN A O 1
ATOM 2806 N N . PRO A 1 365 ? -22.846 -4.324 -0.643 1.00 91.88 365 PRO A N 1
ATOM 2807 C CA . PRO A 1 365 ? -23.297 -5.716 -0.588 1.00 91.88 365 PRO A CA 1
ATOM 2808 C C . PRO A 1 365 ? -22.490 -6.697 -1.454 1.00 91.88 365 PRO A C 1
ATOM 2810 O O . PRO A 1 365 ? -22.276 -7.831 -1.031 1.00 91.88 365 PRO A O 1
ATOM 2813 N N . ALA A 1 366 ? -22.010 -6.281 -2.631 1.00 91.75 366 ALA A N 1
ATOM 2814 C CA . ALA A 1 366 ? -21.242 -7.151 -3.524 1.00 91.75 366 ALA A CA 1
ATOM 2815 C C . ALA A 1 366 ? -19.882 -7.533 -2.919 1.00 91.75 366 ALA A C 1
ATOM 2817 O O . ALA A 1 366 ? -19.506 -8.705 -2.913 1.00 91.75 366 ALA A O 1
ATOM 2818 N N . LYS A 1 367 ? -19.170 -6.560 -2.343 1.00 92.12 367 LYS A N 1
ATOM 2819 C CA . LYS A 1 367 ? -17.893 -6.802 -1.658 1.00 92.12 367 LYS A CA 1
ATOM 2820 C C . LYS A 1 367 ? -18.082 -7.613 -0.372 1.00 92.12 367 LYS A C 1
ATOM 2822 O O . LYS A 1 367 ? -17.327 -8.544 -0.118 1.00 92.12 367 LYS A O 1
ATOM 2827 N N . ASN A 1 368 ? -19.135 -7.334 0.399 1.00 90.50 368 ASN A N 1
ATOM 2828 C CA . ASN A 1 368 ? -19.479 -8.126 1.585 1.00 90.50 368 ASN A CA 1
ATOM 2829 C C . ASN A 1 368 ? -19.795 -9.593 1.244 1.00 90.50 368 ASN A C 1
ATOM 2831 O O . ASN A 1 368 ? -19.446 -10.489 2.014 1.00 90.50 368 ASN A O 1
ATOM 2835 N N . TYR A 1 369 ? -20.434 -9.847 0.095 1.00 89.00 369 TYR A N 1
ATOM 2836 C CA . TYR A 1 369 ? -20.659 -11.200 -0.414 1.00 89.00 369 TYR A CA 1
ATOM 2837 C C . TYR A 1 369 ? -19.337 -11.898 -0.757 1.00 89.00 369 TYR A C 1
ATOM 2839 O O . TYR A 1 369 ? -19.121 -13.017 -0.296 1.00 89.00 369 TYR A O 1
ATOM 2847 N N . GLN A 1 370 ? -18.435 -11.219 -1.481 1.00 89.00 370 GLN A N 1
ATOM 2848 C CA . GLN A 1 370 ? -17.094 -11.731 -1.802 1.00 89.00 370 GLN A CA 1
ATOM 2849 C C . GLN A 1 370 ? -16.293 -12.089 -0.538 1.00 89.00 370 GLN A C 1
ATOM 2851 O O . GLN A 1 370 ? -15.633 -13.122 -0.500 1.00 89.00 370 GLN A O 1
ATOM 2856 N N . LEU A 1 371 ? -16.383 -11.267 0.510 1.00 89.06 371 LEU A N 1
ATOM 2857 C CA . LEU A 1 371 ? -15.709 -11.496 1.794 1.00 89.06 371 LEU A CA 1
ATOM 2858 C C . LEU A 1 371 ? -16.385 -12.565 2.663 1.00 89.06 371 LEU A C 1
ATOM 2860 O O . LEU A 1 371 ? -15.809 -13.038 3.639 1.00 89.06 371 LEU A O 1
ATOM 2864 N N . GLY A 1 372 ? -17.631 -12.929 2.358 1.00 88.25 372 GLY A N 1
ATOM 2865 C CA . GLY A 1 372 ? -18.359 -13.959 3.088 1.00 88.25 372 GLY A CA 1
ATOM 2866 C C . GLY A 1 372 ? -18.792 -13.596 4.509 1.00 88.25 372 GLY A C 1
ATOM 2867 O O . GLY A 1 372 ? -19.244 -14.474 5.247 1.00 88.25 372 GLY A O 1
ATOM 2868 N N . TRP A 1 373 ? -18.711 -12.324 4.902 1.00 87.94 373 TRP A N 1
ATOM 2869 C CA . TRP A 1 373 ? -18.997 -11.881 6.271 1.00 87.94 373 TRP A CA 1
ATOM 2870 C C . TRP A 1 373 ? -20.454 -12.068 6.710 1.00 87.94 373 TRP A C 1
ATOM 2872 O O . TRP A 1 373 ? -20.730 -12.060 7.903 1.00 87.94 373 TRP A O 1
ATOM 2882 N N . TYR A 1 374 ? -21.389 -12.300 5.788 1.00 87.50 374 TYR A N 1
ATOM 2883 C CA . TYR A 1 374 ? -22.831 -12.305 6.078 1.00 87.50 374 TYR A CA 1
ATOM 2884 C C . TYR A 1 374 ? -23.531 -13.639 5.800 1.00 87.50 374 TYR A C 1
ATOM 2886 O O . TYR A 1 374 ? -24.754 -13.699 5.787 1.00 87.50 374 TYR A O 1
ATOM 2894 N N . LYS A 1 375 ? -22.788 -14.724 5.568 1.00 82.25 375 LYS A N 1
ATOM 2895 C CA . LYS A 1 375 ? -23.384 -16.018 5.179 1.00 82.25 375 LYS A CA 1
ATOM 2896 C C . LYS A 1 375 ? -24.264 -16.674 6.244 1.00 82.25 375 LYS A C 1
ATOM 2898 O O . LYS A 1 375 ? -25.078 -17.526 5.916 1.00 82.25 375 LYS A O 1
ATOM 2903 N N . ASP A 1 376 ? -24.089 -16.293 7.502 1.00 80.12 376 ASP A N 1
ATOM 2904 C CA . ASP A 1 376 ? -24.829 -16.780 8.670 1.00 80.12 376 ASP A CA 1
ATOM 2905 C C . ASP A 1 376 ? -25.931 -15.805 9.136 1.00 80.12 376 ASP A C 1
ATOM 2907 O O . ASP A 1 376 ? -26.438 -15.964 10.250 1.00 80.12 376 ASP A O 1
ATOM 2911 N N . LYS A 1 377 ? -26.252 -14.767 8.350 1.00 74.50 377 LYS A N 1
ATOM 2912 C CA . LYS A 1 377 ? -27.222 -13.719 8.705 1.00 74.50 377 LYS A CA 1
ATOM 2913 C C . LYS A 1 377 ? -28.522 -13.790 7.920 1.00 74.50 377 LYS A C 1
ATOM 2915 O O . LYS A 1 377 ? -28.498 -14.222 6.747 1.00 74.50 377 LYS A O 1
#

Sequence (377 aa):
MNTTAFLRLVLAAACVASSRGSLRGSTVPATAETPASDTNANANEDHENSVDNKDNRDDAPEFAFDEQRHRHLEPGETCNLVLRAVEHGPDVEHSDPYNTQEWGCILKGTDSKVRFVDIVNQSAGSPIFAEAVSGKSVLVASEAIVDTIEPKMYIPRHASVELQEEPRNGLNEERRVDEDNEPVDRVMNALVVRVSAKDSSPQQNVKKLQNDVFLDDHCLSSQFEACSYGKLKINPYEAPGVDGGVVEVALDYNLADNDLRGVLQSAAYEAATEKVGNLMDDKFDLVLFCMPPGTGSWMAYAFVGTKFSFYNDKWCSYVSAHLHEVGHNLGLAHSGQHEESEYSDQSGAMGFSYGLDDQQICFNPAKNYQLGWYKDK